Protein AF-0000000079575934 (afdb_homodimer)

Radius of gyration: 23.78 Å; Cα contacts (8 Å, |Δi|>4): 1232; chains: 2; bounding box: 60×64×60 Å

Foldseek 3Di:
DPPPFAFEEEEEDPALQSVLVVVVDDPRYDYAAYAYCDPVQAQPDDVPHGYHHLLVVLVVVGQEYEYSDQDPVVVVVVVVVNVVSPDDHDYHYDNCCVVVWLLLVVLLVLLVVCVVVVFDFAEEEEPQLQNPVVQSNCVSVVPHAYEYEDQLQADDPVQVVVCVVVVFAPDDGRPSNPYDDVSNCVSHPDSVRYHYQHDDPPVSVVVDQPGAHQEYEYENLTQPRLLRVVVSNLVRYTAFGKYKYWQLVGPRGRNNVVSVVVVCVVVVWDWDWSSTSRTITMTGHD/DPPPQAFEEEEEDPALQSVLVVVVDDPRYDYAAYAYCPPVQAQPDDVPHGYHHLLVVLVVVGQEYEYSDQDPVVVVVVVVVNVVSPDDHDYHYDNCCVVVWLLLVVLLVLLVVCVVVVFDFAEEEEPQLQQPVVQSNCVSVVPHAYEYEDQLQADDPVQVVVCVVVVFAPDDGRPSNPYDDVSNCVSHPDSVRYHYQHDDPPVSVVVDQPGAHQEYEYENLTQPRLLRCVVSNLVRYTAFGKYKYWQLVGPRGRNNVVSVVVVCVVVVWDWDWSSTSRTITMTGHD

Secondary structure (DSSP, 8-state):
----S-EEEEEE--SHHHHHHHHHB-TTEEEEEEE-S-GGGTT-EETTEEEE-HHHHHHT--SEEEE----HHHHHHHHHHHHHTT--S-EE-SGGGGTB-HHHHHHHHHHHHHHHTT---EEEEE--TTSHHHHHHHHHSTTS-EEEEE-SS-S-HHHHHHHHHTT-----TTTT----HHHHHHH-S-GGGEEEEESSTTGGGGGGTT--EEEEEE---SHHHHHHHHHHHHHHEEEEEEEEETTTT-SS-HHHHHHHHHHHHHHT---EE---SS--EEEE--/----SSEEEEEE--SHHHHHHHHHBPTTEEEEEEE-S-GGGTT-EETTEEEE-HHHHHHT--SEEEE----HHHHHHHHHHHHHTT--S-EE-SGGGGTB-HHHHHHHHHHHHHHHTT---EEEEE--TTSHHHHHHHHHSTTS-EEEEE-SS-S-HHHHHHHHHTT-----TTTT----HHHHHHH-S-GGGEEEEESSTTGGGGGGTT--EEEEEE---SHHHHHHHHHHHHHHEEEEEEEEETTTT-SS-HHHHHHHHHHHHHHT---EE---SS--EEEE--

Nearest PDB structures (foldseek):
  4ce0-assembly1_A-2  TM=7.986E-01  e=1.460E-11  Saccharopolyspora spinosa
  3tos-assembly1_B  TM=6.534E-01  e=3.230E-10  Micromonospora echinospora
  5hoq-assembly1_A-2  TM=6.373E-01  e=8.069E-09  Micromonospora echinospora
  5hoq-assembly1_E-2  TM=6.207E-01  e=7.594E-09  Micromonospora echinospora
  5hoq-assembly1_B  TM=6.080E-01  e=1.888E-08  Micromonospora echinospora

pLDDT: mean 94.27, std 7.94, range [24.7, 98.94]

InterPro domains:
  IPR008884 Macrocin-O-methyltransferase [PF05711] (102-269)
  IPR008884 Macrocin-O-methyltransferase [PTHR40036] (102-272)
  IPR029063 S-adenosyl-L-methionine-dependent methyltransferase superfamily [G3DSA:3.40.50.150] (71-273)
  IPR029063 S-adenosyl-L-methionine-dependent methyltransferase superfamily [SSF53335] (70-251)
  IPR036291 NAD(P)-binding domain superfamily [SSF51735] (6-91)

Organism: NCBI:txid418240

Structure (mmCIF, N/CA/C/O backbone):
data_AF-0000000079575934-model_v1
#
loop_
_entity.id
_entity.type
_entity.pdbx_description
1 polymer 'Macrocin-O-methyltransferase (TylF)'
#
loop_
_atom_site.group_PDB
_atom_site.id
_atom_site.type_symbol
_atom_site.label_atom_id
_atom_site.label_alt_id
_atom_site.label_comp_id
_atom_site.label_asym_id
_atom_site.label_entity_id
_atom_site.label_seq_id
_atom_site.pdbx_PDB_ins_code
_atom_site.Cartn_x
_atom_site.Cartn_y
_atom_site.Cartn_z
_atom_site.occupancy
_atom_site.B_iso_or_equiv
_atom_site.auth_seq_id
_atom_site.auth_comp_id
_atom_site.auth_asym_id
_atom_site.auth_atom_id
_atom_site.pdbx_PDB_model_num
ATOM 1 N N . MET A 1 1 ? -2.617 14.07 31.312 1 24.7 1 MET A N 1
ATOM 2 C CA . MET A 1 1 ? -1.255 13.938 30.812 1 24.7 1 MET A CA 1
ATOM 3 C C . MET A 1 1 ? -1.224 14.094 29.297 1 24.7 1 MET A C 1
ATOM 5 O O . MET A 1 1 ? -2.078 13.547 28.594 1 24.7 1 MET A O 1
ATOM 9 N N . MET A 1 2 ? -0.655 15.141 28.859 1 30.52 2 MET A N 1
ATOM 10 C CA . MET A 1 2 ? -0.567 15.602 27.484 1 30.52 2 MET A CA 1
ATOM 11 C C . MET A 1 2 ? -0.189 14.453 26.547 1 30.52 2 MET A C 1
ATOM 13 O O . MET A 1 2 ? 0.658 13.625 26.891 1 30.52 2 MET A O 1
ATOM 17 N N . ALA A 1 3 ? -1.112 13.766 25.875 1 40.69 3 ALA A N 1
ATOM 18 C CA . ALA A 1 3 ? -0.838 12.719 24.891 1 40.69 3 ALA A CA 1
ATOM 19 C C . ALA A 1 3 ? 0.606 12.789 24.406 1 40.69 3 ALA A C 1
ATOM 21 O O . ALA A 1 3 ? 1.078 13.852 24 1 40.69 3 ALA A O 1
ATOM 22 N N . LYS A 1 4 ? 1.438 12.156 25.078 1 49.75 4 LYS A N 1
ATOM 23 C CA . LYS A 1 4 ? 2.855 12.227 24.734 1 49.75 4 LYS A CA 1
ATOM 24 C C . LYS A 1 4 ? 3.051 12.367 23.234 1 49.75 4 LYS A C 1
ATOM 26 O O . LYS A 1 4 ? 2.469 11.617 22.453 1 49.75 4 LYS A O 1
ATOM 31 N N . SER A 1 5 ? 3.523 13.531 22.484 1 66.5 5 SER A N 1
ATOM 32 C CA . SER A 1 5 ? 3.594 14.133 21.156 1 66.5 5 SER A CA 1
ATOM 33 C C . SER A 1 5 ? 4.438 13.289 20.219 1 66.5 5 SER A C 1
ATOM 35 O O . SER A 1 5 ? 4.055 13.078 19.062 1 66.5 5 SER A O 1
ATOM 37 N N . VAL A 1 6 ? 5.5 12.633 20.734 1 84.12 6 VAL A N 1
ATOM 38 C CA . VAL A 1 6 ? 6.371 11.891 19.812 1 84.12 6 VAL A CA 1
ATOM 39 C C . VAL A 1 6 ? 6.902 10.641 20.516 1 84.12 6 VAL A C 1
ATOM 41 O O . VAL A 1 6 ? 7.344 10.703 21.672 1 84.12 6 VAL A O 1
ATOM 44 N N . TYR A 1 7 ? 6.797 9.305 20.094 1 91.38 7 TYR A N 1
ATOM 45 C CA . TYR A 1 7 ? 7.344 8.055 20.609 1 91.38 7 TYR A CA 1
ATOM 46 C C . TYR A 1 7 ? 8.734 7.789 20.031 1 91.38 7 TYR A C 1
ATOM 48 O O . TYR A 1 7 ? 8.875 7.5 18.844 1 91.38 7 TYR A O 1
ATOM 56 N N . LYS A 1 8 ? 9.727 7.898 20.984 1 96.12 8 LYS A N 1
ATOM 57 C CA . LYS A 1 8 ? 11.07 7.484 20.578 1 96.12 8 LYS A CA 1
ATOM 58 C C . LYS A 1 8 ? 11.109 5.992 20.25 1 96.12 8 LYS A C 1
ATOM 60 O O . LYS A 1 8 ? 10.828 5.16 21.125 1 96.12 8 LYS A O 1
ATOM 65 N N . THR A 1 9 ? 11.484 5.664 19 1 97.94 9 THR A N 1
ATOM 66 C CA . THR A 1 9 ? 11.32 4.293 18.531 1 97.94 9 THR A CA 1
ATOM 67 C C . THR A 1 9 ? 12.641 3.738 18 1 97.94 9 THR A C 1
ATOM 69 O O . THR A 1 9 ? 13.414 4.461 17.375 1 97.94 9 THR A O 1
ATOM 72 N N . VAL A 1 10 ? 12.898 2.475 18.328 1 98.5 10 VAL A N 1
ATOM 73 C CA . VAL A 1 10 ? 14.016 1.719 17.766 1 98.5 10 VAL A CA 1
ATOM 74 C C . VAL A 1 10 ? 13.484 0.522 16.984 1 98.5 10 VAL A C 1
ATOM 76 O O . VAL A 1 10 ? 12.539 -0.142 17.406 1 98.5 10 VAL A O 1
ATOM 79 N N . ILE A 1 11 ? 14.062 0.341 15.844 1 98.69 11 ILE A N 1
ATOM 80 C CA . ILE A 1 11 ? 13.781 -0.888 15.109 1 98.69 11 ILE A CA 1
ATOM 81 C C . ILE A 1 11 ? 14.945 -1.862 15.266 1 98.69 11 ILE A C 1
ATOM 83 O O . ILE A 1 11 ? 16.078 -1.554 14.883 1 98.69 11 ILE A O 1
ATOM 87 N N . PHE A 1 12 ? 14.688 -2.994 15.898 1 98.81 12 PHE A N 1
ATOM 88 C CA . PHE A 1 12 ? 15.688 -4.047 16.031 1 98.81 12 PHE A CA 1
ATOM 89 C C . PHE A 1 12 ? 15.68 -4.969 14.828 1 98.81 12 PHE A C 1
ATOM 91 O O . PHE A 1 12 ? 14.781 -5.793 14.672 1 98.81 12 PHE A O 1
ATOM 98 N N . GLY A 1 13 ? 16.672 -4.906 14.023 1 98.06 13 GLY A N 1
ATOM 99 C CA . GLY A 1 13 ? 16.797 -5.52 12.711 1 98.06 13 GLY A CA 1
ATOM 100 C C . GLY A 1 13 ? 16.969 -4.508 11.594 1 98.06 13 GLY A C 1
ATOM 101 O O . GLY A 1 13 ? 16.031 -3.795 11.242 1 98.06 13 GLY A O 1
ATOM 102 N N . ALA A 1 14 ? 18.141 -4.441 10.984 1 97.06 14 ALA A N 1
ATOM 103 C CA . ALA A 1 14 ? 18.453 -3.449 9.961 1 97.06 14 ALA A CA 1
ATOM 104 C C . ALA A 1 14 ? 18.375 -4.059 8.562 1 97.06 14 ALA A C 1
ATOM 106 O O . ALA A 1 14 ? 18.844 -3.463 7.59 1 97.06 14 ALA A O 1
ATOM 107 N N . GLY A 1 15 ? 17.828 -5.273 8.461 1 93.94 15 GLY A N 1
ATOM 108 C CA . GLY A 1 15 ? 17.688 -5.938 7.18 1 93.94 15 GLY A CA 1
ATOM 109 C C . GLY A 1 15 ? 16.453 -5.504 6.422 1 93.94 15 GLY A C 1
ATOM 110 O O . GLY A 1 15 ? 15.914 -4.418 6.66 1 93.94 15 GLY A O 1
ATOM 111 N N . GLN A 1 16 ? 16 -6.32 5.492 1 92.44 16 GLN A N 1
ATOM 112 C CA . GLN A 1 16 ? 14.898 -6.023 4.574 1 92.44 16 GLN A CA 1
ATOM 113 C C . GLN A 1 16 ? 13.625 -5.672 5.336 1 92.44 16 GLN A C 1
ATOM 115 O O . GLN A 1 16 ? 13.023 -4.621 5.098 1 92.44 16 GLN A O 1
ATOM 120 N N . ILE A 1 17 ? 13.25 -6.48 6.258 1 94.56 17 ILE A N 1
ATOM 121 C CA . ILE A 1 17 ? 12 -6.289 6.977 1 94.56 17 ILE A CA 1
ATOM 122 C C . ILE A 1 17 ? 12.078 -5.027 7.828 1 94.56 17 ILE A C 1
ATOM 124 O O . ILE A 1 17 ? 11.133 -4.242 7.879 1 94.56 17 ILE A O 1
ATOM 128 N N . GLY A 1 18 ? 13.211 -4.82 8.492 1 96 18 GLY A N 1
ATOM 129 C CA . GLY A 1 18 ? 13.391 -3.615 9.281 1 96 18 GLY A CA 1
ATOM 130 C C . GLY A 1 18 ? 13.297 -2.344 8.461 1 96 18 GLY A C 1
ATOM 131 O O . GLY A 1 18 ? 12.633 -1.386 8.859 1 96 18 GLY A O 1
ATOM 132 N N . GLN A 1 19 ? 13.906 -2.35 7.363 1 93.81 19 GLN A N 1
ATOM 133 C CA . GLN A 1 19 ? 13.93 -1.165 6.516 1 93.81 19 GLN A CA 1
ATOM 134 C C . GLN A 1 19 ? 12.555 -0.865 5.938 1 93.81 19 GLN A C 1
ATOM 136 O O . GLN A 1 19 ? 12.133 0.293 5.887 1 93.81 19 GLN A O 1
ATOM 141 N N . MET A 1 20 ? 11.859 -1.883 5.512 1 92.88 20 MET A N 1
ATOM 142 C CA . MET A 1 20 ? 10.508 -1.665 5.012 1 92.88 20 MET A CA 1
ATOM 143 C C . MET A 1 20 ? 9.586 -1.182 6.129 1 92.88 20 MET A C 1
ATOM 145 O O . MET A 1 20 ? 8.734 -0.316 5.906 1 92.88 20 MET A O 1
ATOM 149 N N . THR A 1 21 ? 9.789 -1.747 7.312 1 94.88 21 THR A N 1
ATOM 150 C CA . THR A 1 21 ? 9.016 -1.323 8.469 1 94.88 21 THR A CA 1
ATOM 151 C C . THR A 1 21 ? 9.234 0.16 8.758 1 94.88 21 THR A C 1
ATOM 153 O O . THR A 1 21 ? 8.281 0.885 9.062 1 94.88 21 THR A O 1
ATOM 156 N N . ALA A 1 22 ? 10.438 0.613 8.648 1 95.31 22 ALA A N 1
ATOM 157 C CA . ALA A 1 22 ? 10.758 2.02 8.875 1 95.31 22 ALA A CA 1
ATOM 158 C C . ALA A 1 22 ? 10.008 2.918 7.895 1 95.31 22 ALA A C 1
ATOM 160 O O . ALA A 1 22 ? 9.555 4.004 8.258 1 95.31 22 ALA A O 1
ATOM 161 N N . ARG A 1 23 ? 9.867 2.439 6.676 1 92.62 23 ARG A N 1
ATOM 162 C CA . ARG A 1 23 ? 9.164 3.223 5.66 1 92.62 23 ARG A CA 1
ATOM 163 C C . ARG A 1 23 ? 7.684 3.352 5.992 1 92.62 23 ARG A C 1
ATOM 165 O O . ARG A 1 23 ? 7.051 4.352 5.648 1 92.62 23 ARG A O 1
ATOM 172 N N . LEU A 1 24 ? 7.16 2.352 6.664 1 93.94 24 LEU A N 1
ATOM 173 C CA . LEU A 1 24 ? 5.738 2.299 6.984 1 93.94 24 LEU A CA 1
ATOM 174 C C . LEU A 1 24 ? 5.434 3.105 8.242 1 93.94 24 LEU A C 1
ATOM 176 O O . LEU A 1 24 ? 4.277 3.434 8.508 1 93.94 24 LEU A O 1
ATOM 180 N N . LEU A 1 25 ? 6.418 3.373 9.047 1 93.88 25 LEU A N 1
ATOM 181 C CA . LEU A 1 25 ? 6.23 3.943 10.375 1 93.88 25 LEU A CA 1
ATOM 182 C C . LEU A 1 25 ? 5.637 5.344 10.289 1 93.88 25 LEU A C 1
ATOM 184 O O . LEU A 1 25 ? 6.211 6.23 9.648 1 93.88 25 LEU A O 1
ATOM 188 N N . SER A 1 26 ? 4.535 5.477 10.938 1 91.5 26 SER A N 1
ATOM 189 C CA . SER A 1 26 ? 3.82 6.75 10.891 1 91.5 26 SER A CA 1
ATOM 190 C C . SER A 1 26 ? 4.004 7.531 12.188 1 91.5 26 SER A C 1
ATOM 192 O O . SER A 1 26 ? 4.645 7.051 13.125 1 91.5 26 SER A O 1
ATOM 194 N N . SER A 1 27 ? 3.549 8.875 12.164 1 85.5 27 SER A N 1
ATOM 195 C CA . SER A 1 27 ? 3.484 9.656 13.391 1 85.5 27 SER A CA 1
ATOM 196 C C . SER A 1 27 ? 2.594 8.984 14.43 1 85.5 27 SER A C 1
ATOM 198 O O . SER A 1 27 ? 1.646 8.281 14.078 1 85.5 27 SER A O 1
ATOM 200 N N . PRO A 1 28 ? 2.977 9.039 15.609 1 86.38 28 PRO A N 1
ATOM 201 C CA . PRO A 1 28 ? 3.982 9.93 16.203 1 86.38 28 PRO A CA 1
ATOM 202 C C . PRO A 1 28 ? 5.305 9.219 16.484 1 86.38 28 PRO A C 1
ATOM 204 O O . PRO A 1 28 ? 6.035 9.609 17.391 1 86.38 28 PRO A O 1
ATOM 207 N N . CYS A 1 29 ? 5.625 8.188 15.789 1 91.44 29 CYS A N 1
ATOM 208 C CA . CYS A 1 29 ? 6.867 7.465 16.031 1 91.44 29 CYS A CA 1
ATOM 209 C C . CYS A 1 29 ? 8.055 8.203 15.43 1 91.44 29 CYS A C 1
ATOM 211 O O . CYS A 1 29 ? 8.023 8.602 14.258 1 91.44 29 CYS A O 1
ATOM 213 N N . GLN A 1 30 ? 9 8.414 16.203 1 92.62 30 GLN A N 1
ATOM 214 C CA . GLN A 1 30 ? 10.289 8.938 15.758 1 92.62 30 GLN A CA 1
ATOM 215 C C . GLN A 1 30 ? 11.367 7.863 15.812 1 92.62 30 GLN A C 1
ATOM 217 O O . GLN A 1 30 ? 11.742 7.406 16.891 1 92.62 30 GLN A O 1
ATOM 222 N N . LEU A 1 31 ? 11.852 7.52 14.695 1 96.19 31 LEU A N 1
ATOM 223 C CA . LEU A 1 31 ? 12.859 6.461 14.641 1 96.19 31 LEU A CA 1
ATOM 224 C C . LEU A 1 31 ? 14.234 6.996 15.016 1 96.19 31 LEU A C 1
ATOM 226 O O . LEU A 1 31 ? 14.766 7.887 14.344 1 96.19 31 LEU A O 1
ATOM 230 N N . LEU A 1 32 ? 14.82 6.383 16.047 1 97.25 32 LEU A N 1
ATOM 231 C CA . LEU A 1 32 ? 16.109 6.832 16.547 1 97.25 32 LEU A CA 1
ATOM 232 C C . LEU A 1 32 ? 17.25 6.113 15.828 1 97.25 32 LEU A C 1
ATOM 234 O O . LEU A 1 32 ? 18.25 6.73 15.461 1 97.25 32 LEU A O 1
ATOM 238 N N . CYS A 1 33 ? 17.094 4.84 15.664 1 98.44 33 CYS A N 1
ATOM 239 C CA . CYS A 1 33 ? 18.125 4.043 15.023 1 98.44 33 CYS A CA 1
ATOM 240 C C . CYS A 1 33 ? 17.609 2.654 14.672 1 98.44 33 CYS A C 1
ATOM 242 O O . CYS A 1 33 ? 16.5 2.277 15.07 1 98.44 33 CYS A O 1
ATOM 244 N N . PHE A 1 34 ? 18.375 2.043 13.828 1 98.62 34 PHE A N 1
ATOM 245 C CA . PHE A 1 34 ? 18.281 0.594 13.695 1 98.62 34 PHE A CA 1
ATOM 246 C C . PHE A 1 34 ? 19.266 -0.099 14.633 1 98.62 34 PHE A C 1
ATOM 248 O O . PHE A 1 34 ? 20.438 0.273 14.695 1 98.62 34 PHE A O 1
ATOM 255 N N . ALA A 1 35 ? 18.766 -1.06 15.391 1 98.81 35 ALA A N 1
ATOM 256 C CA . ALA A 1 35 ? 19.672 -1.962 16.109 1 98.81 35 ALA A CA 1
ATOM 257 C C . ALA A 1 35 ? 19.875 -3.26 15.328 1 98.81 35 ALA A C 1
ATOM 259 O O . ALA A 1 35 ? 18.938 -3.783 14.719 1 98.81 35 ALA A O 1
ATOM 260 N N . ASP A 1 36 ? 21.062 -3.732 15.32 1 98.62 36 ASP A N 1
ATOM 261 C CA . ASP A 1 36 ? 21.375 -4.996 14.656 1 98.62 36 ASP A CA 1
ATOM 262 C C . ASP A 1 36 ? 22.484 -5.734 15.391 1 98.62 36 ASP A C 1
ATOM 264 O O . ASP A 1 36 ? 23.422 -5.109 15.914 1 98.62 36 ASP A O 1
ATOM 268 N N . ASN A 1 37 ? 22.406 -7.047 15.445 1 98.12 37 ASN A N 1
ATOM 269 C CA . ASN A 1 37 ? 23.422 -7.852 16.125 1 98.12 37 ASN A CA 1
ATOM 270 C C . ASN A 1 37 ? 24.703 -7.965 15.305 1 98.12 37 ASN A C 1
ATOM 272 O O . ASN A 1 37 ? 25.75 -8.352 15.82 1 98.12 37 ASN A O 1
ATOM 276 N N . ASP A 1 38 ? 24.641 -7.719 14 1 97.38 38 ASP A N 1
ATOM 277 C CA . ASP A 1 38 ? 25.812 -7.777 13.125 1 97.38 38 ASP A CA 1
ATOM 278 C C . ASP A 1 38 ? 26.734 -6.582 13.352 1 97.38 38 ASP A C 1
ATOM 280 O O . ASP A 1 38 ? 26.422 -5.465 12.945 1 97.38 38 ASP A O 1
ATOM 284 N N . PRO A 1 39 ? 27.906 -6.766 13.914 1 97.12 39 PRO A N 1
ATOM 285 C CA . PRO A 1 39 ? 28.797 -5.652 14.234 1 97.12 39 PRO A CA 1
ATOM 286 C C . PRO A 1 39 ? 29.312 -4.926 12.992 1 97.12 39 PRO A C 1
ATOM 288 O O . PRO A 1 39 ? 29.688 -3.758 13.07 1 97.12 39 PRO A O 1
ATOM 291 N N . HIS A 1 40 ? 29.266 -5.539 11.852 1 97.06 40 HIS A N 1
ATOM 292 C CA . HIS A 1 40 ? 29.75 -4.934 10.617 1 97.06 40 HIS A CA 1
ATOM 293 C C . HIS A 1 40 ? 28.844 -3.803 10.156 1 97.06 40 HIS A C 1
ATOM 295 O O . HIS A 1 40 ? 29.25 -2.963 9.352 1 97.06 40 HIS A O 1
ATOM 301 N N . LYS A 1 41 ? 27.609 -3.814 10.695 1 97.12 41 LYS A N 1
ATOM 302 C CA . LYS A 1 41 ? 26.656 -2.785 10.305 1 97.12 41 LYS A CA 1
ATOM 303 C C . LYS A 1 41 ? 26.734 -1.579 11.242 1 97.12 41 LYS A C 1
ATOM 305 O O . LYS A 1 41 ? 26.203 -0.511 10.922 1 97.12 41 LYS A O 1
ATOM 310 N N . HIS A 1 42 ? 27.375 -1.782 12.391 1 97.69 42 HIS A N 1
ATOM 311 C CA . HIS A 1 42 ? 27.391 -0.715 13.383 1 97.69 42 HIS A CA 1
ATOM 312 C C . HIS A 1 42 ? 28.156 0.501 12.875 1 97.69 42 HIS A C 1
ATOM 314 O O . HIS A 1 42 ? 29.219 0.361 12.281 1 97.69 42 HIS A O 1
ATOM 320 N N . GLY A 1 43 ? 27.562 1.709 13.055 1 97.06 43 GLY A N 1
ATOM 321 C CA . GLY A 1 43 ? 28.203 2.938 12.617 1 97.06 43 GLY A CA 1
ATOM 322 C C . GLY A 1 43 ? 27.781 3.371 11.227 1 97.06 43 GLY A C 1
ATOM 323 O O . GLY A 1 43 ? 27.984 4.523 10.844 1 97.06 43 GLY A O 1
ATOM 324 N N . SER A 1 44 ? 27.156 2.436 10.492 1 97.06 44 SER A N 1
ATOM 325 C CA . SER A 1 44 ? 26.641 2.789 9.18 1 97.06 44 SER A CA 1
ATOM 326 C C . SER A 1 44 ? 25.297 3.51 9.289 1 97.06 44 SER A C 1
ATOM 328 O O . SER A 1 44 ? 24.828 3.801 10.391 1 97.06 44 SER A O 1
ATOM 330 N N . TYR A 1 45 ? 24.812 3.881 8.156 1 96.38 45 TYR A N 1
ATOM 331 C CA . TYR A 1 45 ? 23.516 4.559 8.102 1 96.38 45 TYR A CA 1
ATOM 332 C C . TYR A 1 45 ? 22.625 3.932 7.039 1 96.38 45 TYR A C 1
ATOM 334 O O . TYR A 1 45 ? 23.109 3.453 6.012 1 96.38 45 TYR A O 1
ATOM 342 N N . ILE A 1 46 ? 21.453 3.861 7.277 1 93.5 46 ILE A N 1
ATOM 343 C CA . ILE A 1 46 ? 20.391 3.617 6.293 1 93.5 46 ILE A CA 1
ATOM 344 C C . ILE A 1 46 ? 19.609 4.902 6.059 1 93.5 46 ILE A C 1
ATOM 346 O O . ILE A 1 46 ? 18.812 5.309 6.91 1 93.5 46 ILE A O 1
ATOM 350 N N . GLY A 1 47 ? 19.828 5.43 4.953 1 88.06 47 GLY A N 1
ATOM 351 C CA . GLY A 1 47 ? 19.406 6.816 4.844 1 88.06 47 GLY A CA 1
ATOM 352 C C . GLY A 1 47 ? 20.062 7.727 5.859 1 88.06 47 GLY A C 1
ATOM 353 O O . GLY A 1 47 ? 21.297 7.766 5.953 1 88.06 47 GLY A O 1
ATOM 354 N N . ASN A 1 48 ? 19.234 8.383 6.605 1 89.75 48 ASN A N 1
ATOM 355 C CA . ASN A 1 48 ? 19.766 9.266 7.641 1 89.75 48 ASN A CA 1
ATOM 356 C C . ASN A 1 48 ? 19.641 8.633 9.023 1 89.75 48 ASN A C 1
ATOM 358 O O . ASN A 1 48 ? 19.875 9.297 10.039 1 89.75 48 ASN A O 1
ATOM 362 N N . ILE A 1 49 ? 19.328 7.402 9.078 1 95.38 49 ILE A N 1
ATOM 363 C CA . ILE A 1 49 ? 19.109 6.727 10.352 1 95.38 49 ILE A CA 1
ATOM 364 C C . ILE A 1 49 ? 20.328 5.871 10.688 1 95.38 49 ILE A C 1
ATOM 366 O O . ILE A 1 49 ? 20.734 5.012 9.906 1 95.38 49 ILE A O 1
ATOM 370 N N . PRO A 1 50 ? 20.938 6.039 11.82 1 98 50 PRO A N 1
ATOM 371 C CA . PRO A 1 50 ? 22.125 5.262 12.18 1 98 50 PRO A CA 1
ATOM 372 C C . PRO A 1 50 ? 21.797 3.811 12.516 1 98 50 PRO A C 1
ATOM 374 O O . PRO A 1 50 ? 20.703 3.518 13.008 1 98 50 PRO A O 1
ATOM 377 N N . VAL A 1 51 ? 22.75 2.959 12.227 1 98.62 51 VAL A N 1
ATOM 378 C CA . VAL A 1 51 ? 22.688 1.565 12.656 1 98.62 51 VAL A CA 1
ATOM 379 C C . VAL A 1 51 ? 23.641 1.352 13.836 1 98.62 51 VAL A C 1
ATOM 381 O O . VAL A 1 51 ? 24.812 1.704 13.766 1 98.62 51 VAL A O 1
ATOM 384 N N . CYS A 1 52 ? 23.156 0.801 14.93 1 98.56 52 CYS A N 1
ATOM 385 C CA . CYS A 1 52 ? 23.969 0.643 16.125 1 98.56 52 CYS A CA 1
ATOM 386 C C . CYS A 1 52 ? 23.766 -0.734 16.75 1 98.56 52 CYS A C 1
ATOM 388 O O . CYS A 1 52 ? 23.031 -1.563 16.203 1 98.56 52 CYS A O 1
ATOM 390 N N . SER A 1 53 ? 24.531 -0.956 17.812 1 98.5 53 SER A N 1
ATOM 391 C CA . SER A 1 53 ? 24.359 -2.199 18.562 1 98.5 53 SER A CA 1
ATOM 392 C C . SER A 1 53 ? 23.109 -2.164 19.422 1 98.5 53 SER A C 1
ATOM 394 O O . SER A 1 53 ? 22.609 -1.089 19.766 1 98.5 53 SER A O 1
ATOM 396 N N . PRO A 1 54 ? 22.578 -3.365 19.766 1 98.38 54 PRO A N 1
ATOM 397 C CA . PRO A 1 54 ? 21.438 -3.391 20.688 1 98.38 54 PRO A CA 1
ATOM 398 C C . PRO A 1 54 ? 21.75 -2.695 22.016 1 98.38 54 PRO A C 1
ATOM 400 O O . PRO A 1 54 ? 20.859 -2.047 22.594 1 98.38 54 PRO A O 1
ATOM 403 N N . ASP A 1 55 ? 22.984 -2.803 22.516 1 98.31 55 ASP A N 1
ATOM 404 C CA . ASP A 1 55 ? 23.375 -2.121 23.734 1 98.31 55 ASP A CA 1
ATOM 405 C C . ASP A 1 55 ? 23.219 -0.607 23.609 1 98.31 55 ASP A C 1
ATOM 407 O O . ASP A 1 55 ? 22.641 0.045 24.469 1 98.31 55 ASP A O 1
ATOM 411 N N . THR A 1 56 ? 23.75 -0.12 22.531 1 98.38 56 THR A N 1
ATOM 412 C CA . THR A 1 56 ? 23.656 1.31 22.25 1 98.38 56 THR A CA 1
ATOM 413 C C . THR A 1 56 ? 22.203 1.742 22.094 1 98.38 56 THR A C 1
ATOM 415 O O . THR A 1 56 ? 21.812 2.801 22.594 1 98.38 56 THR A O 1
ATOM 418 N N . ALA A 1 57 ? 21.422 0.942 21.422 1 98.44 57 ALA A N 1
ATOM 419 C CA . ALA A 1 57 ? 20 1.241 21.219 1 98.44 57 ALA A CA 1
ATOM 420 C C . ALA A 1 57 ? 19.25 1.312 22.547 1 98.44 57 ALA A C 1
ATOM 422 O O . ALA A 1 57 ? 18.453 2.221 22.75 1 98.44 57 ALA A O 1
ATOM 423 N N . ALA A 1 58 ? 19.516 0.355 23.406 1 98.06 58 ALA A N 1
ATOM 424 C CA . ALA A 1 58 ? 18.859 0.328 24.719 1 98.06 58 ALA A CA 1
ATOM 425 C C . ALA A 1 58 ? 19.234 1.562 25.547 1 98.06 58 ALA A C 1
ATOM 427 O O . ALA A 1 58 ? 18.406 2.1 26.281 1 98.06 58 ALA A O 1
ATOM 428 N N . ALA A 1 59 ? 20.422 2.014 25.391 1 97.75 59 ALA A N 1
ATOM 429 C CA . ALA A 1 59 ? 20.922 3.152 26.141 1 97.75 59 ALA A CA 1
ATOM 430 C C . ALA A 1 59 ? 20.234 4.445 25.719 1 97.75 59 ALA A C 1
ATOM 432 O O . ALA A 1 59 ? 20.281 5.445 26.438 1 97.75 59 ALA A O 1
ATOM 433 N N . LEU A 1 60 ? 19.578 4.434 24.594 1 97.44 60 LEU A N 1
ATOM 434 C CA . LEU A 1 60 ? 18.859 5.605 24.125 1 97.44 60 LEU A CA 1
ATOM 435 C C . LEU A 1 60 ? 17.516 5.734 24.828 1 97.44 60 LEU A C 1
ATOM 437 O O . LEU A 1 60 ? 16.797 6.715 24.625 1 97.44 60 LEU A O 1
ATOM 441 N N . LEU A 1 61 ? 17.125 4.734 25.625 1 96.69 61 LEU A N 1
ATOM 442 C CA . LEU A 1 61 ? 15.891 4.707 26.406 1 96.69 61 LEU A CA 1
ATOM 443 C C . LEU A 1 61 ? 14.664 4.898 25.516 1 96.69 61 LEU A C 1
ATOM 445 O O . LEU A 1 61 ? 13.883 5.824 25.734 1 96.69 61 LEU A O 1
ATOM 449 N N . PRO A 1 62 ? 14.516 3.98 24.531 1 97.75 62 PRO A N 1
ATOM 450 C CA . PRO A 1 62 ? 13.352 4.105 23.641 1 97.75 62 PRO A CA 1
ATOM 451 C C . PRO A 1 62 ? 12.031 3.857 24.359 1 97.75 62 PRO A C 1
ATOM 453 O O . PRO A 1 62 ? 12 3.15 25.375 1 97.75 62 PRO A O 1
ATOM 456 N N . ASP A 1 63 ? 10.938 4.52 23.828 1 97.31 63 ASP A N 1
ATOM 457 C CA . ASP A 1 63 ? 9.578 4.273 24.297 1 97.31 63 ASP A CA 1
ATOM 458 C C . ASP A 1 63 ? 9.008 2.998 23.688 1 97.31 63 ASP A C 1
ATOM 460 O O . ASP A 1 63 ? 8.07 2.41 24.234 1 97.31 63 ASP A O 1
ATOM 464 N N . LEU A 1 64 ? 9.547 2.607 22.562 1 97.56 64 LEU A N 1
ATOM 465 C CA . LEU A 1 64 ? 9.031 1.496 21.766 1 97.56 64 LEU A CA 1
ATOM 466 C C . LEU A 1 64 ? 10.148 0.811 21 1 97.56 64 LEU A C 1
ATOM 468 O O . LEU A 1 64 ? 11.008 1.479 20.422 1 97.56 64 LEU A O 1
ATOM 472 N N . VAL A 1 65 ? 10.148 -0.49 21.031 1 98.44 65 VAL A N 1
ATOM 473 C CA . VAL A 1 65 ? 11.047 -1.265 20.188 1 98.44 65 VAL A CA 1
ATOM 474 C C . VAL A 1 65 ? 10.234 -2.096 19.203 1 98.44 65 VAL A C 1
ATOM 476 O O . VAL A 1 65 ? 9.359 -2.865 19.594 1 98.44 65 VAL A O 1
ATOM 479 N N . ILE A 1 66 ? 10.508 -1.866 17.953 1 98.31 66 ILE A N 1
ATOM 480 C CA . ILE A 1 66 ? 9.867 -2.645 16.891 1 98.31 66 ILE A CA 1
ATOM 481 C C . ILE A 1 66 ? 10.828 -3.721 16.391 1 98.31 66 ILE A C 1
A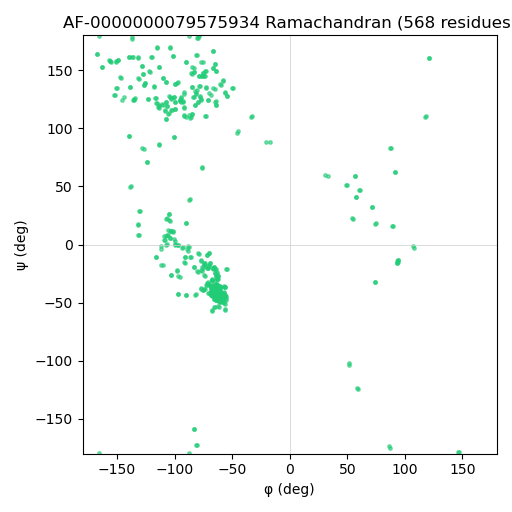TOM 483 O O . ILE A 1 66 ? 11.984 -3.432 16.078 1 98.31 66 ILE A O 1
ATOM 487 N N . LEU A 1 67 ? 10.383 -4.93 16.375 1 98.62 67 LEU A N 1
ATOM 488 C CA . LEU A 1 67 ? 11.195 -6.051 15.914 1 98.62 67 LEU A CA 1
ATOM 489 C C . LEU A 1 67 ? 11.109 -6.195 14.398 1 98.62 67 LEU A C 1
ATOM 491 O O . LEU A 1 67 ? 10.07 -6.574 13.859 1 98.62 67 LEU A O 1
ATOM 495 N N . GLY A 1 68 ? 12.211 -5.938 13.695 1 96.88 68 GLY A N 1
ATOM 496 C CA . GLY A 1 68 ? 12.25 -5.887 12.242 1 96.88 68 GLY A CA 1
ATOM 497 C C . GLY A 1 68 ? 12.484 -7.246 11.602 1 96.88 68 GLY A C 1
ATOM 498 O O . GLY A 1 68 ? 13.297 -7.375 10.688 1 96.88 68 GLY A O 1
ATOM 499 N N . VAL A 1 69 ? 11.867 -8.273 12.156 1 95.38 69 VAL A N 1
ATOM 500 C CA . VAL A 1 69 ? 11.938 -9.625 11.602 1 95.38 69 VAL A CA 1
ATOM 501 C C . VAL A 1 69 ? 10.547 -10.266 11.641 1 95.38 69 VAL A C 1
ATOM 503 O O . VAL A 1 69 ? 9.672 -9.828 12.391 1 95.38 69 VAL A O 1
ATOM 506 N N . LEU A 1 70 ? 10.383 -11.328 10.82 1 92.38 70 LEU A N 1
ATOM 507 C CA . LEU A 1 70 ? 9.07 -11.961 10.758 1 92.38 70 LEU A CA 1
ATOM 508 C C . LEU A 1 70 ? 9.062 -13.266 11.547 1 92.38 70 LEU A C 1
ATOM 510 O O . LEU A 1 70 ? 8.016 -13.711 12.023 1 92.38 70 LEU A O 1
ATOM 514 N N . ASP A 1 71 ? 10.18 -13.875 11.688 1 93.31 71 ASP A N 1
ATOM 515 C CA . ASP A 1 71 ? 10.305 -15.172 12.352 1 93.31 71 ASP A CA 1
ATOM 516 C C . ASP A 1 71 ? 10.055 -15.047 13.852 1 93.31 71 ASP A C 1
ATOM 518 O O . ASP A 1 71 ? 10.688 -14.234 14.523 1 93.31 71 ASP A O 1
ATOM 522 N N . GLU A 1 72 ? 9.211 -15.883 14.359 1 94.38 72 GLU A N 1
ATOM 523 C CA . GLU A 1 72 ? 8.781 -15.781 15.75 1 94.38 72 GLU A CA 1
ATOM 524 C C . GLU A 1 72 ? 9.922 -16.109 16.703 1 94.38 72 GLU A C 1
ATOM 526 O O . GLU A 1 72 ? 10.086 -15.453 17.734 1 94.38 72 GLU A O 1
ATOM 531 N N . GLU A 1 73 ? 10.648 -17.141 16.391 1 95.94 73 GLU A N 1
ATOM 532 C CA . GLU A 1 73 ? 11.758 -17.531 17.25 1 95.94 73 GLU A CA 1
ATOM 533 C C . GLU A 1 73 ? 12.789 -16.406 17.375 1 95.94 73 GLU A C 1
ATOM 535 O O . GLU A 1 73 ? 13.281 -16.125 18.469 1 95.94 73 GLU A O 1
ATOM 540 N N . ARG A 1 74 ? 13.094 -15.797 16.297 1 96.25 74 ARG A N 1
ATOM 541 C CA . ARG A 1 74 ? 14.031 -14.68 16.297 1 96.25 74 ARG A CA 1
ATOM 542 C C . ARG A 1 74 ? 13.484 -13.5 17.094 1 96.25 74 ARG A C 1
ATOM 544 O O . ARG A 1 74 ? 14.219 -12.859 17.844 1 96.25 74 ARG A O 1
ATOM 551 N N . ARG A 1 75 ? 12.203 -13.195 16.953 1 97.25 75 ARG A N 1
ATOM 552 C CA . ARG A 1 75 ? 11.578 -12.109 17.688 1 97.25 75 ARG A CA 1
ATOM 553 C C . ARG A 1 75 ? 11.68 -12.344 19.203 1 97.25 75 ARG A C 1
ATOM 555 O O . ARG A 1 75 ? 12.031 -11.438 19.953 1 97.25 75 ARG A O 1
ATOM 562 N N . ASN A 1 76 ? 11.438 -13.586 19.578 1 97.69 76 ASN A N 1
ATOM 563 C CA . ASN A 1 76 ? 11.516 -13.922 21 1 97.69 76 ASN A CA 1
ATOM 564 C C . ASN A 1 76 ? 12.93 -13.75 21.547 1 97.69 76 ASN A C 1
ATOM 566 O O . ASN A 1 76 ? 13.109 -13.258 22.656 1 97.69 76 ASN A O 1
ATOM 570 N N . SER A 1 77 ? 13.844 -14.188 20.734 1 98.06 77 SER A N 1
ATOM 571 C CA . SER A 1 77 ? 15.242 -14.016 21.125 1 98.06 77 SER A CA 1
ATOM 572 C C . SER A 1 77 ? 15.602 -12.539 21.266 1 98.06 77 SER A C 1
ATOM 574 O O . SER A 1 77 ? 16.312 -12.156 22.203 1 98.06 77 SER A O 1
ATOM 576 N N . MET A 1 78 ? 15.117 -11.719 20.391 1 98.19 78 MET A N 1
ATOM 577 C CA . MET A 1 78 ? 15.383 -10.281 20.406 1 98.19 78 MET A CA 1
ATOM 578 C C . MET A 1 78 ? 14.734 -9.617 21.609 1 98.19 78 MET A C 1
ATOM 580 O O . MET A 1 78 ? 15.32 -8.719 22.219 1 98.19 78 MET A O 1
ATOM 584 N N . ILE A 1 79 ? 13.539 -10.039 21.969 1 98.38 79 ILE A N 1
ATOM 585 C CA . ILE A 1 79 ? 12.836 -9.523 23.125 1 98.38 79 ILE A CA 1
ATOM 586 C C . ILE A 1 79 ? 13.656 -9.797 24.391 1 98.38 79 ILE A C 1
ATOM 588 O O . ILE A 1 79 ? 13.93 -8.883 25.172 1 98.38 79 ILE A O 1
ATOM 592 N N . LYS A 1 80 ? 14.094 -11.039 24.5 1 98.38 80 LYS A N 1
ATOM 593 C CA . LYS A 1 80 ? 14.898 -11.422 25.656 1 98.38 80 LYS A CA 1
ATOM 594 C C . LYS A 1 80 ? 16.188 -10.625 25.719 1 98.38 80 LYS A C 1
ATOM 596 O O . LYS A 1 80 ? 16.625 -10.203 26.797 1 98.38 80 LYS A O 1
ATOM 601 N N . GLN A 1 81 ? 16.766 -10.461 24.562 1 98.56 81 GLN A N 1
ATOM 602 C CA . GLN A 1 81 ? 18.016 -9.703 24.5 1 98.56 81 GLN A CA 1
ATOM 603 C C . GLN A 1 81 ? 17.812 -8.266 24.984 1 98.56 81 GLN A C 1
ATOM 605 O O . GLN A 1 81 ? 18.594 -7.77 25.797 1 98.56 81 GLN A O 1
ATOM 610 N N . MET A 1 82 ? 16.797 -7.594 24.531 1 98.44 82 MET A N 1
ATOM 611 C CA . MET A 1 82 ? 16.531 -6.211 24.922 1 98.44 82 MET A CA 1
ATOM 612 C C . MET A 1 82 ? 16.172 -6.121 26.391 1 98.44 82 MET A C 1
ATOM 614 O O . MET A 1 82 ? 16.578 -5.18 27.078 1 98.44 82 MET A O 1
ATOM 618 N N . GLU A 1 83 ? 15.438 -7.082 26.891 1 98.12 83 GLU A N 1
ATOM 619 C CA . GLU A 1 83 ? 15.086 -7.121 28.297 1 98.12 83 GLU A CA 1
ATOM 620 C C . GLU A 1 83 ? 16.328 -7.266 29.172 1 98.12 83 GLU A C 1
ATOM 622 O O . GLU A 1 83 ? 16.453 -6.609 30.203 1 98.12 83 GLU A O 1
ATOM 627 N N . ASN A 1 84 ? 17.203 -8.117 28.75 1 98.12 84 ASN A N 1
ATOM 628 C CA . ASN A 1 84 ? 18.453 -8.32 29.469 1 98.12 84 ASN A CA 1
ATOM 629 C C . ASN A 1 84 ? 19.312 -7.055 29.484 1 98.12 84 ASN A C 1
ATOM 631 O O . ASN A 1 84 ? 20.141 -6.867 30.375 1 98.12 84 ASN A O 1
ATOM 635 N N . LEU A 1 85 ? 19.078 -6.23 28.484 1 98.19 85 LEU A N 1
ATOM 636 C CA . LEU A 1 85 ? 19.812 -4.98 28.375 1 98.19 85 LEU A CA 1
ATOM 637 C C . LEU A 1 85 ? 19.125 -3.867 29.156 1 98.19 85 LEU A C 1
ATOM 639 O O . LEU A 1 85 ? 19.562 -2.715 29.125 1 98.19 85 LEU A O 1
ATOM 643 N N . GLY A 1 86 ? 17.953 -4.191 29.766 1 97.06 86 GLY A N 1
ATOM 644 C CA . GLY A 1 86 ? 17.312 -3.244 30.672 1 97.06 86 GLY A CA 1
ATOM 645 C C . GLY A 1 86 ? 16.078 -2.605 30.094 1 97.06 86 GLY A C 1
ATOM 646 O O . GLY A 1 86 ? 15.453 -1.75 30.734 1 97.06 86 GLY A O 1
ATOM 647 N N . TYR A 1 87 ? 15.695 -2.93 28.828 1 97.62 87 TYR A N 1
ATOM 648 C CA . TYR A 1 87 ? 14.469 -2.389 28.25 1 97.62 87 TYR A CA 1
ATOM 649 C C . TYR A 1 87 ? 13.25 -3.176 28.703 1 97.62 87 TYR A C 1
ATOM 651 O O . TYR A 1 87 ? 13.195 -4.398 28.547 1 97.62 87 TYR A O 1
ATOM 659 N N . HIS A 1 88 ? 12.211 -2.379 29.203 1 95.75 88 HIS A N 1
ATOM 660 C CA . HIS A 1 88 ? 11 -3.033 29.688 1 95.75 88 HIS A CA 1
ATOM 661 C C . HIS A 1 88 ? 9.75 -2.381 29.109 1 95.75 88 HIS A C 1
ATOM 663 O O . HIS A 1 88 ? 8.664 -2.496 29.672 1 95.75 88 HIS A O 1
ATOM 669 N N . GLY A 1 89 ? 9.93 -1.599 28.031 1 95.75 89 GLY A N 1
ATOM 670 C CA . GLY A 1 89 ? 8.805 -1.001 27.328 1 95.75 89 GLY A CA 1
ATOM 671 C C . GLY A 1 89 ? 8.117 -1.96 26.375 1 95.75 89 GLY A C 1
ATOM 672 O O . GLY A 1 89 ? 8.391 -3.162 26.406 1 95.75 89 GLY A O 1
ATOM 673 N N . PRO A 1 90 ? 7.195 -1.453 25.594 1 96.75 90 PRO A N 1
ATOM 674 C CA . PRO A 1 90 ? 6.434 -2.299 24.672 1 96.75 90 PRO A CA 1
ATOM 675 C C . PRO A 1 90 ? 7.238 -2.709 23.438 1 96.75 90 PRO A C 1
ATOM 677 O O . PRO A 1 90 ? 8.141 -1.979 23.016 1 96.75 90 PRO A O 1
ATOM 680 N N . PHE A 1 91 ? 6.891 -3.926 22.984 1 97.25 91 PHE A N 1
ATOM 681 C CA . PHE A 1 91 ? 7.398 -4.418 21.703 1 97.25 91 PHE A CA 1
ATOM 682 C C . PHE A 1 91 ? 6.281 -4.48 20.672 1 97.25 91 PHE A C 1
ATOM 684 O O . PHE A 1 91 ? 5.125 -4.742 21.016 1 97.25 91 PHE A O 1
ATOM 691 N N . ARG A 1 92 ? 6.613 -4.172 19.438 1 96 92 ARG A N 1
ATOM 692 C CA . ARG A 1 92 ? 5.746 -4.387 18.281 1 96 92 ARG A CA 1
ATOM 693 C C . ARG A 1 92 ? 6.5 -5.066 17.141 1 96 92 ARG A C 1
ATOM 695 O O . ARG A 1 92 ? 7.727 -5.18 17.188 1 96 92 ARG A O 1
ATOM 702 N N . ASP A 1 93 ? 5.832 -5.66 16.203 1 95.25 93 ASP A N 1
ATOM 703 C CA . ASP A 1 93 ? 6.441 -6.25 15.016 1 95.25 93 ASP A CA 1
ATOM 704 C C . ASP A 1 93 ? 5.488 -6.184 13.82 1 95.25 93 ASP A C 1
ATOM 706 O O . ASP A 1 93 ? 4.285 -5.988 13.992 1 95.25 93 ASP A O 1
ATOM 710 N N . PRO A 1 94 ? 6.023 -6.277 12.656 1 93.62 94 PRO A N 1
ATOM 711 C CA . PRO A 1 94 ? 5.191 -6.133 11.461 1 93.62 94 PRO A CA 1
ATOM 712 C C . PRO A 1 94 ? 4.617 -7.461 10.977 1 93.62 94 PRO A C 1
ATOM 714 O O . PRO A 1 94 ? 4.16 -7.562 9.836 1 93.62 94 PRO A O 1
ATOM 717 N N . SER A 1 95 ? 4.555 -8.5 11.742 1 92.19 95 SER A N 1
ATOM 718 C CA . SER A 1 95 ? 4.164 -9.828 11.281 1 92.19 95 SER A CA 1
ATOM 719 C C . SER A 1 95 ? 2.717 -9.844 10.797 1 92.19 95 SER A C 1
ATOM 721 O O . SER A 1 95 ? 2.361 -10.625 9.914 1 92.19 95 SER A O 1
ATOM 723 N N . VAL A 1 96 ? 1.912 -8.961 11.336 1 90.25 96 VAL A N 1
ATOM 724 C CA . VAL A 1 96 ? 0.498 -8.914 10.977 1 90.25 96 VAL A CA 1
ATOM 725 C C . VAL A 1 96 ? 0.347 -8.492 9.516 1 90.25 96 VAL A C 1
ATOM 727 O O . VAL A 1 96 ? -0.681 -8.758 8.891 1 90.25 96 VAL A O 1
ATOM 730 N N . LEU A 1 97 ? 1.342 -7.875 8.977 1 91.38 97 LEU A N 1
ATOM 731 C CA . LEU A 1 97 ? 1.292 -7.395 7.602 1 91.38 97 LEU A CA 1
ATOM 732 C C . LEU A 1 97 ? 1.367 -8.555 6.617 1 91.38 97 LEU A C 1
ATOM 734 O O . LEU A 1 97 ? 1.083 -8.391 5.426 1 91.38 97 LEU A O 1
ATOM 738 N N . ARG A 1 98 ? 1.647 -9.727 7.117 1 89.88 98 ARG A N 1
ATOM 739 C CA . ARG A 1 98 ? 1.522 -10.922 6.285 1 89.88 98 ARG A CA 1
ATOM 740 C C . ARG A 1 98 ? 0.058 -11.234 5.996 1 89.88 98 ARG A C 1
ATOM 742 O O . ARG A 1 98 ? -0.272 -11.742 4.918 1 89.88 98 ARG A O 1
ATOM 749 N N . MET A 1 99 ? -0.706 -10.938 6.992 1 92 99 MET A N 1
ATOM 750 C CA . MET A 1 99 ? -2.143 -11.156 6.855 1 92 99 MET A CA 1
ATOM 751 C C . MET A 1 99 ? -2.803 -10 6.113 1 92 99 MET A C 1
ATOM 753 O O . MET A 1 99 ? -3.654 -10.219 5.25 1 92 99 MET A O 1
ATOM 757 N N . PHE A 1 100 ? -2.385 -8.82 6.484 1 93.25 100 PHE A N 1
ATOM 758 C CA . PHE A 1 100 ? -2.875 -7.609 5.836 1 93.25 100 PHE A CA 1
ATOM 759 C C . PHE A 1 100 ? -1.862 -7.086 4.82 1 93.25 100 PHE A C 1
ATOM 761 O O . PHE A 1 100 ? -1.013 -6.258 5.156 1 93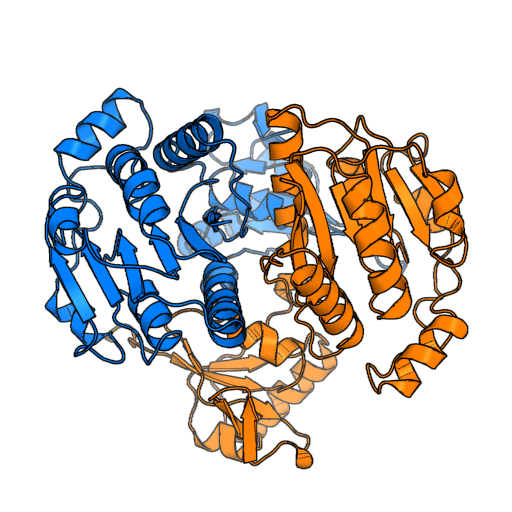.25 100 PHE A O 1
ATOM 768 N N . ASP A 1 101 ? -2.041 -7.516 3.602 1 93.5 101 ASP A N 1
ATOM 769 C CA . ASP A 1 101 ? -1.016 -7.332 2.578 1 93.5 101 ASP A CA 1
ATOM 770 C C . ASP A 1 101 ? -1.423 -6.254 1.579 1 93.5 101 ASP A C 1
ATOM 772 O O . ASP A 1 101 ? -2.381 -6.426 0.823 1 93.5 101 ASP A O 1
ATOM 776 N N . ALA A 1 102 ? -0.638 -5.238 1.498 1 93.12 102 ALA A N 1
ATOM 777 C CA . ALA A 1 102 ? -0.92 -4.117 0.606 1 93.12 102 ALA A CA 1
ATOM 778 C C . ALA A 1 102 ? -0.889 -4.555 -0.855 1 93.12 102 ALA A C 1
ATOM 780 O O . ALA A 1 102 ? -1.643 -4.039 -1.682 1 93.12 102 ALA A O 1
ATOM 781 N N . ARG A 1 103 ? -0.074 -5.457 -1.214 1 94.56 103 ARG A N 1
ATOM 782 C CA . ARG A 1 103 ? 0.017 -5.945 -2.586 1 94.56 103 ARG A CA 1
ATOM 783 C C . ARG A 1 103 ? -1.288 -6.605 -3.018 1 94.56 103 ARG A C 1
ATOM 785 O O . ARG A 1 103 ? -1.742 -6.418 -4.148 1 94.56 103 ARG A O 1
ATOM 792 N N . VAL A 1 104 ? -1.87 -7.371 -2.137 1 95.5 104 VAL A N 1
ATOM 793 C CA . VAL A 1 104 ? -3.143 -8.031 -2.404 1 95.5 104 VAL A CA 1
ATOM 794 C C . VAL A 1 104 ? -4.242 -6.988 -2.582 1 95.5 104 VAL A C 1
ATOM 796 O O . VAL A 1 104 ? -5.039 -7.07 -3.52 1 95.5 104 VAL A O 1
ATOM 799 N N . ALA A 1 105 ? -4.234 -6.027 -1.712 1 94.75 105 ALA A N 1
ATOM 800 C CA . ALA A 1 105 ? -5.25 -4.98 -1.779 1 94.75 105 ALA A CA 1
ATOM 801 C C . ALA A 1 105 ? -5.145 -4.199 -3.086 1 94.75 105 ALA A C 1
ATOM 803 O O . ALA A 1 105 ? -6.156 -3.895 -3.719 1 94.75 105 ALA A O 1
ATOM 804 N N . VAL A 1 106 ? -3.936 -3.873 -3.473 1 95.81 106 VAL A N 1
ATOM 805 C CA . VAL A 1 106 ? -3.713 -3.145 -4.719 1 95.81 106 VAL A CA 1
ATOM 806 C C . VAL A 1 106 ? -4.203 -3.977 -5.898 1 95.81 106 VAL A C 1
ATOM 808 O O . VAL A 1 106 ? -4.914 -3.469 -6.773 1 95.81 106 VAL A O 1
ATOM 811 N N . MET A 1 107 ? -3.875 -5.246 -5.902 1 96.94 107 MET A N 1
ATOM 812 C CA . MET A 1 107 ? -4.328 -6.141 -6.961 1 96.94 107 MET A CA 1
ATOM 813 C C . MET A 1 107 ? -5.852 -6.156 -7.047 1 96.94 107 MET A C 1
ATOM 815 O O . MET A 1 107 ? -6.418 -6.051 -8.133 1 96.94 107 MET A O 1
ATOM 819 N N . ARG A 1 108 ? -6.531 -6.234 -5.949 1 95.94 108 ARG A N 1
ATOM 820 C CA . ARG A 1 108 ? -7.988 -6.277 -5.934 1 95.94 108 ARG A CA 1
ATOM 821 C C . ARG A 1 108 ? -8.586 -4.965 -6.43 1 95.94 108 ARG A C 1
ATOM 823 O O . ARG A 1 108 ? -9.555 -4.965 -7.191 1 95.94 108 ARG A O 1
ATOM 830 N N . LEU A 1 109 ? -8.016 -3.896 -6.008 1 94.75 109 LEU A N 1
ATOM 831 C CA . LEU A 1 109 ? -8.516 -2.594 -6.434 1 94.75 109 LEU A CA 1
ATOM 832 C C . LEU A 1 109 ? -8.266 -2.375 -7.922 1 94.75 109 LEU A C 1
ATOM 834 O O . LEU A 1 109 ? -9.102 -1.787 -8.617 1 94.75 109 LEU A O 1
ATOM 838 N N . LEU A 1 110 ? -7.145 -2.812 -8.383 1 96.81 110 LEU A N 1
ATOM 839 C CA . LEU A 1 110 ? -6.875 -2.74 -9.812 1 96.81 110 LEU A CA 1
ATOM 840 C C . LEU A 1 110 ? -7.887 -3.568 -10.602 1 96.81 110 LEU A C 1
ATOM 842 O O . LEU A 1 110 ? -8.344 -3.15 -11.664 1 96.81 110 LEU A O 1
ATOM 846 N N . SER A 1 111 ? -8.172 -4.746 -10.078 1 97.62 111 SER A N 1
ATOM 847 C CA . SER A 1 111 ? -9.195 -5.57 -10.711 1 97.62 111 SER A CA 1
ATOM 848 C C . SER A 1 111 ? -10.523 -4.82 -10.805 1 97.62 111 SER A C 1
ATOM 850 O O . SER A 1 111 ? -11.141 -4.781 -11.875 1 97.62 111 SER A O 1
ATOM 852 N N . GLU A 1 112 ? -10.93 -4.215 -9.734 1 94.38 112 GLU A N 1
ATOM 853 C CA . GLU A 1 112 ? -12.164 -3.434 -9.734 1 94.38 112 GLU A CA 1
ATOM 854 C C . GLU A 1 112 ? -12.125 -2.33 -10.789 1 94.38 112 GLU A C 1
ATOM 856 O O . GLU A 1 112 ? -13.094 -2.127 -11.523 1 94.38 112 GLU A O 1
ATOM 861 N N . GLN A 1 113 ? -11.039 -1.656 -10.828 1 94.75 113 GLN A N 1
ATOM 862 C CA . GLN A 1 113 ? -10.867 -0.57 -11.789 1 94.75 113 GLN A CA 1
ATOM 863 C C . GLN A 1 113 ? -10.938 -1.089 -13.227 1 94.75 113 GLN A C 1
ATOM 865 O O . GLN A 1 113 ? -11.578 -0.479 -14.086 1 94.75 113 GLN A O 1
ATOM 870 N N . ILE A 1 114 ? -10.281 -2.176 -13.5 1 97.5 114 ILE A N 1
ATOM 871 C CA . ILE A 1 114 ? -10.211 -2.775 -14.828 1 97.5 114 ILE A CA 1
ATOM 872 C C . ILE A 1 114 ? -11.617 -3.172 -15.289 1 97.5 114 ILE A C 1
ATOM 874 O O . ILE A 1 114 ? -11.992 -2.934 -16.438 1 97.5 114 ILE A O 1
ATOM 878 N N . TYR A 1 115 ? -12.359 -3.711 -14.414 1 96.88 115 TYR A N 1
ATOM 879 C CA . TYR A 1 115 ? -13.727 -4.078 -14.758 1 96.88 115 TYR A CA 1
ATOM 880 C C . TYR A 1 115 ? -14.594 -2.84 -14.945 1 96.88 115 TYR A C 1
ATOM 882 O O . TYR A 1 115 ? -15.398 -2.775 -15.883 1 96.88 115 TYR A O 1
ATOM 890 N N . GLN A 1 116 ? -14.438 -1.867 -14.086 1 93.75 116 GLN A N 1
ATOM 891 C CA . GLN A 1 116 ? -15.219 -0.637 -14.172 1 93.75 116 GLN A CA 1
ATOM 892 C C . GLN A 1 116 ? -14.969 0.077 -15.5 1 93.75 116 GLN A C 1
ATOM 894 O O . GLN A 1 116 ? -15.891 0.663 -16.078 1 93.75 116 GLN A O 1
ATOM 899 N N . LEU A 1 117 ? -13.781 0.001 -15.945 1 94.69 117 LEU A N 1
ATOM 900 C CA . LEU A 1 117 ? -13.398 0.729 -17.156 1 94.69 117 LEU A CA 1
ATOM 901 C C . LEU A 1 117 ? -13.469 -0.176 -18.375 1 94.69 117 LEU A C 1
ATOM 903 O O . LEU A 1 117 ? -13.086 0.232 -19.484 1 94.69 117 LEU A O 1
ATOM 907 N N . ASP A 1 118 ? -13.828 -1.424 -18.219 1 96.88 118 ASP A N 1
ATOM 908 C CA . ASP A 1 118 ? -13.977 -2.412 -19.281 1 96.88 118 ASP A CA 1
ATOM 909 C C . ASP A 1 118 ? -12.672 -2.572 -20.062 1 96.88 118 ASP A C 1
ATOM 911 O O . ASP A 1 118 ? -12.68 -2.578 -21.297 1 96.88 118 ASP A O 1
ATOM 915 N N . ILE A 1 119 ? -11.57 -2.58 -19.344 1 97.38 119 ILE A N 1
ATOM 916 C CA . ILE A 1 119 ? -10.281 -2.809 -19.969 1 97.38 119 ILE A CA 1
ATOM 917 C C . ILE A 1 119 ? -10.172 -4.266 -20.406 1 97.38 119 ILE A C 1
ATOM 919 O O . ILE A 1 119 ? -10.32 -5.18 -19.594 1 97.38 119 ILE A O 1
ATOM 923 N N . PRO A 1 120 ? -9.898 -4.52 -21.656 1 98.38 120 PRO A N 1
ATOM 924 C CA . PRO A 1 120 ? -9.875 -5.898 -22.141 1 98.38 120 PRO A CA 1
ATOM 925 C C . PRO A 1 120 ? -8.57 -6.617 -21.812 1 98.38 120 PRO A C 1
ATOM 927 O O . PRO A 1 120 ? -7.559 -5.973 -21.516 1 98.38 120 PRO A O 1
ATOM 930 N N . GLY A 1 121 ? -8.641 -7.977 -21.922 1 98.69 121 GLY A N 1
ATOM 931 C CA . GLY A 1 121 ? -7.426 -8.773 -21.828 1 98.69 121 GLY A CA 1
ATOM 932 C C . GLY A 1 121 ? -7.473 -9.789 -20.703 1 98.69 121 GLY A C 1
ATOM 933 O O . GLY A 1 121 ? -8.234 -9.633 -19.75 1 98.69 121 GLY A O 1
ATOM 934 N N . ASN A 1 122 ? -6.621 -10.758 -20.828 1 98.81 122 ASN A N 1
ATOM 935 C CA . ASN A 1 122 ? -6.445 -11.781 -19.812 1 98.81 122 ASN A CA 1
ATOM 936 C C . ASN A 1 122 ? -5.43 -11.359 -18.75 1 98.81 122 ASN A C 1
ATOM 938 O O . ASN A 1 122 ? -4.969 -10.211 -18.75 1 98.81 122 ASN A O 1
ATOM 942 N N . VAL A 1 123 ? -5.184 -12.234 -17.766 1 98.88 123 VAL A N 1
ATOM 943 C CA . VAL A 1 123 ? -4.215 -11.914 -16.719 1 98.88 123 VAL A CA 1
ATOM 944 C C . VAL A 1 123 ? -3.098 -12.961 -16.719 1 98.88 123 VAL A C 1
ATOM 946 O O . VAL A 1 123 ? -3.236 -14.023 -17.328 1 98.88 123 VAL A O 1
ATOM 949 N N . ALA A 1 124 ? -1.966 -12.609 -16.094 1 98.88 124 ALA A N 1
ATOM 950 C CA . ALA A 1 124 ? -0.829 -13.523 -16.078 1 98.88 124 ALA A CA 1
ATOM 951 C C . ALA A 1 124 ? 0.012 -13.328 -14.82 1 98.88 124 ALA A C 1
ATOM 953 O O . ALA A 1 124 ? -0.067 -12.281 -14.172 1 98.88 124 ALA A O 1
ATOM 954 N N . GLU A 1 125 ? 0.755 -14.344 -14.453 1 98.88 125 GLU A N 1
ATOM 955 C CA . GLU A 1 125 ? 1.78 -14.273 -13.414 1 98.88 125 GLU A CA 1
ATOM 956 C C . GLU A 1 125 ? 3.059 -14.977 -13.852 1 98.88 125 GLU A C 1
ATOM 958 O O . GLU A 1 125 ? 3.012 -16.109 -14.336 1 98.88 125 GLU A O 1
ATOM 963 N N . LEU A 1 126 ? 4.145 -14.305 -13.836 1 98.69 126 LEU A N 1
ATOM 964 C CA . LEU A 1 126 ? 5.473 -14.906 -13.914 1 98.69 126 LEU A CA 1
ATOM 965 C C . LEU A 1 126 ? 6.066 -15.102 -12.523 1 98.69 126 LEU A C 1
ATOM 967 O O . LEU A 1 126 ? 6.223 -14.141 -11.773 1 98.69 126 LEU A O 1
ATOM 971 N N . GLY A 1 127 ? 6.445 -16.297 -12.188 1 98.06 127 GLY A N 1
ATOM 972 C CA . GLY A 1 127 ? 6.816 -16.656 -10.828 1 98.06 127 GLY A CA 1
ATOM 973 C C . GLY A 1 127 ? 5.637 -17.094 -9.984 1 98.06 127 GLY A C 1
ATOM 974 O O . GLY A 1 127 ? 5.109 -16.312 -9.188 1 98.06 127 GLY A O 1
ATOM 975 N N . VAL A 1 128 ? 5.289 -18.406 -10.148 1 98.06 128 VAL A N 1
ATOM 976 C CA . VAL A 1 128 ? 4.051 -18.922 -9.586 1 98.06 128 VAL A CA 1
ATOM 977 C C . VAL A 1 128 ? 4.336 -19.594 -8.234 1 98.06 128 VAL A C 1
ATOM 979 O O . VAL A 1 128 ? 3.551 -19.453 -7.293 1 98.06 128 VAL A O 1
ATOM 982 N N . PHE A 1 129 ? 5.387 -20.344 -8.141 1 96.06 129 PHE A N 1
ATOM 983 C CA . PHE A 1 129 ? 5.75 -21.156 -6.98 1 96.06 129 PHE A CA 1
ATOM 984 C C . PHE A 1 129 ? 4.582 -22.031 -6.551 1 96.06 129 PHE A C 1
ATOM 986 O O . PHE A 1 129 ? 4.18 -22.938 -7.281 1 96.06 129 PHE A O 1
ATOM 993 N N . ARG A 1 130 ? 3.918 -21.75 -5.586 1 95.44 130 ARG A N 1
ATOM 994 C CA . ARG A 1 130 ? 2.881 -22.641 -5.078 1 95.44 130 ARG A CA 1
ATOM 995 C C . ARG A 1 130 ? 1.49 -22.109 -5.406 1 95.44 130 ARG A C 1
ATOM 997 O O . ARG A 1 130 ? 0.486 -22.672 -4.957 1 95.44 130 ARG A O 1
ATOM 1004 N N . GLY A 1 131 ? 1.371 -21.047 -6.031 1 96.25 131 GLY A N 1
ATOM 1005 C CA . GLY A 1 131 ? 0.127 -20.594 -6.633 1 96.25 131 GLY A CA 1
ATOM 1006 C C . GLY A 1 131 ? -0.73 -19.766 -5.688 1 96.25 131 GLY A C 1
ATOM 1007 O O . GLY A 1 131 ? -1.92 -19.562 -5.938 1 96.25 131 GLY A O 1
ATOM 1008 N N . GLU A 1 132 ? -0.17 -19.281 -4.605 1 93.56 132 GLU A N 1
ATOM 1009 C CA . GLU A 1 132 ? -0.952 -18.516 -3.629 1 93.56 132 GLU A CA 1
ATOM 1010 C C . GLU A 1 132 ? -1.465 -17.219 -4.227 1 93.56 132 GLU A C 1
ATOM 1012 O O . GLU A 1 132 ? -2.666 -16.938 -4.188 1 93.56 132 GLU A O 1
ATOM 1017 N N . PHE A 1 133 ? -0.57 -16.469 -4.758 1 96.19 133 PHE A N 1
ATOM 1018 C CA . PHE A 1 133 ? -0.985 -15.188 -5.336 1 96.19 133 PHE A CA 1
ATOM 1019 C C . PHE A 1 133 ? -1.767 -15.406 -6.625 1 96.19 133 PHE A C 1
ATOM 1021 O O . PHE A 1 133 ? -2.711 -14.672 -6.918 1 96.19 133 PHE A O 1
ATOM 1028 N N . SER A 1 134 ? -1.415 -16.453 -7.375 1 97.75 134 SER A N 1
ATOM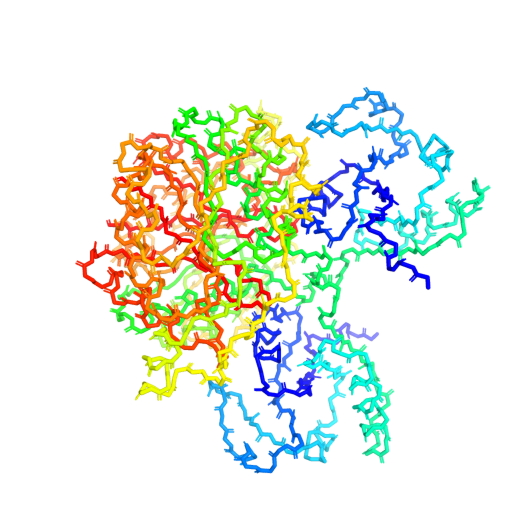 1029 C CA . SER A 1 134 ? -2.152 -16.828 -8.578 1 97.75 134 SER A CA 1
ATOM 1030 C C . SER A 1 134 ? -3.631 -17.047 -8.273 1 97.75 134 SER A C 1
ATOM 1032 O O . SER A 1 134 ? -4.496 -16.609 -9.031 1 97.75 134 SER A O 1
ATOM 1034 N N . SER A 1 135 ? -3.865 -17.734 -7.191 1 96.5 135 SER A N 1
ATOM 1035 C CA . SER A 1 135 ? -5.242 -18.031 -6.805 1 96.5 135 SER A CA 1
ATOM 1036 C C . SER A 1 135 ? -6.016 -16.75 -6.508 1 96.5 135 SER A C 1
ATOM 1038 O O . SER A 1 135 ? -7.199 -16.641 -6.844 1 96.5 135 SER A O 1
ATOM 1040 N N . LEU A 1 136 ? -5.402 -15.82 -5.91 1 96.12 136 LEU A N 1
ATOM 1041 C CA . LEU A 1 136 ? -6.031 -14.539 -5.609 1 96.12 136 LEU A CA 1
ATOM 1042 C C . LEU A 1 136 ? -6.316 -13.758 -6.887 1 96.12 136 LEU A C 1
ATOM 1044 O O . LEU A 1 136 ? -7.383 -13.156 -7.023 1 96.12 136 LEU A O 1
ATOM 1048 N N . ILE A 1 137 ? -5.371 -13.781 -7.82 1 98.12 137 ILE A N 1
ATOM 1049 C CA . ILE A 1 137 ? -5.574 -13.109 -9.102 1 98.12 137 ILE A CA 1
ATOM 1050 C C . ILE A 1 137 ? -6.766 -13.734 -9.828 1 98.12 137 ILE A C 1
ATOM 1052 O O . ILE A 1 137 ? -7.652 -13.023 -10.297 1 98.12 137 ILE A O 1
ATOM 1056 N N . SER A 1 138 ? -6.746 -15.055 -9.891 1 97.5 138 SER A N 1
ATOM 1057 C CA . SER A 1 138 ? -7.824 -15.766 -10.57 1 97.5 138 SER A CA 1
ATOM 1058 C C . SER A 1 138 ? -9.18 -15.414 -9.969 1 97.5 138 SER A C 1
ATOM 1060 O O . SER A 1 138 ? -10.156 -15.219 -10.695 1 97.5 138 SER A O 1
ATOM 1062 N N . ALA A 1 139 ? -9.25 -15.328 -8.688 1 94.94 139 ALA A N 1
ATOM 1063 C CA . ALA A 1 139 ? -10.492 -14.992 -7.996 1 94.94 139 ALA A CA 1
ATOM 1064 C C . ALA A 1 139 ? -10.93 -13.562 -8.32 1 94.94 139 ALA A C 1
ATOM 1066 O O . ALA A 1 139 ? -12.125 -13.281 -8.398 1 94.94 139 ALA A O 1
ATOM 1067 N N . ALA A 1 140 ? -10.016 -12.703 -8.484 1 96.25 140 ALA A N 1
ATOM 1068 C CA . ALA A 1 140 ? -10.32 -11.297 -8.75 1 96.25 140 ALA A CA 1
ATOM 1069 C C . ALA A 1 140 ? -10.75 -11.094 -10.195 1 96.25 140 ALA A C 1
ATOM 1071 O O . ALA A 1 140 ? -11.367 -10.086 -10.531 1 96.25 140 ALA A O 1
ATOM 1072 N N . PHE A 1 141 ? -10.375 -12 -11.055 1 97.81 141 PHE A N 1
ATOM 1073 C CA . PHE A 1 141 ? -10.727 -11.953 -12.477 1 97.81 141 PHE A CA 1
ATOM 1074 C C . PHE A 1 141 ? -11.438 -13.227 -12.898 1 97.81 141 PHE A C 1
ATOM 1076 O O . PHE A 1 141 ? -10.93 -13.969 -13.742 1 97.81 141 PHE A O 1
ATOM 1083 N N . PRO A 1 142 ? -12.625 -13.43 -12.477 1 95.81 142 PRO A N 1
ATOM 1084 C CA . PRO A 1 142 ? -13.281 -14.734 -12.602 1 95.81 142 PRO A CA 1
ATOM 1085 C C . PRO A 1 142 ? -13.664 -15.07 -14.047 1 95.81 142 PRO A C 1
ATOM 1087 O O . PRO A 1 142 ? -13.883 -16.234 -14.367 1 95.81 142 PRO A O 1
ATOM 1090 N N . ASP A 1 143 ? -13.758 -14.102 -14.867 1 97.31 143 ASP A N 1
ATOM 1091 C CA . ASP A 1 143 ? -14.203 -14.359 -16.234 1 97.31 143 ASP A CA 1
ATOM 1092 C C . ASP A 1 143 ? -13.031 -14.328 -17.203 1 97.31 143 ASP A C 1
ATOM 1094 O O . ASP A 1 143 ? -13.227 -14.336 -18.422 1 97.31 143 ASP A O 1
ATOM 1098 N N . ARG A 1 144 ? -11.812 -14.195 -16.734 1 98.06 144 ARG A N 1
ATOM 1099 C CA . ARG A 1 144 ? -10.625 -14.109 -17.594 1 98.06 144 ARG A CA 1
ATOM 1100 C C . ARG A 1 144 ? -9.727 -15.328 -17.406 1 98.06 144 ARG A C 1
ATOM 1102 O O . ARG A 1 144 ? -9.727 -15.945 -16.344 1 98.06 144 ARG A O 1
ATOM 1109 N N . LYS A 1 145 ? -8.992 -15.641 -18.453 1 98.38 145 LYS A N 1
ATOM 1110 C CA . LYS A 1 145 ? -7.961 -16.672 -18.312 1 98.38 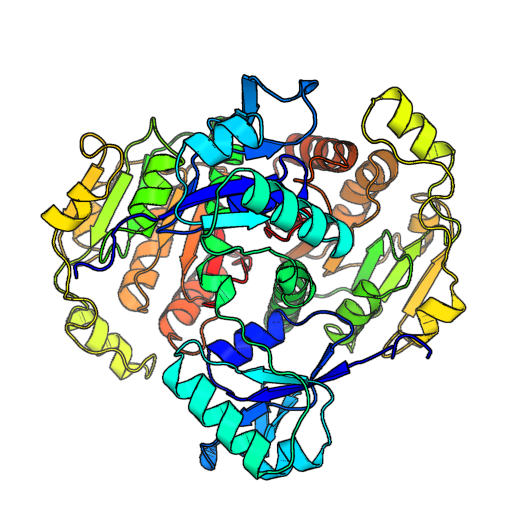145 LYS A CA 1
ATOM 1111 C C . LYS A 1 145 ? -6.762 -16.141 -17.531 1 98.38 145 LYS A C 1
ATOM 1113 O O . LYS A 1 145 ? -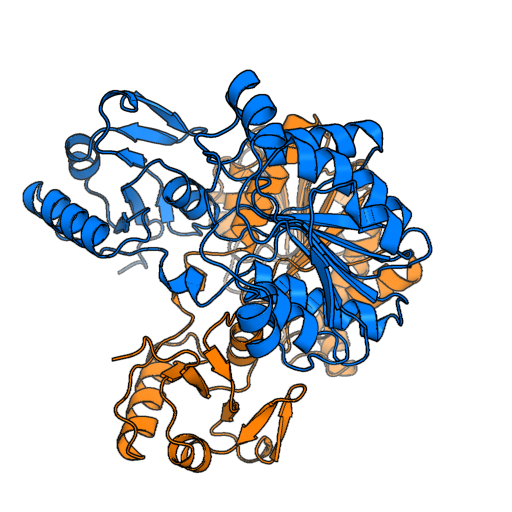6.41 -14.961 -17.656 1 98.38 145 LYS A O 1
ATOM 1118 N N . ILE A 1 146 ? -6.188 -17.031 -16.766 1 98.75 146 ILE A N 1
ATOM 1119 C CA . ILE A 1 146 ? -4.934 -16.688 -16.094 1 98.75 146 ILE A CA 1
ATOM 1120 C C . ILE A 1 146 ? -3.799 -17.547 -16.656 1 98.75 146 ILE A C 1
ATOM 1122 O O . ILE A 1 146 ? -3.881 -18.781 -16.656 1 98.75 146 ILE A O 1
ATOM 1126 N N . HIS A 1 147 ? -2.803 -16.906 -17.234 1 98.81 147 HIS A N 1
ATOM 1127 C CA . HIS A 1 147 ? -1.594 -17.562 -17.734 1 98.81 147 HIS A CA 1
ATOM 1128 C C . HIS A 1 147 ? -0.498 -17.578 -16.672 1 98.81 147 HIS A C 1
ATOM 1130 O O . HIS A 1 147 ? -0.101 -16.531 -16.172 1 98.81 147 HIS A O 1
ATOM 1136 N N . LEU A 1 148 ? -0.001 -18.781 -16.328 1 98.75 148 LEU A N 1
ATOM 1137 C CA . LEU A 1 148 ? 0.979 -18.953 -15.266 1 98.75 148 LEU A CA 1
ATOM 1138 C C . LEU A 1 148 ? 2.314 -19.438 -15.82 1 98.75 148 LEU A C 1
ATOM 1140 O O . LEU A 1 148 ? 2.391 -20.516 -16.391 1 98.75 148 LEU A O 1
ATOM 1144 N N . PHE A 1 149 ? 3.324 -18.641 -15.648 1 98.62 149 PHE A N 1
ATOM 1145 C CA . PHE A 1 149 ? 4.664 -18.953 -16.125 1 98.62 149 PHE A CA 1
ATOM 1146 C C . PHE A 1 149 ? 5.582 -19.312 -14.953 1 98.62 149 PHE A C 1
ATOM 1148 O O . PHE A 1 149 ? 5.742 -18.516 -14.023 1 98.62 149 PHE A O 1
ATOM 1155 N N . ASP A 1 150 ? 6.172 -20.453 -14.945 1 98.12 150 ASP A N 1
ATOM 1156 C CA . ASP A 1 150 ? 7.121 -20.891 -13.93 1 98.12 150 ASP A CA 1
ATOM 1157 C C . ASP A 1 150 ? 7.934 -22.094 -14.43 1 98.12 150 ASP A C 1
ATOM 1159 O O . ASP A 1 150 ? 7.473 -22.844 -15.281 1 98.12 150 ASP A O 1
ATOM 1163 N N . THR A 1 151 ? 9.148 -22.266 -13.922 1 96.19 151 THR A N 1
ATOM 1164 C CA . THR A 1 151 ? 9.914 -23.469 -14.227 1 96.19 151 THR A CA 1
ATOM 1165 C C . THR A 1 151 ? 9.352 -24.672 -13.484 1 96.19 151 THR A C 1
ATOM 1167 O O . THR A 1 151 ? 9.555 -25.812 -13.906 1 96.19 151 THR A O 1
ATOM 1170 N N . PHE A 1 152 ? 8.711 -24.406 -12.344 1 96.12 152 PHE A N 1
ATOM 1171 C CA . PHE A 1 152 ? 8.219 -25.391 -11.391 1 96.12 152 PHE A CA 1
ATOM 1172 C C . PHE A 1 152 ? 9.336 -26.328 -10.953 1 96.12 152 PHE A C 1
ATOM 1174 O O . PHE A 1 152 ? 9.086 -27.484 -10.609 1 96.12 152 PHE A O 1
ATOM 1181 N N . GLU A 1 153 ? 10.578 -25.844 -11.117 1 94.44 153 GLU A N 1
ATOM 1182 C CA . GLU A 1 153 ? 11.781 -26.578 -10.711 1 94.44 153 GLU A CA 1
ATOM 1183 C C . GLU A 1 153 ? 12.711 -25.672 -9.891 1 94.44 153 GLU A C 1
ATOM 1185 O O . GLU A 1 153 ? 13.859 -26.047 -9.633 1 94.44 153 GLU A O 1
ATOM 1190 N N . GLY A 1 154 ? 12.195 -24.516 -9.57 1 94.19 154 GLY A N 1
ATOM 1191 C CA . GLY A 1 154 ? 13.008 -23.562 -8.844 1 94.19 154 GLY A CA 1
ATOM 1192 C C . GLY A 1 154 ? 13.852 -22.688 -9.758 1 94.19 154 GLY A C 1
ATOM 1193 O O . GLY A 1 154 ? 13.68 -22.703 -10.984 1 94.19 154 GLY A O 1
ATOM 1194 N N . PHE A 1 155 ? 14.703 -21.859 -9.211 1 93 155 PHE A N 1
ATOM 1195 C CA . PHE A 1 155 ? 15.547 -20.953 -9.969 1 93 155 PHE A CA 1
ATOM 1196 C C . PHE A 1 155 ? 16.453 -21.719 -10.922 1 93 155 PHE A C 1
ATOM 1198 O O . PHE A 1 155 ? 17.047 -22.734 -10.547 1 93 155 PHE A O 1
ATOM 1205 N N . SER A 1 156 ? 16.594 -21.266 -12.109 1 93.44 156 SER A N 1
ATOM 1206 C CA . SER A 1 156 ? 17.422 -21.922 -13.117 1 93.44 156 SER A CA 1
ATOM 1207 C C . SER A 1 156 ? 18.891 -21.547 -12.977 1 93.44 156 SER A C 1
ATOM 1209 O O . SER A 1 156 ? 19.203 -20.438 -12.547 1 93.44 156 SER A O 1
ATOM 1211 N N . GLU A 1 157 ? 19.688 -22.422 -13.383 1 92.69 157 GLU A N 1
ATOM 1212 C CA . GL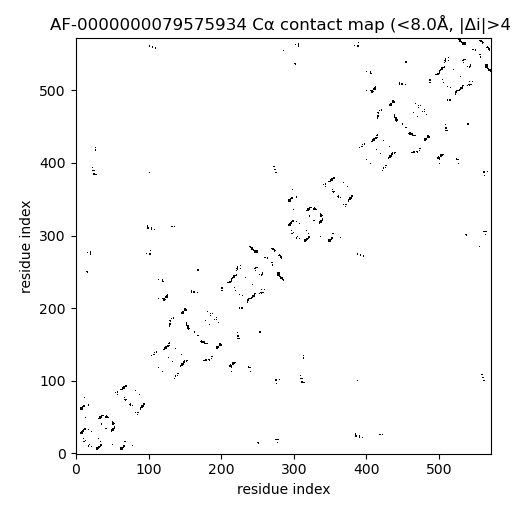U A 1 157 ? 21.125 -22.156 -13.359 1 92.69 157 GLU A CA 1
ATOM 1213 C C . GLU A 1 157 ? 21.484 -20.969 -14.25 1 92.69 157 GLU A C 1
ATOM 1215 O O . GLU A 1 157 ? 22.375 -20.188 -13.914 1 92.69 157 GLU A O 1
ATOM 1220 N N . LYS A 1 158 ? 20.828 -20.891 -15.398 1 92.94 158 LYS A N 1
ATOM 1221 C CA . LYS A 1 158 ? 21.078 -19.797 -16.328 1 92.94 158 LYS A CA 1
ATOM 1222 C C . LYS A 1 158 ? 20.859 -18.453 -15.664 1 92.94 158 LYS A C 1
ATOM 1224 O O . LYS A 1 158 ? 21.688 -17.547 -15.805 1 92.94 158 LYS A O 1
ATOM 1229 N N . ASP A 1 159 ? 19.859 -18.297 -14.945 1 93.88 159 ASP A N 1
ATOM 1230 C CA . ASP A 1 159 ? 19.5 -17.047 -14.297 1 93.88 159 ASP A CA 1
ATOM 1231 C C . ASP A 1 159 ? 20.406 -16.766 -13.102 1 93.88 159 ASP A C 1
ATOM 1233 O O . ASP A 1 159 ? 20.797 -15.617 -12.867 1 93.88 159 ASP A O 1
ATOM 1237 N N . ILE A 1 160 ? 20.75 -17.797 -12.367 1 93.06 160 ILE A N 1
ATOM 1238 C CA . ILE A 1 160 ? 21.562 -17.641 -11.164 1 93.06 160 ILE A CA 1
ATOM 1239 C C . ILE A 1 160 ? 22.969 -17.219 -11.547 1 93.06 160 ILE A C 1
ATOM 1241 O O . ILE A 1 160 ? 23.609 -16.438 -10.828 1 93.06 160 ILE A O 1
ATOM 1245 N N . THR A 1 161 ? 23.453 -17.734 -12.656 1 92.75 161 THR A N 1
ATOM 1246 C CA . THR A 1 161 ? 24.766 -17.328 -13.141 1 92.75 161 THR A CA 1
ATOM 1247 C C . THR A 1 161 ? 24.828 -15.82 -13.367 1 92.75 161 THR A C 1
ATOM 1249 O O . THR A 1 161 ? 25.797 -15.164 -12.969 1 92.75 161 THR A O 1
ATOM 1252 N N . ILE A 1 162 ? 23.797 -15.344 -13.961 1 90.62 162 ILE A N 1
ATOM 1253 C CA . ILE A 1 162 ? 23.719 -13.906 -14.211 1 90.62 162 ILE A CA 1
ATOM 1254 C C . ILE A 1 162 ? 23.594 -13.164 -12.883 1 90.62 162 ILE A C 1
ATOM 1256 O O . ILE A 1 162 ? 24.25 -12.141 -12.672 1 90.62 162 ILE A O 1
ATOM 1260 N N . GLU A 1 163 ? 22.797 -13.656 -11.992 1 90.44 163 GLU A N 1
ATOM 1261 C CA . GLU A 1 163 ? 22.594 -13.055 -10.672 1 90.44 163 GLU A CA 1
ATOM 1262 C C . GLU A 1 163 ? 23.906 -12.977 -9.898 1 90.44 163 GLU A C 1
ATOM 1264 O O . GLU A 1 163 ? 24.219 -11.945 -9.297 1 90.44 163 GLU A O 1
ATOM 1269 N N . ALA A 1 164 ? 24.641 -14.031 -9.914 1 89.56 164 ALA A N 1
ATOM 1270 C CA . ALA A 1 164 ? 25.906 -14.141 -9.195 1 89.56 164 ALA A CA 1
ATOM 1271 C C . ALA A 1 164 ? 26.953 -13.211 -9.789 1 89.56 164 ALA A C 1
ATOM 1273 O O . ALA A 1 164 ? 27.719 -12.578 -9.062 1 89.56 164 ALA A O 1
ATOM 1274 N N . SER A 1 165 ? 26.984 -13.148 -11.055 1 89.75 165 SER A N 1
ATOM 1275 C CA . SER A 1 165 ? 27.969 -12.32 -11.742 1 89.75 165 SER A CA 1
ATOM 1276 C C . SER A 1 165 ? 27.797 -10.844 -11.383 1 89.75 165 SER A C 1
ATOM 1278 O O . SER A 1 165 ? 28.766 -10.094 -11.328 1 89.75 165 SER A O 1
ATOM 1280 N N . GLY A 1 166 ? 26.562 -10.438 -11.086 1 87.56 166 GLY A N 1
ATOM 1281 C CA . GLY A 1 166 ? 26.297 -9.047 -10.758 1 87.56 166 GLY A CA 1
ATOM 1282 C C . GLY A 1 166 ? 26.172 -8.797 -9.266 1 87.56 166 GLY A C 1
ATOM 1283 O O . GLY A 1 166 ? 25.891 -7.676 -8.836 1 87.56 166 GLY A O 1
ATOM 1284 N N . ASN A 1 167 ? 26.422 -9.859 -8.469 1 87.88 167 ASN A N 1
ATOM 1285 C CA . ASN A 1 167 ? 26.234 -9.773 -7.027 1 87.88 167 ASN A CA 1
ATOM 1286 C C . ASN A 1 167 ? 24.891 -9.172 -6.66 1 87.88 167 ASN A C 1
ATOM 1288 O O . ASN A 1 167 ? 24.812 -8.242 -5.852 1 87.88 167 ASN A O 1
ATOM 1292 N N . LEU A 1 168 ? 23.906 -9.734 -7.242 1 86.94 168 LEU A N 1
ATOM 1293 C CA . LEU A 1 168 ? 22.594 -9.102 -7.191 1 86.94 168 LEU A CA 1
ATOM 1294 C C . LEU A 1 168 ? 21.734 -9.719 -6.082 1 86.94 168 LEU A C 1
ATOM 1296 O O . LEU A 1 168 ? 20.75 -9.109 -5.637 1 86.94 168 LEU A O 1
ATOM 1300 N N . SER A 1 169 ? 22.016 -10.93 -5.656 1 85.44 169 SER A N 1
ATOM 1301 C CA . SER A 1 169 ? 21.344 -11.602 -4.547 1 85.44 169 SER A CA 1
ATOM 1302 C C . SER A 1 169 ? 22.125 -12.828 -4.086 1 85.44 169 SER A C 1
ATOM 1304 O O . SER A 1 169 ? 23.188 -13.141 -4.641 1 85.44 169 SER A O 1
ATOM 1306 N N . ARG A 1 170 ? 21.625 -13.5 -3.088 1 83.38 170 ARG A N 1
ATOM 1307 C CA . ARG A 1 170 ? 22.234 -14.727 -2.588 1 83.38 170 ARG A CA 1
ATOM 1308 C C . ARG A 1 170 ? 21.453 -15.953 -3.049 1 83.38 170 ARG A C 1
ATOM 1310 O O . ARG A 1 170 ? 21.516 -17.016 -2.42 1 83.38 170 ARG A O 1
ATOM 1317 N N . ALA A 1 171 ? 20.703 -15.766 -4.07 1 86.5 171 ALA A N 1
ATOM 1318 C CA . ALA A 1 171 ? 19.859 -16.828 -4.602 1 86.5 171 ALA A CA 1
ATOM 1319 C C . ALA A 1 171 ? 20.703 -17.984 -5.129 1 86.5 171 ALA A C 1
ATOM 1321 O O . ALA A 1 171 ? 21.828 -17.781 -5.613 1 86.5 171 ALA A O 1
ATOM 1322 N N . LYS A 1 172 ? 20.125 -19.25 -5.039 1 91.19 172 LYS A N 1
ATOM 1323 C CA . LYS A 1 172 ? 20.797 -20.469 -5.508 1 91.19 172 LYS A CA 1
ATOM 1324 C C . LYS A 1 172 ? 19.906 -21.266 -6.449 1 91.19 172 LYS A C 1
ATOM 1326 O O . LYS A 1 172 ? 18.672 -21.188 -6.355 1 91.19 172 LYS A O 1
ATOM 1331 N N . THR A 1 173 ? 20.641 -21.969 -7.25 1 92.81 173 THR A N 1
ATOM 1332 C CA . THR A 1 173 ? 19.906 -22.859 -8.133 1 92.81 173 THR A CA 1
ATOM 1333 C C . THR A 1 173 ? 19.016 -23.797 -7.332 1 92.81 173 THR A C 1
ATOM 1335 O O . THR A 1 173 ? 19.438 -24.344 -6.309 1 92.81 173 THR A O 1
ATOM 1338 N N . GLY A 1 174 ? 17.766 -23.859 -7.773 1 89.88 174 GLY A N 1
ATOM 1339 C CA . GLY A 1 174 ? 16.859 -24.797 -7.121 1 89.88 174 GLY A CA 1
ATOM 1340 C C . GLY A 1 174 ? 16.062 -24.156 -5.992 1 89.88 174 GLY A C 1
ATOM 1341 O O . GLY A 1 174 ? 15.117 -24.766 -5.48 1 89.88 174 GLY A O 1
ATOM 1342 N N . ASP A 1 175 ? 16.484 -23.016 -5.535 1 89.94 175 ASP A N 1
ATOM 1343 C CA . ASP A 1 175 ? 15.617 -22.312 -4.594 1 89.94 175 ASP A CA 1
ATOM 1344 C C . ASP A 1 175 ? 14.188 -22.219 -5.117 1 89.94 175 ASP A C 1
ATOM 1346 O O . ASP A 1 175 ? 13.969 -22.031 -6.316 1 89.94 175 ASP A O 1
ATOM 1350 N N . PHE A 1 176 ? 13.133 -22.516 -4.215 1 90.25 176 PHE A N 1
ATOM 1351 C CA . PHE A 1 176 ? 11.711 -22.484 -4.523 1 90.25 176 PHE A CA 1
ATOM 1352 C C . PHE A 1 176 ? 11.32 -23.641 -5.422 1 90.25 176 PHE A C 1
ATOM 1354 O O . PHE A 1 176 ? 10.453 -23.516 -6.285 1 90.25 176 PHE A O 1
ATOM 1361 N N . SER A 1 177 ? 11.984 -24.75 -5.266 1 91.75 177 SER A N 1
ATOM 1362 C CA . SER A 1 177 ? 11.703 -25.938 -6.051 1 91.75 177 SER A CA 1
ATOM 1363 C C . SER A 1 177 ? 10.594 -26.766 -5.414 1 91.75 177 SER A C 1
ATOM 1365 O O . SER A 1 177 ? 10.086 -27.703 -6.031 1 91.75 177 SER A O 1
ATOM 1367 N N . SER A 1 178 ? 10.211 -26.469 -4.219 1 92.5 178 SER A N 1
ATOM 1368 C CA . SER A 1 178 ? 9.156 -27.203 -3.531 1 92.5 178 SER A CA 1
ATOM 1369 C C . SER A 1 178 ? 7.777 -26.828 -4.055 1 92.5 178 SER A C 1
ATOM 1371 O O . SER A 1 178 ? 6.957 -26.266 -3.316 1 92.5 178 SER A O 1
ATOM 1373 N N . THR A 1 179 ? 7.512 -27.156 -5.266 1 93.69 179 THR A N 1
ATOM 1374 C CA . THR A 1 179 ? 6.277 -26.828 -5.969 1 93.69 179 THR A CA 1
ATOM 1375 C C . THR A 1 179 ? 6.016 -27.812 -7.098 1 93.69 179 THR A C 1
ATOM 1377 O O . THR A 1 179 ? 6.91 -28.562 -7.496 1 93.69 179 THR A O 1
ATOM 1380 N N . ASP A 1 180 ? 4.742 -27.922 -7.504 1 94.5 180 ASP A N 1
ATOM 1381 C CA . ASP A 1 180 ? 4.352 -28.734 -8.656 1 94.5 180 ASP A CA 1
ATOM 1382 C C . ASP A 1 180 ? 3.027 -28.25 -9.242 1 94.5 180 ASP A C 1
ATOM 1384 O O . ASP A 1 180 ? 2.213 -27.641 -8.539 1 94.5 180 ASP A O 1
ATOM 1388 N N . ILE A 1 181 ? 2.871 -28.609 -10.469 1 96.81 181 ILE A N 1
ATOM 1389 C CA . ILE A 1 181 ? 1.742 -28.109 -11.242 1 96.81 181 ILE A CA 1
ATOM 1390 C C . ILE A 1 181 ? 0.433 -28.594 -10.609 1 96.81 181 ILE A C 1
ATOM 1392 O O . ILE A 1 181 ? -0.516 -27.812 -10.484 1 96.81 181 ILE A O 1
ATOM 1396 N N . ASP A 1 182 ? 0.378 -29.781 -10.219 1 96.25 182 ASP A N 1
ATOM 1397 C CA . ASP A 1 182 ? -0.85 -30.344 -9.664 1 96.25 182 ASP A CA 1
ATOM 1398 C C . ASP A 1 182 ? -1.269 -29.594 -8.398 1 96.25 182 ASP A C 1
ATOM 1400 O O . ASP A 1 182 ? -2.445 -29.281 -8.219 1 96.25 182 ASP A O 1
ATOM 1404 N N . SER A 1 183 ? -0.305 -29.344 -7.566 1 95.38 183 SER A N 1
ATOM 1405 C CA . SER A 1 183 ? -0.588 -28.625 -6.332 1 95.38 183 SER A CA 1
ATOM 1406 C C . SER A 1 183 ? -1.072 -27.203 -6.625 1 95.38 183 SER A C 1
ATOM 1408 O O . SER A 1 183 ? -1.951 -26.688 -5.934 1 95.38 183 SER A O 1
ATOM 1410 N N . VAL A 1 184 ? -0.501 -26.578 -7.629 1 96.62 184 VAL A N 1
ATOM 1411 C CA . VAL A 1 184 ? -0.901 -25.234 -8.023 1 96.62 184 VAL A CA 1
ATOM 1412 C C . VAL A 1 184 ? -2.332 -25.25 -8.555 1 96.62 184 VAL A C 1
ATOM 1414 O O . VAL A 1 184 ? -3.17 -24.453 -8.133 1 96.62 184 VAL A O 1
ATOM 1417 N N . LEU A 1 185 ? -2.635 -26.188 -9.422 1 96.81 185 LEU A N 1
ATOM 1418 C CA . LEU A 1 185 ? -3.971 -26.281 -10 1 96.81 185 LEU A CA 1
ATOM 1419 C C . LEU A 1 185 ? -5.012 -26.562 -8.922 1 96.81 185 LEU A C 1
ATOM 1421 O O . LEU A 1 185 ? -6.152 -26.094 -9.023 1 96.81 185 LEU A O 1
ATOM 1425 N N . HIS A 1 186 ? -4.617 -27.219 -7.902 1 94.31 186 HIS A N 1
ATOM 1426 C CA . HIS A 1 186 ? -5.516 -27.578 -6.816 1 94.31 186 HIS A CA 1
ATOM 1427 C C . HIS A 1 186 ? -5.977 -26.344 -6.043 1 94.31 186 HIS A C 1
ATOM 1429 O O . HIS A 1 186 ? -7.09 -26.328 -5.512 1 94.31 186 HIS A O 1
ATOM 1435 N N . VAL A 1 187 ? -5.137 -25.344 -5.984 1 92.75 187 VAL A N 1
ATOM 1436 C CA . VAL A 1 187 ? -5.488 -24.188 -5.168 1 92.75 187 VAL A CA 1
ATOM 1437 C C . VAL A 1 187 ? -6.176 -23.141 -6.031 1 92.75 187 VAL A C 1
ATOM 1439 O O . VAL A 1 187 ? -6.684 -22.141 -5.52 1 92.75 187 VAL A O 1
ATOM 1442 N N . MET A 1 188 ? -6.281 -23.391 -7.297 1 95.81 188 MET A N 1
ATOM 1443 C CA . MET A 1 188 ? -6.902 -22.422 -8.188 1 95.81 188 MET A CA 1
ATOM 1444 C C . MET A 1 188 ? -8.422 -22.469 -8.07 1 95.81 188 MET A C 1
ATOM 1446 O O . MET A 1 188 ? -9.016 -23.547 -8.047 1 95.81 188 MET A O 1
ATOM 1450 N N . PRO A 1 189 ? -9.078 -21.281 -8.016 1 93.12 189 PRO A N 1
ATOM 1451 C CA . PRO A 1 189 ? -10.547 -21.25 -7.953 1 93.12 189 PRO A CA 1
ATOM 1452 C C . PRO A 1 189 ? -11.195 -21.906 -9.172 1 93.12 189 PRO A C 1
ATOM 1454 O O . PRO A 1 189 ? -12.25 -22.531 -9.047 1 93.12 189 PRO A O 1
ATOM 1457 N N . ASP A 1 190 ? -10.633 -21.766 -10.367 1 94.75 190 ASP A N 1
ATOM 1458 C CA . ASP A 1 190 ? -11.125 -22.359 -11.602 1 94.75 190 ASP A CA 1
ATOM 1459 C C . ASP A 1 190 ? -9.977 -22.875 -12.461 1 94.75 190 ASP A C 1
ATOM 1461 O O . ASP A 1 190 ? -9.469 -22.172 -13.328 1 94.75 190 ASP A O 1
ATOM 1465 N N . PRO A 1 191 ? -9.688 -24.062 -12.305 1 95.56 191 PRO A N 1
ATOM 1466 C CA . PRO A 1 191 ? -8.57 -24.641 -13.047 1 95.56 191 PRO A CA 1
ATOM 1467 C C . PRO A 1 191 ? -8.805 -24.656 -14.555 1 95.56 191 PRO A C 1
ATOM 1469 O O . PRO A 1 191 ? -7.848 -24.688 -15.336 1 95.56 191 PRO A O 1
ATOM 1472 N N . THR A 1 192 ? -10.031 -24.578 -15 1 96.19 192 THR A N 1
ATOM 1473 C CA . THR A 1 192 ? -10.344 -24.641 -16.422 1 96.19 192 THR A CA 1
ATOM 1474 C C . THR A 1 192 ? -9.953 -23.344 -17.125 1 96.19 192 THR A C 1
ATOM 1476 O O . THR A 1 192 ? -9.82 -23.297 -18.344 1 96.19 192 THR A O 1
ATOM 1479 N N . ARG A 1 193 ? -9.727 -22.328 -16.359 1 97.44 193 ARG A N 1
ATOM 1480 C CA . ARG A 1 193 ? -9.32 -21.031 -16.922 1 97.44 193 ARG A CA 1
ATOM 1481 C C . ARG A 1 193 ? -7.84 -20.781 -16.656 1 97.44 193 ARG A C 1
ATOM 1483 O O . ARG A 1 193 ? -7.348 -19.672 -16.906 1 97.44 193 ARG A O 1
ATOM 1490 N N . THR A 1 194 ? -7.215 -21.781 -16.156 1 98.31 194 THR A N 1
ATOM 1491 C CA . THR A 1 194 ? -5.797 -21.656 -15.844 1 98.31 194 THR A CA 1
ATOM 1492 C C . THR A 1 194 ? -4.941 -22.281 -16.938 1 98.31 194 THR A C 1
ATOM 1494 O O . THR A 1 194 ? -5.137 -23.453 -17.297 1 98.31 194 THR A O 1
ATOM 1497 N N . VAL A 1 195 ? -4.066 -21.547 -17.531 1 98.38 195 VAL A N 1
ATOM 1498 C CA . VAL A 1 195 ? -3.148 -22.047 -18.547 1 98.38 195 VAL A CA 1
ATOM 1499 C C . VAL A 1 195 ? -1.725 -22.062 -18 1 98.38 195 VAL A C 1
ATOM 1501 O O . VAL A 1 195 ? -1.18 -21.016 -17.625 1 98.38 195 VAL A O 1
ATOM 1504 N N . ILE A 1 196 ? -1.142 -23.234 -17.984 1 98.31 196 ILE A N 1
ATOM 1505 C CA . ILE A 1 196 ? 0.19 -23.406 -17.422 1 98.31 196 ILE A CA 1
ATOM 1506 C C . ILE A 1 196 ? 1.241 -23.312 -18.516 1 98.31 196 ILE A C 1
ATOM 1508 O O . ILE A 1 196 ? 1.122 -23.969 -19.562 1 98.31 196 ILE A O 1
ATOM 1512 N N . HIS A 1 197 ? 2.209 -22.469 -18.328 1 98.25 197 HIS A N 1
ATOM 1513 C CA . HIS A 1 197 ? 3.391 -22.375 -19.172 1 98.25 197 HIS A CA 1
ATOM 1514 C C . HIS A 1 197 ? 4.652 -22.781 -18.406 1 98.25 197 HIS A C 1
ATOM 1516 O O . HIS A 1 197 ? 5.355 -21.922 -17.875 1 98.25 197 HIS A O 1
ATOM 1522 N N . LYS A 1 198 ? 4.965 -24.094 -18.391 1 97.75 198 LYS A N 1
ATOM 1523 C CA . LYS A 1 198 ? 6.113 -24.625 -17.656 1 97.75 198 LYS A CA 1
ATOM 1524 C C . LYS A 1 198 ? 7.391 -24.5 -18.484 1 97.75 198 LYS A C 1
ATOM 1526 O O . LYS A 1 198 ? 7.434 -24.891 -19.656 1 97.75 198 LYS A O 1
ATOM 1531 N N . GLY A 1 199 ? 8.383 -23.906 -17.922 1 96.75 199 GLY A N 1
ATOM 1532 C CA . GLY A 1 199 ? 9.672 -23.812 -18.594 1 96.75 199 GLY A CA 1
ATOM 1533 C C . GLY A 1 199 ? 10.406 -22.516 -18.266 1 96.75 199 GLY A C 1
ATOM 1534 O O . GLY A 1 199 ? 9.945 -21.719 -17.453 1 96.75 199 GLY A O 1
ATOM 1535 N N . TRP A 1 200 ? 11.508 -22.406 -18.859 1 95.94 200 TRP A N 1
ATOM 1536 C CA . TRP A 1 200 ? 12.375 -21.25 -18.625 1 95.94 200 TRP A CA 1
ATOM 1537 C C . TRP A 1 200 ? 11.852 -20.031 -19.375 1 95.94 200 TRP A C 1
ATOM 1539 O O . TRP A 1 200 ? 11.484 -20.125 -20.547 1 95.94 200 TRP A O 1
ATOM 1549 N N . PHE A 1 201 ? 11.633 -18.969 -18.703 1 96 201 PHE A N 1
ATOM 1550 C CA . PHE A 1 201 ? 11.258 -17.688 -19.312 1 96 201 PHE A CA 1
ATOM 1551 C C . PHE A 1 201 ? 12.492 -16.953 -19.812 1 96 201 PHE A C 1
ATOM 1553 O O . PHE A 1 201 ? 13.516 -16.906 -19.141 1 96 201 PHE A O 1
ATOM 1560 N N . PRO A 1 202 ? 12.438 -16.484 -20.984 1 96.56 202 PRO A N 1
ATOM 1561 C CA . PRO A 1 202 ? 11.258 -16.094 -21.734 1 96.56 202 PRO A CA 1
ATOM 1562 C C . PRO A 1 202 ? 10.891 -17.094 -22.828 1 96.56 202 PRO A C 1
ATOM 1564 O O . PRO A 1 202 ? 10.039 -16.812 -23.688 1 96.56 202 PRO A O 1
ATOM 1567 N N . ASP A 1 203 ? 11.477 -18.297 -22.844 1 96.5 203 ASP A N 1
ATOM 1568 C CA . ASP A 1 203 ? 11.18 -19.266 -23.891 1 96.5 203 ASP A CA 1
ATOM 1569 C C . ASP A 1 203 ? 9.68 -19.562 -23.953 1 96.5 203 ASP A C 1
ATOM 1571 O O . ASP A 1 203 ? 9.117 -19.719 -25.047 1 96.5 203 ASP A O 1
ATOM 1575 N N . THR A 1 204 ? 9.062 -19.594 -22.875 1 96.69 204 THR A N 1
ATOM 1576 C CA . THR A 1 204 ? 7.66 -20 -22.766 1 96.69 204 THR A CA 1
ATOM 1577 C C . THR A 1 204 ? 6.742 -18.875 -23.234 1 96.69 204 THR A C 1
ATOM 1579 O O . THR A 1 204 ? 5.551 -19.094 -23.453 1 96.69 204 THR A O 1
ATOM 1582 N N . PHE A 1 205 ? 7.242 -17.688 -23.375 1 96.44 205 PHE A N 1
ATOM 1583 C CA . PHE A 1 205 ? 6.406 -16.547 -23.75 1 96.44 205 PHE A CA 1
ATOM 1584 C C . PHE A 1 205 ? 5.84 -16.75 -25.156 1 96.44 205 PHE A C 1
ATOM 1586 O O . PHE A 1 205 ? 4.836 -16.125 -25.516 1 96.44 205 PHE A O 1
ATOM 1593 N N . SER A 1 206 ? 6.461 -17.531 -26.016 1 93.75 206 SER A N 1
ATOM 1594 C CA . SER A 1 206 ? 6.023 -17.781 -27.391 1 93.75 206 SER A CA 1
ATOM 1595 C C . SER A 1 206 ? 4.582 -18.281 -27.422 1 93.75 206 SER A C 1
ATOM 1597 O O . SER A 1 206 ? 3.891 -18.109 -28.438 1 93.75 206 SER A O 1
ATOM 1599 N N . ASP A 1 207 ? 4.098 -18.797 -26.344 1 91.31 207 ASP A N 1
ATOM 1600 C CA . ASP A 1 207 ? 2.756 -19.359 -26.234 1 91.31 207 ASP A CA 1
ATOM 1601 C C . ASP A 1 207 ? 1.696 -18.25 -26.25 1 91.31 207 ASP A C 1
ATOM 1603 O O . ASP A 1 207 ? 0.517 -18.531 -26.484 1 91.31 207 ASP A O 1
ATOM 1607 N N . VAL A 1 208 ? 2.178 -16.984 -25.922 1 95.12 208 VAL A N 1
ATOM 1608 C CA . VAL A 1 208 ? 1.164 -15.961 -25.688 1 95.12 208 VAL A CA 1
ATOM 1609 C C . VAL A 1 208 ? 1.492 -14.703 -26.5 1 95.12 208 VAL A C 1
ATOM 1611 O O . VAL A 1 208 ? 1.134 -13.594 -26.109 1 95.12 208 VAL A O 1
ATOM 1614 N N . THR A 1 209 ? 2.139 -14.859 -27.609 1 91.75 209 THR A N 1
ATOM 1615 C CA . THR A 1 209 ? 2.605 -13.719 -28.391 1 91.75 209 THR A CA 1
ATOM 1616 C C . THR A 1 209 ? 1.428 -12.93 -28.953 1 91.75 209 THR A C 1
ATOM 1618 O O . THR A 1 209 ? 1.557 -11.742 -29.25 1 91.75 209 THR A O 1
ATOM 1621 N N . ASP A 1 210 ? 0.263 -13.547 -29.047 1 93.19 210 ASP A N 1
ATOM 1622 C CA . ASP A 1 210 ? -0.894 -12.867 -29.609 1 93.19 210 ASP A CA 1
ATOM 1623 C C . ASP A 1 210 ? -1.914 -12.516 -28.531 1 93.19 210 ASP A C 1
ATOM 1625 O O . ASP A 1 210 ? -3.004 -12.031 -28.828 1 93.19 210 ASP A O 1
ATOM 1629 N N . GLU A 1 211 ? -1.525 -12.734 -27.359 1 96.75 211 GLU A N 1
ATOM 1630 C CA . GLU A 1 211 ? -2.441 -12.477 -26.25 1 96.75 211 GLU A CA 1
ATOM 1631 C C . GLU A 1 211 ? -2.396 -11.016 -25.812 1 96.75 211 GLU A C 1
ATOM 1633 O O . GLU A 1 211 ? -1.384 -10.336 -26.016 1 96.75 211 GLU A O 1
ATOM 1638 N N . THR A 1 212 ? -3.529 -10.516 -25.375 1 98.25 212 THR A N 1
ATOM 1639 C CA . THR A 1 212 ? -3.627 -9.219 -24.703 1 98.25 212 THR A CA 1
ATOM 1640 C C . THR A 1 212 ? -3.883 -9.398 -23.203 1 98.25 212 THR A C 1
ATOM 1642 O O . THR A 1 212 ? -4.676 -10.25 -22.812 1 98.25 212 THR A O 1
ATOM 1645 N N . PHE A 1 213 ? -3.188 -8.531 -22.469 1 98.81 213 PHE A N 1
ATOM 1646 C CA . PHE A 1 213 ? -3.322 -8.648 -21.031 1 98.81 213 PHE A CA 1
ATOM 1647 C C . PHE A 1 213 ? -3.83 -7.34 -20.422 1 98.81 213 PHE A C 1
ATOM 1649 O O . PHE A 1 213 ? -3.578 -6.262 -20.969 1 98.81 213 PHE A O 1
ATOM 1656 N N . CYS A 1 214 ? -4.578 -7.445 -19.297 1 98.81 214 CYS A N 1
ATOM 1657 C CA . CYS A 1 214 ? -4.988 -6.25 -18.562 1 98.81 214 CYS A CA 1
ATOM 1658 C C . CYS A 1 214 ? -4.293 -6.176 -17.219 1 98.81 214 CYS A C 1
ATOM 1660 O O . CYS A 1 214 ? -4.266 -5.117 -16.578 1 98.81 214 CYS A O 1
ATOM 1662 N N . PHE A 1 215 ? -3.754 -7.32 -16.766 1 98.88 215 PHE A N 1
ATOM 1663 C CA . PHE A 1 215 ? -3.035 -7.375 -15.5 1 98.88 215 PHE A CA 1
ATOM 1664 C C . PHE A 1 215 ? -1.985 -8.484 -15.523 1 98.88 215 PHE A C 1
ATOM 1666 O O . PHE A 1 215 ? -2.291 -9.625 -15.859 1 98.88 215 PHE A O 1
ATOM 1673 N N . VAL A 1 216 ? -0.769 -8.125 -15.164 1 98.94 216 VAL A N 1
ATOM 1674 C CA . VAL A 1 216 ? 0.315 -9.102 -15.102 1 98.94 216 VAL A CA 1
ATOM 1675 C C . VAL A 1 216 ? 1.115 -8.914 -13.82 1 98.94 216 VAL A C 1
ATOM 1677 O O . VAL A 1 216 ? 1.554 -7.801 -13.508 1 98.94 216 VAL A O 1
ATOM 1680 N N . SER A 1 217 ? 1.244 -9.992 -13.055 1 98.88 217 SER A N 1
ATOM 1681 C CA . SER A 1 217 ? 2.115 -10.008 -11.883 1 98.88 217 SER A CA 1
ATOM 1682 C C . SER A 1 217 ? 3.488 -10.57 -12.227 1 98.88 217 SER A C 1
ATOM 1684 O O . SER A 1 217 ? 3.594 -11.688 -12.75 1 98.88 217 SER A O 1
ATOM 1686 N N . LEU A 1 218 ? 4.535 -9.82 -12 1 98.69 218 LEU A N 1
ATOM 1687 C CA . LEU A 1 218 ? 5.91 -10.281 -12.164 1 98.69 218 LEU A CA 1
ATOM 1688 C C . LEU A 1 218 ? 6.559 -10.539 -10.805 1 98.69 218 LEU A C 1
ATOM 1690 O O . LEU A 1 218 ? 6.77 -9.609 -10.023 1 98.69 218 LEU A O 1
ATOM 1694 N N . ASP A 1 219 ? 6.852 -11.766 -10.508 1 97.56 219 ASP A N 1
ATOM 1695 C CA . ASP A 1 219 ? 7.422 -12.172 -9.227 1 97.56 219 ASP A CA 1
ATOM 1696 C C . ASP A 1 219 ? 8.516 -13.227 -9.414 1 97.56 219 ASP A C 1
ATOM 1698 O O . ASP A 1 219 ? 8.492 -14.273 -8.773 1 97.56 219 ASP A O 1
ATOM 1702 N N . ALA A 1 220 ? 9.461 -12.938 -10.328 1 94.88 220 ALA A N 1
ATOM 1703 C CA . ALA A 1 220 ? 10.523 -13.891 -10.625 1 94.88 220 ALA A CA 1
ATOM 1704 C C . ALA A 1 220 ? 11.734 -13.656 -9.734 1 94.88 220 ALA A C 1
ATOM 1706 O O . ALA A 1 220 ? 12.68 -14.445 -9.727 1 94.88 220 ALA A O 1
ATOM 1707 N N . ASP A 1 221 ? 11.789 -12.539 -8.984 1 92.69 221 ASP A N 1
ATOM 1708 C CA . ASP A 1 221 ? 12.797 -12.203 -7.984 1 92.69 221 ASP A CA 1
ATOM 1709 C C . ASP A 1 221 ? 14.117 -11.812 -8.641 1 92.69 221 ASP A C 1
ATOM 1711 O O . ASP A 1 221 ? 14.812 -10.914 -8.164 1 92.69 221 ASP A O 1
ATOM 1715 N N . LEU A 1 222 ? 14.445 -12.406 -9.82 1 94.31 222 LEU A N 1
ATOM 1716 C CA . LEU A 1 222 ? 15.781 -12.336 -10.406 1 94.31 222 LEU A CA 1
ATOM 1717 C C . LEU A 1 222 ? 15.828 -11.305 -11.523 1 94.31 222 LEU A C 1
ATOM 1719 O O . LEU A 1 222 ? 14.797 -10.984 -12.125 1 94.31 222 LEU A O 1
ATOM 1723 N N . TYR A 1 223 ? 17 -10.914 -11.867 1 96.25 223 TYR A N 1
ATOM 1724 C CA . TYR A 1 223 ? 17.219 -9.898 -12.891 1 96.25 223 TYR A CA 1
ATOM 1725 C C . TYR A 1 223 ? 16.812 -10.406 -14.266 1 96.25 223 TYR A C 1
ATOM 1727 O O . TYR A 1 223 ? 15.953 -9.797 -14.922 1 96.25 223 TYR A O 1
ATOM 1735 N N . ALA A 1 224 ? 17.344 -11.477 -14.695 1 96 224 ALA A N 1
ATOM 1736 C CA . ALA A 1 224 ? 17.25 -11.906 -16.094 1 96 224 ALA A CA 1
ATOM 1737 C C . ALA A 1 224 ? 15.789 -12.148 -16.484 1 96 224 ALA A C 1
ATOM 1739 O O . ALA A 1 224 ? 15.305 -11.609 -17.484 1 96 224 ALA A O 1
ATOM 1740 N N . PRO A 1 225 ? 15.078 -12.953 -15.734 1 96.88 225 PRO A N 1
ATOM 1741 C CA . PRO A 1 225 ? 13.68 -13.164 -16.125 1 96.88 225 PRO A CA 1
ATOM 1742 C C . PRO A 1 225 ? 12.844 -11.891 -16.031 1 96.88 225 PRO A C 1
ATOM 1744 O O . PRO A 1 225 ? 11.945 -11.672 -16.844 1 96.88 225 PRO A O 1
ATOM 1747 N N . THR A 1 226 ? 13.078 -11.039 -15.07 1 97.69 226 THR A N 1
ATOM 1748 C CA . THR A 1 226 ? 12.352 -9.781 -14.938 1 97.69 226 THR A CA 1
ATOM 1749 C C . THR A 1 226 ? 12.664 -8.852 -16.109 1 97.69 226 THR A C 1
ATOM 1751 O O . THR A 1 226 ? 11.75 -8.273 -16.719 1 97.69 226 THR A O 1
ATOM 1754 N N . ALA A 1 227 ? 13.953 -8.773 -16.438 1 97.75 227 ALA A N 1
ATOM 1755 C CA . ALA A 1 227 ? 14.391 -7.922 -17.531 1 97.75 227 ALA A CA 1
ATOM 1756 C C . ALA A 1 227 ? 13.766 -8.367 -18.859 1 97.75 227 ALA A C 1
ATOM 1758 O O . ALA A 1 227 ? 13.422 -7.535 -19.688 1 97.75 227 ALA A O 1
ATOM 1759 N N . ALA A 1 228 ? 13.656 -9.625 -19.047 1 97.94 228 ALA A N 1
ATOM 1760 C CA . ALA A 1 228 ? 13.055 -10.164 -20.266 1 97.94 228 ALA A CA 1
ATOM 1761 C C . ALA A 1 228 ? 11.539 -9.953 -20.266 1 97.94 228 ALA A C 1
ATOM 1763 O O . ALA A 1 228 ? 10.953 -9.672 -21.312 1 97.94 228 ALA A O 1
ATOM 1764 N N . ALA A 1 229 ? 10.898 -10.031 -19.141 1 98.56 229 ALA A N 1
ATOM 1765 C CA . ALA A 1 229 ? 9.438 -10.031 -19.016 1 98.56 229 ALA A CA 1
ATOM 1766 C C . ALA A 1 229 ? 8.867 -8.633 -19.234 1 98.56 229 ALA A C 1
ATOM 1768 O O . ALA A 1 229 ? 7.797 -8.477 -19.828 1 98.56 229 ALA A O 1
ATOM 1769 N N . LEU A 1 230 ? 9.547 -7.617 -18.734 1 98.44 230 LEU A N 1
ATOM 1770 C CA . LEU A 1 230 ? 9.039 -6.25 -18.703 1 98.44 230 LEU A CA 1
ATOM 1771 C C . LEU A 1 230 ? 8.656 -5.77 -20.094 1 98.44 230 LEU A C 1
ATOM 1773 O O . LEU A 1 230 ? 7.496 -5.434 -20.344 1 98.44 230 LEU A O 1
ATOM 1777 N N . PRO A 1 231 ? 9.562 -5.816 -21.078 1 97.94 231 PRO A N 1
ATOM 1778 C CA . PRO A 1 231 ? 9.164 -5.332 -22.406 1 97.94 231 PRO A CA 1
ATOM 1779 C C . PRO A 1 231 ? 8.133 -6.238 -23.078 1 97.94 231 PRO A C 1
ATOM 1781 O O . PRO A 1 231 ? 7.238 -5.75 -23.781 1 97.94 231 PRO A O 1
ATOM 1784 N N . LEU A 1 232 ? 8.25 -7.547 -22.891 1 98.06 232 LEU A N 1
ATOM 1785 C CA . LEU A 1 232 ? 7.359 -8.5 -23.547 1 98.06 232 LEU A CA 1
ATOM 1786 C C . LEU A 1 232 ? 5.922 -8.312 -23.078 1 98.06 232 LEU A C 1
ATOM 1788 O O . LEU A 1 232 ? 5.008 -8.18 -23.891 1 98.06 232 LEU A O 1
ATOM 1792 N N . PHE A 1 233 ? 5.715 -8.219 -21.766 1 98.5 233 PHE A N 1
ATOM 1793 C CA . PHE A 1 233 ? 4.371 -8.094 -21.234 1 98.5 233 PHE A CA 1
ATOM 1794 C C . PHE A 1 233 ? 3.844 -6.672 -21.406 1 98.5 233 PHE A C 1
ATOM 1796 O O . PHE A 1 233 ? 2.65 -6.473 -21.641 1 98.5 233 PHE A O 1
ATOM 1803 N N . TYR A 1 234 ? 4.723 -5.695 -21.234 1 98.12 234 TYR A N 1
ATOM 1804 C CA . TYR A 1 234 ? 4.266 -4.32 -21.406 1 98.12 234 TYR A CA 1
ATOM 1805 C C . TYR A 1 234 ? 3.674 -4.113 -22.797 1 98.12 234 TYR A C 1
ATOM 1807 O O . TYR A 1 234 ? 2.629 -3.475 -22.938 1 98.12 234 TYR A O 1
ATOM 1815 N N . GLU A 1 235 ? 4.336 -4.668 -23.797 1 97.25 235 GLU A N 1
ATOM 1816 C CA . GLU A 1 235 ? 3.871 -4.543 -25.188 1 97.25 235 GLU A CA 1
ATOM 1817 C C . GLU A 1 235 ? 2.5 -5.184 -25.359 1 97.25 235 GLU A C 1
ATOM 1819 O O . GLU A 1 235 ? 1.7 -4.734 -26.188 1 97.25 235 GLU A O 1
ATOM 1824 N N . ARG A 1 236 ? 2.193 -6.129 -24.578 1 97.94 236 ARG A N 1
ATOM 1825 C CA . ARG A 1 236 ? 0.962 -6.891 -24.75 1 97.94 236 ARG A CA 1
ATOM 1826 C C . ARG A 1 236 ? -0.118 -6.402 -23.781 1 97.94 236 ARG A C 1
ATOM 1828 O O . ARG A 1 236 ? -1.236 -6.922 -23.781 1 97.94 236 ARG A O 1
ATOM 1835 N N . LEU A 1 237 ? 0.146 -5.41 -22.953 1 98.12 237 LEU A N 1
ATOM 1836 C CA . LEU A 1 237 ? -0.868 -4.816 -22.094 1 98.12 237 LEU A CA 1
ATOM 1837 C C . LEU A 1 237 ? -1.841 -3.965 -22.906 1 98.12 237 LEU A C 1
ATOM 1839 O O . LEU A 1 237 ? -1.429 -3.227 -23.797 1 98.12 237 LEU A O 1
ATOM 1843 N N . ALA A 1 238 ? -3.088 -4.102 -22.641 1 98.12 238 ALA A N 1
ATOM 1844 C CA . ALA A 1 238 ? -4.066 -3.123 -23.109 1 98.12 238 ALA A CA 1
ATOM 1845 C C . ALA A 1 238 ? -3.836 -1.764 -22.453 1 98.12 238 ALA A C 1
ATOM 1847 O O . ALA A 1 238 ? -3.248 -1.681 -21.375 1 98.12 238 ALA A O 1
ATOM 1848 N N . THR A 1 239 ? -4.285 -0.712 -23.141 1 96.25 239 THR A N 1
ATOM 1849 C CA . THR A 1 239 ? -4.254 0.6 -22.5 1 96.25 239 THR A CA 1
ATOM 1850 C C . THR A 1 239 ? -4.977 0.566 -21.156 1 96.25 239 THR A C 1
ATOM 1852 O O . THR A 1 239 ? -6.098 0.071 -21.062 1 96.25 239 THR A O 1
ATOM 1855 N N . GLY A 1 240 ? -4.316 1.027 -20.156 1 96 240 GLY A N 1
ATOM 1856 C CA . GLY A 1 240 ? -4.879 0.995 -18.812 1 96 240 GLY A CA 1
ATOM 1857 C C . GLY A 1 240 ? -4.469 -0.235 -18.016 1 96 240 GLY A C 1
ATOM 1858 O O . GLY A 1 240 ? -4.68 -0.299 -16.812 1 96 240 GLY A O 1
ATOM 1859 N N . GLY A 1 241 ? -3.914 -1.208 -18.75 1 98.06 241 GLY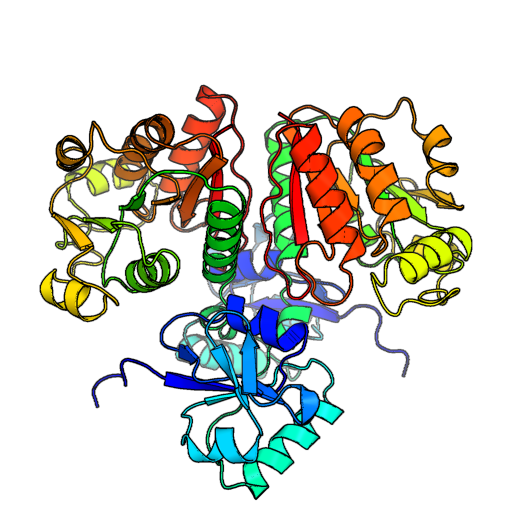 A N 1
ATOM 1860 C CA . GLY A 1 241 ? -3.422 -2.4 -18.078 1 98.06 241 GLY A CA 1
ATOM 1861 C C . GLY A 1 241 ? -2.234 -2.127 -17.172 1 98.06 241 GLY A C 1
ATOM 1862 O O . GLY A 1 241 ? -1.619 -1.062 -17.25 1 98.06 241 GLY A O 1
ATOM 1863 N N . VAL A 1 242 ? -1.893 -3.146 -16.281 1 98.5 242 VAL A N 1
ATOM 1864 C CA . VAL A 1 242 ? -0.899 -2.863 -15.25 1 98.5 242 VAL A CA 1
ATOM 1865 C C . VAL A 1 242 ? 0.044 -4.055 -15.094 1 98.5 242 VAL A C 1
ATOM 1867 O O . VAL A 1 242 ? -0.395 -5.207 -15.109 1 98.5 242 VAL A O 1
ATOM 1870 N N . LEU A 1 243 ? 1.337 -3.721 -15.008 1 98.75 243 LEU A N 1
ATOM 1871 C CA . LEU A 1 243 ? 2.322 -4.648 -14.461 1 98.75 243 LEU A CA 1
ATOM 1872 C C . LEU A 1 243 ? 2.506 -4.426 -12.969 1 98.75 243 LEU A C 1
ATOM 1874 O O . LEU A 1 243 ? 2.805 -3.312 -12.531 1 98.75 243 LEU A O 1
ATOM 1878 N N . LEU A 1 244 ? 2.205 -5.418 -12.148 1 98.5 244 LEU A N 1
ATOM 1879 C CA . LEU A 1 244 ? 2.529 -5.414 -10.727 1 98.5 244 LEU A CA 1
ATOM 1880 C C . LEU A 1 244 ? 3.787 -6.23 -10.453 1 98.5 244 LEU A C 1
ATOM 1882 O O . LEU A 1 244 ? 3.795 -7.449 -10.641 1 98.5 244 LEU A O 1
ATOM 1886 N N . ILE A 1 245 ? 4.875 -5.594 -9.961 1 98.12 245 ILE A N 1
ATOM 1887 C CA . ILE A 1 245 ? 6.188 -6.227 -9.883 1 98.12 245 ILE A CA 1
ATOM 1888 C C . ILE A 1 245 ? 6.613 -6.352 -8.422 1 98.12 245 ILE A C 1
ATOM 1890 O O . ILE A 1 245 ? 6.629 -5.359 -7.684 1 98.12 245 ILE A O 1
ATOM 1894 N N . HIS A 1 246 ? 6.938 -7.52 -8.055 1 96.31 246 HIS A N 1
ATOM 1895 C CA . HIS A 1 246 ? 7.387 -7.812 -6.695 1 96.31 246 HIS A CA 1
ATOM 1896 C C . HIS A 1 246 ? 8.875 -7.508 -6.527 1 96.31 246 HIS A C 1
ATOM 1898 O O . HIS A 1 246 ? 9.625 -7.508 -7.504 1 96.31 246 HIS A O 1
ATOM 1904 N N . ASP A 1 247 ? 9.367 -7.098 -5.367 1 93.5 247 ASP A N 1
ATOM 1905 C CA . ASP A 1 247 ? 10.742 -7.012 -4.879 1 93.5 247 ASP A CA 1
ATOM 1906 C C . ASP A 1 247 ? 11.477 -5.84 -5.523 1 93.5 247 ASP A C 1
ATOM 1908 O O . ASP A 1 247 ? 12.711 -5.809 -5.535 1 93.5 247 ASP A O 1
ATOM 1912 N N . VAL A 1 248 ? 10.805 -4.895 -6.09 1 93.81 248 VAL A N 1
ATOM 1913 C CA . VAL A 1 248 ? 11.445 -3.754 -6.738 1 93.81 248 VAL A CA 1
ATOM 1914 C C . VAL A 1 248 ? 12.211 -2.938 -5.703 1 93.81 248 VAL A C 1
ATOM 1916 O O . VAL A 1 248 ? 13.359 -2.539 -5.941 1 93.81 248 VAL A O 1
ATOM 1919 N N . TYR A 1 249 ? 11.656 -2.779 -4.547 1 88.75 249 TYR A N 1
ATOM 1920 C CA . TYR A 1 249 ? 12.289 -1.966 -3.516 1 88.75 249 TYR A CA 1
ATOM 1921 C C . TYR A 1 249 ? 12.859 -2.842 -2.404 1 88.75 249 TYR A C 1
ATOM 1923 O O . TYR A 1 249 ? 13.023 -2.387 -1.269 1 88.75 249 TYR A O 1
ATOM 1931 N N . SER A 1 250 ? 13.094 -4.043 -2.748 1 87.38 250 SER A N 1
ATOM 1932 C CA . SER A 1 250 ? 13.688 -4.992 -1.81 1 87.38 250 SER A CA 1
ATOM 1933 C C . SER A 1 250 ? 15.195 -4.777 -1.686 1 87.38 250 SER A C 1
ATOM 1935 O O . SER A 1 250 ? 15.859 -4.449 -2.668 1 87.38 250 SER A O 1
ATOM 1937 N N . THR A 1 251 ? 15.688 -4.98 -0.505 1 84.62 251 THR A N 1
ATOM 1938 C CA . THR A 1 251 ? 17.141 -4.941 -0.312 1 84.62 251 THR A CA 1
ATOM 1939 C C . THR A 1 251 ? 17.75 -6.324 -0.541 1 84.62 251 THR A C 1
ATOM 1941 O O . THR A 1 251 ? 18.969 -6.465 -0.597 1 84.62 251 THR A O 1
ATOM 1944 N N . GLN A 1 252 ? 16.938 -7.32 -0.777 1 83.25 252 GLN A N 1
ATOM 1945 C CA . GLN A 1 252 ? 17.406 -8.695 -0.922 1 83.25 252 GLN A CA 1
ATOM 1946 C C . GLN A 1 252 ? 17.578 -9.062 -2.393 1 83.25 252 GLN A C 1
ATOM 1948 O O . GLN A 1 252 ? 18.328 -9.992 -2.721 1 83.25 252 GLN A O 1
ATOM 1953 N N . PHE A 1 253 ? 16.859 -8.445 -3.244 1 85 253 PHE A N 1
ATOM 1954 C CA . PHE A 1 253 ? 16.875 -8.766 -4.668 1 85 253 PHE A CA 1
ATOM 1955 C C . PHE A 1 253 ? 17.109 -7.508 -5.496 1 85 253 PHE A C 1
ATOM 1957 O O . PHE A 1 253 ? 16.203 -7.004 -6.152 1 85 253 PHE A O 1
ATOM 1964 N N . SER A 1 254 ? 18.328 -7.176 -5.605 1 89.94 254 SER A N 1
ATOM 1965 C CA . SER A 1 254 ? 18.672 -5.941 -6.305 1 89.94 254 SER A CA 1
ATOM 1966 C C . SER A 1 254 ? 18.516 -6.105 -7.816 1 89.94 254 SER A C 1
ATOM 1968 O O . SER A 1 254 ? 18.438 -5.117 -8.547 1 89.94 254 SER A O 1
ATOM 1970 N N . GLY A 1 255 ? 18.469 -7.363 -8.266 1 92.62 255 GLY A N 1
ATOM 1971 C CA . GLY A 1 255 ? 18.297 -7.633 -9.688 1 92.62 255 GLY A CA 1
ATOM 1972 C C . GLY A 1 255 ? 16.984 -7.121 -10.234 1 92.62 255 GLY A C 1
ATOM 1973 O O . GLY A 1 255 ? 16.922 -6.559 -11.328 1 92.62 255 GLY A O 1
ATOM 1974 N N . CYS A 1 256 ? 15.969 -7.344 -9.484 1 94.19 256 CYS A N 1
ATOM 1975 C CA . CYS A 1 256 ? 14.648 -6.863 -9.891 1 94.19 256 CYS A CA 1
ATOM 1976 C C . CYS A 1 256 ? 14.641 -5.344 -10.016 1 94.19 256 CYS A C 1
ATOM 1978 O O . CYS A 1 256 ? 14.156 -4.801 -11.008 1 94.19 256 CYS A O 1
ATOM 1980 N N . ARG A 1 257 ? 15.18 -4.691 -9.07 1 93.44 257 ARG A N 1
ATOM 1981 C CA . ARG A 1 257 ? 15.258 -3.232 -9.078 1 93.44 257 ARG A CA 1
ATOM 1982 C C . ARG A 1 257 ? 16.016 -2.736 -10.305 1 93.44 257 ARG A C 1
ATOM 1984 O O . ARG A 1 257 ? 15.609 -1.772 -10.953 1 93.44 257 ARG A O 1
ATOM 1991 N N . LYS A 1 258 ? 17.109 -3.354 -10.523 1 95.44 258 LYS A N 1
ATOM 1992 C CA . LYS A 1 258 ? 17.922 -2.98 -11.672 1 95.44 258 LYS A CA 1
ATOM 1993 C C . LYS A 1 258 ? 17.156 -3.145 -12.977 1 95.44 258 LYS A C 1
ATOM 1995 O O . LYS A 1 258 ? 17.156 -2.244 -13.812 1 95.44 258 LYS A O 1
ATOM 2000 N N . ALA A 1 259 ? 16.5 -4.262 -13.156 1 97.5 259 ALA A N 1
ATOM 2001 C CA . ALA A 1 259 ? 15.727 -4.535 -14.367 1 97.5 259 ALA A CA 1
ATOM 2002 C C . ALA A 1 259 ? 14.625 -3.5 -14.562 1 97.5 259 ALA A C 1
ATOM 2004 O O . ALA A 1 259 ? 14.461 -2.957 -15.656 1 97.5 259 ALA A O 1
ATOM 2005 N N . VAL A 1 260 ? 13.914 -3.201 -13.484 1 97.5 260 VAL A N 1
ATOM 2006 C CA . VAL A 1 260 ? 12.812 -2.25 -13.539 1 97.5 260 VAL A CA 1
ATOM 2007 C C . VAL A 1 260 ? 13.344 -0.848 -13.82 1 97.5 260 VAL A C 1
ATOM 2009 O O . VAL A 1 260 ? 12.781 -0.113 -14.633 1 97.5 260 VAL A O 1
ATOM 2012 N N . GLY A 1 261 ? 14.414 -0.513 -13.148 1 95.94 261 GLY A N 1
ATOM 2013 C CA . GLY A 1 261 ? 15.031 0.784 -13.375 1 95.94 261 GLY A CA 1
ATOM 2014 C C . GLY A 1 261 ? 15.461 0.997 -14.812 1 95.94 261 GLY A C 1
ATOM 2015 O O . GLY A 1 261 ? 15.18 2.041 -15.406 1 95.94 261 GLY A O 1
ATOM 2016 N N . GLU A 1 262 ? 16.125 0.048 -15.367 1 97.19 262 GLU A N 1
ATOM 2017 C CA . GLU A 1 262 ? 16.578 0.12 -16.75 1 97.19 262 GLU A CA 1
ATOM 2018 C C . GLU A 1 262 ? 15.398 0.215 -17.719 1 97.19 262 GLU A C 1
ATOM 2020 O O . GLU A 1 262 ? 15.438 0.996 -18.672 1 97.19 262 GLU A O 1
ATOM 2025 N N . PHE A 1 263 ? 14.453 -0.528 -17.453 1 97.94 263 PHE A N 1
ATOM 2026 C CA . PHE A 1 263 ? 13.266 -0.524 -18.312 1 97.94 263 PHE A CA 1
ATOM 2027 C C . PHE A 1 263 ? 12.578 0.831 -18.266 1 97.94 263 PHE A C 1
ATOM 2029 O O . PHE A 1 263 ? 12.203 1.376 -19.312 1 97.94 263 PHE A O 1
ATOM 2036 N N . CYS A 1 264 ? 12.367 1.364 -17.094 1 96.12 264 CYS A N 1
ATOM 2037 C CA . CYS A 1 264 ? 11.703 2.65 -16.922 1 96.12 264 CYS A CA 1
ATOM 2038 C C . CYS A 1 264 ? 12.5 3.771 -17.578 1 96.12 264 CYS A C 1
ATOM 2040 O O . CYS A 1 264 ? 11.93 4.648 -18.234 1 96.12 264 CYS A O 1
ATOM 2042 N N . LEU A 1 265 ? 13.781 3.709 -17.375 1 94.31 265 LEU A N 1
ATOM 2043 C CA . LEU A 1 265 ? 14.641 4.719 -17.984 1 94.31 265 LEU A CA 1
ATOM 2044 C C . LEU A 1 265 ? 14.539 4.676 -19.5 1 94.31 265 LEU A C 1
ATOM 2046 O O . LEU A 1 265 ? 14.352 5.711 -20.141 1 94.31 265 LEU A O 1
ATOM 2050 N N . LYS A 1 266 ? 14.617 3.525 -20.062 1 96.06 266 LYS A N 1
ATOM 2051 C CA . LYS A 1 266 ? 14.602 3.334 -21.5 1 96.06 266 LYS A CA 1
ATOM 2052 C C . LYS A 1 266 ? 13.281 3.785 -22.109 1 96.06 266 LYS A C 1
ATOM 2054 O O . LYS A 1 266 ? 13.242 4.324 -23.219 1 96.06 266 LYS A O 1
ATOM 2059 N N . ASN A 1 267 ? 12.211 3.598 -21.406 1 95.12 267 ASN A N 1
ATOM 2060 C CA . ASN A 1 267 ? 10.891 3.822 -21.984 1 95.12 267 ASN A CA 1
ATOM 2061 C C . ASN A 1 267 ? 10.234 5.07 -21.391 1 95.12 267 ASN A C 1
ATOM 2063 O O . ASN A 1 267 ? 9.062 5.34 -21.656 1 95.12 267 ASN A O 1
ATOM 2067 N N . HIS A 1 268 ? 10.914 5.789 -20.562 1 92.69 268 HIS A N 1
ATOM 2068 C CA . HIS A 1 268 ? 10.43 7.02 -19.953 1 92.69 268 HIS A CA 1
ATOM 2069 C C . HIS A 1 268 ? 9.172 6.762 -19.125 1 92.69 268 HIS A C 1
ATOM 2071 O O . HIS A 1 268 ? 8.164 7.461 -19.281 1 92.69 268 HIS A O 1
ATOM 2077 N N . LEU A 1 269 ? 9.281 5.723 -18.344 1 94.19 269 LEU A N 1
ATOM 2078 C CA . LEU A 1 269 ? 8.195 5.332 -17.438 1 94.19 269 LEU A CA 1
ATOM 2079 C C . LEU A 1 269 ? 8.625 5.465 -15.984 1 94.19 269 LEU A C 1
ATOM 2081 O O . LEU A 1 269 ? 9.797 5.734 -15.695 1 94.19 269 LEU A O 1
ATOM 2085 N N . PHE A 1 270 ? 7.68 5.344 -15.117 1 93.88 270 PHE A N 1
ATOM 2086 C CA . PHE A 1 270 ? 7.918 5.367 -13.68 1 93.88 270 PHE A CA 1
ATOM 2087 C C . PHE A 1 270 ? 7.312 4.141 -13.008 1 93.88 270 PHE A C 1
ATOM 2089 O O . PHE A 1 270 ? 6.211 3.711 -13.367 1 93.88 270 PHE A O 1
ATOM 2096 N N . ALA A 1 271 ? 8.055 3.568 -12.109 1 95.06 271 ALA A N 1
ATOM 2097 C CA . ALA A 1 271 ? 7.523 2.498 -11.273 1 95.06 271 ALA A CA 1
ATOM 2098 C C . ALA A 1 271 ? 6.941 3.057 -9.977 1 95.06 271 ALA A C 1
ATOM 2100 O O . ALA A 1 271 ? 7.68 3.541 -9.117 1 95.06 271 ALA A O 1
ATOM 2101 N N . ASP A 1 272 ? 5.641 2.977 -9.844 1 95.69 272 ASP A N 1
ATOM 2102 C CA . ASP A 1 272 ? 4.973 3.539 -8.672 1 95.69 272 ASP A CA 1
ATOM 2103 C C . ASP A 1 272 ? 4.977 2.551 -7.512 1 95.69 272 ASP A C 1
ATOM 2105 O O . ASP A 1 272 ? 4.613 1.384 -7.68 1 95.69 272 ASP A O 1
ATOM 2109 N N . PRO A 1 273 ? 5.281 2.998 -6.344 1 94.88 273 PRO A N 1
ATOM 2110 C CA . PRO A 1 273 ? 5.449 2.078 -5.219 1 94.88 273 PRO A CA 1
ATOM 2111 C C . PRO A 1 273 ? 4.121 1.564 -4.668 1 94.88 273 PRO A C 1
ATOM 2113 O O . PRO A 1 273 ? 3.135 2.303 -4.641 1 94.88 273 PRO A O 1
ATOM 2116 N N . VAL A 1 274 ? 3.9 0.322 -4.172 1 89.56 274 VAL A N 1
ATOM 2117 C CA . VAL A 1 274 ? 2.758 -0.321 -3.533 1 89.56 274 VAL A CA 1
ATOM 2118 C C . VAL A 1 274 ? 3.074 -0.601 -2.066 1 89.56 274 VAL A C 1
ATOM 2120 O O . VAL A 1 274 ? 2.178 -0.594 -1.22 1 89.56 274 VAL A O 1
ATOM 2123 N N . CYS A 1 275 ? 4.051 -0.426 -1.481 1 80.19 275 CYS A N 1
ATOM 2124 C CA . CYS A 1 275 ? 4.719 -0.519 -0.188 1 80.19 275 CYS A CA 1
ATOM 2125 C C . CYS A 1 275 ? 4.199 -1.709 0.61 1 80.19 275 CYS A C 1
ATOM 2127 O O . CYS A 1 275 ? 3.684 -1.543 1.717 1 80.19 275 CYS A O 1
ATOM 2129 N N . ASP A 1 276 ? 4.297 -2.883 0.135 1 83.75 276 ASP A N 1
ATOM 2130 C CA . ASP A 1 276 ? 4.211 -4.109 0.922 1 83.75 276 ASP A CA 1
ATOM 2131 C C . ASP A 1 276 ? 5.523 -4.391 1.649 1 83.75 276 ASP A C 1
ATOM 2133 O O . ASP A 1 276 ? 6.43 -3.555 1.647 1 83.75 276 ASP A O 1
ATOM 2137 N N . LEU A 1 277 ? 5.645 -5.414 2.4 1 85.69 277 LEU A N 1
ATOM 2138 C CA . LEU A 1 277 ? 6.828 -5.688 3.207 1 85.69 277 LEU A CA 1
ATOM 2139 C C . LEU A 1 277 ? 8.008 -6.074 2.324 1 85.69 277 LEU A C 1
ATOM 2141 O O . LEU A 1 277 ? 9.156 -6.09 2.781 1 85.69 277 LEU A O 1
ATOM 2145 N N . HIS A 1 278 ? 7.711 -6.242 1.001 1 86.19 278 HIS A N 1
ATOM 2146 C CA . HIS A 1 278 ? 8.773 -6.777 0.155 1 86.19 278 HIS A CA 1
ATOM 2147 C C . HIS A 1 278 ? 9.195 -5.766 -0.905 1 86.19 278 HIS A C 1
ATOM 2149 O O . HIS A 1 278 ? 10.211 -5.949 -1.576 1 86.19 278 HIS A O 1
ATOM 2155 N N . GLY A 1 279 ? 8.445 -4.746 -1.031 1 90.06 279 GLY A N 1
ATOM 2156 C CA . GLY A 1 279 ? 8.859 -3.688 -1.938 1 90.06 279 GLY A CA 1
ATOM 2157 C C . GLY A 1 279 ? 8.328 -3.867 -3.348 1 90.06 279 GLY A C 1
ATOM 2158 O O . GLY A 1 279 ? 9.102 -3.9 -4.309 1 90.06 279 GLY A O 1
ATOM 2159 N N . SER A 1 280 ? 7.016 -3.865 -3.574 1 95.12 280 SER A N 1
ATOM 2160 C CA . SER A 1 280 ? 6.395 -4 -4.887 1 95.12 280 SER A CA 1
ATOM 2161 C C . SER A 1 280 ? 6.191 -2.641 -5.547 1 95.12 280 SER A C 1
ATOM 2163 O O . SER A 1 280 ? 6.23 -1.608 -4.875 1 95.12 280 SER A O 1
ATOM 2165 N N . ALA A 1 281 ? 6.098 -2.67 -6.879 1 96.62 281 ALA A N 1
ATOM 2166 C CA . ALA A 1 281 ? 5.789 -1.485 -7.676 1 96.62 281 ALA A CA 1
ATOM 2167 C C . ALA A 1 281 ? 4.836 -1.827 -8.812 1 96.62 281 ALA A C 1
ATOM 2169 O O . ALA A 1 281 ? 4.633 -3 -9.133 1 96.62 281 ALA A O 1
ATOM 2170 N N . MET A 1 282 ? 4.199 -0.807 -9.352 1 97.12 282 MET A N 1
ATOM 2171 C CA . MET A 1 282 ? 3.34 -1.033 -10.508 1 97.12 282 MET A CA 1
ATOM 2172 C C . MET A 1 282 ? 3.709 -0.094 -11.648 1 97.12 282 MET A C 1
ATOM 2174 O O . MET A 1 282 ? 4.211 1.008 -11.422 1 97.12 282 MET A O 1
ATOM 2178 N N . ILE A 1 283 ? 3.564 -0.537 -12.883 1 96.94 283 ILE A N 1
ATOM 2179 C CA . ILE A 1 283 ? 3.715 0.233 -14.117 1 96.94 283 ILE A CA 1
ATOM 2180 C C . ILE A 1 283 ? 2.432 0.141 -14.938 1 96.94 283 ILE A C 1
ATOM 2182 O O . ILE A 1 283 ? 1.969 -0.957 -15.258 1 96.94 283 ILE A O 1
ATOM 2186 N N . ARG A 1 284 ? 1.921 1.232 -15.258 1 95.25 284 ARG A N 1
ATOM 2187 C CA . ARG A 1 284 ? 0.678 1.32 -16.016 1 95.25 284 ARG A CA 1
ATOM 2188 C C . ARG A 1 284 ? 0.956 1.577 -17.5 1 95.25 284 ARG A C 1
ATOM 2190 O O . ARG A 1 284 ? 1.844 2.359 -17.844 1 95.25 284 ARG A O 1
ATOM 2197 N N . LYS A 1 285 ? 0.185 0.859 -18.297 1 94.12 285 LYS A N 1
ATOM 2198 C CA . LYS A 1 285 ? 0.221 1.147 -19.734 1 94.12 285 LYS A CA 1
ATOM 2199 C C . LYS A 1 285 ? -0.675 2.334 -20.078 1 94.12 285 LYS A C 1
ATOM 2201 O O . LYS A 1 285 ? -1.86 2.342 -19.734 1 94.12 285 LYS A O 1
ATOM 2206 N N . LEU A 1 286 ? -0.143 3.404 -20.641 1 83 286 LEU A N 1
ATOM 2207 C CA . LEU A 1 286 ? -0.91 4.59 -21.016 1 83 286 LEU A CA 1
ATOM 2208 C C . LEU A 1 286 ? -1.179 4.609 -22.516 1 83 286 LEU A C 1
ATOM 2210 O O . LEU A 1 286 ? -0.38 4.094 -23.297 1 83 286 LEU A O 1
ATOM 2214 N N . MET B 1 1 ? -0.374 -32.219 12.391 1 26.25 1 MET B N 1
ATOM 2215 C CA . MET B 1 1 ? -1.63 -31.656 11.883 1 26.25 1 MET B CA 1
ATOM 2216 C C . MET B 1 1 ? -1.383 -30.75 10.688 1 26.25 1 MET B C 1
ATOM 2218 O O . MET B 1 1 ? -0.478 -29.906 10.719 1 26.25 1 MET B O 1
ATOM 2222 N N . MET B 1 2 ? -1.77 -31.219 9.602 1 31.78 2 MET B N 1
ATOM 2223 C CA . MET B 1 2 ? -1.584 -30.609 8.289 1 31.78 2 MET B CA 1
ATOM 2224 C C . MET B 1 2 ? -1.905 -29.125 8.32 1 31.78 2 MET B C 1
ATOM 2226 O O . MET B 1 2 ? -2.875 -28.703 8.961 1 31.78 2 MET B O 1
ATOM 2230 N N . ALA B 1 3 ? -0.918 -28.25 8.445 1 42.94 3 ALA B N 1
ATOM 2231 C CA . ALA B 1 3 ? -1.105 -26.812 8.414 1 42.94 3 ALA B CA 1
ATOM 2232 C C . ALA B 1 3 ? -2.424 -26.438 7.742 1 42.94 3 ALA B C 1
ATOM 2234 O O . ALA B 1 3 ? -2.709 -26.891 6.633 1 42.94 3 ALA B O 1
ATOM 2235 N N . LYS B 1 4 ? -3.441 -26.391 8.562 1 50.09 4 LYS B N 1
ATOM 2236 C CA . LYS B 1 4 ? -4.754 -26.094 7.992 1 50.09 4 LYS B CA 1
ATOM 2237 C C . LYS B 1 4 ? -4.637 -25.141 6.801 1 50.09 4 LYS B C 1
ATOM 2239 O O . LYS B 1 4 ? -4.02 -24.078 6.902 1 50.09 4 LYS B O 1
ATOM 2244 N N . SER B 1 5 ? -4.871 -25.438 5.453 1 69.12 5 SER B N 1
ATOM 2245 C CA . SER B 1 5 ? -4.652 -24.891 4.121 1 69.12 5 SER B CA 1
ATOM 2246 C C . SER B 1 5 ? -5.434 -23.594 3.93 1 69.12 5 SER B C 1
ATOM 2248 O O . SER B 1 5 ? -4.918 -22.625 3.357 1 69.12 5 SER B O 1
ATOM 2250 N N . VAL B 1 6 ? -6.613 -23.453 4.617 1 84.31 6 VAL B N 1
ATOM 2251 C CA . VAL B 1 6 ? -7.422 -22.25 4.434 1 84.31 6 VAL B CA 1
ATOM 2252 C C . VAL B 1 6 ? -8.078 -21.859 5.754 1 84.31 6 VAL B C 1
ATOM 2254 O O . VAL B 1 6 ? -8.625 -22.703 6.461 1 84.31 6 VAL B O 1
ATOM 2257 N N . TYR B 1 7 ? -8.031 -20.625 6.398 1 91.38 7 TYR B N 1
ATOM 2258 C CA . TYR B 1 7 ? -8.688 -20.094 7.59 1 91.38 7 TYR B CA 1
ATOM 2259 C C . TYR B 1 7 ? -10.016 -19.422 7.242 1 91.38 7 TYR B C 1
ATOM 2261 O O . TYR B 1 7 ? -10.047 -18.359 6.617 1 91.38 7 TYR B O 1
ATOM 2269 N N . LYS B 1 8 ? -11.094 -20.156 7.707 1 96.19 8 LYS B N 1
ATOM 2270 C CA . LYS B 1 8 ? -12.406 -19.516 7.582 1 96.19 8 LYS B CA 1
ATOM 2271 C C . LYS B 1 8 ? -12.484 -18.25 8.438 1 96.19 8 LYS B C 1
ATOM 2273 O O . LYS B 1 8 ? -12.328 -18.312 9.664 1 96.19 8 LYS B O 1
ATOM 2278 N N . THR B 1 9 ? -12.734 -17.094 7.777 1 97.94 9 THR B N 1
ATOM 2279 C CA . THR B 1 9 ? -12.586 -15.82 8.461 1 97.94 9 THR B CA 1
ATOM 2280 C C . THR B 1 9 ? -13.867 -15 8.359 1 97.94 9 THR B C 1
ATOM 2282 O O . THR B 1 9 ? -14.539 -15.016 7.328 1 97.94 9 THR B O 1
ATOM 2285 N N . VAL B 1 10 ? -14.211 -14.352 9.469 1 98.5 10 VAL B N 1
ATOM 2286 C CA . VAL B 1 10 ? -15.297 -13.383 9.516 1 98.5 10 VAL B CA 1
ATOM 2287 C C . VAL B 1 10 ? -14.75 -12.008 9.891 1 98.5 10 VAL B C 1
ATOM 2289 O O . VAL B 1 10 ? -13.883 -11.898 10.766 1 98.5 10 VAL B O 1
ATOM 2292 N N . ILE B 1 11 ? -15.219 -11.031 9.188 1 98.69 11 ILE B N 1
ATOM 2293 C CA . ILE B 1 11 ? -14.914 -9.664 9.602 1 98.69 11 ILE B CA 1
ATOM 2294 C C . ILE B 1 11 ? -16.125 -9.055 10.289 1 98.69 11 ILE B C 1
ATOM 2296 O O . ILE B 1 11 ? -17.203 -8.945 9.688 1 98.69 11 ILE B O 1
ATOM 2300 N N . PHE B 1 12 ? -15.984 -8.742 11.555 1 98.81 12 PHE B N 1
ATOM 2301 C CA . PHE B 1 12 ? -17.031 -8.07 12.312 1 98.81 12 PHE B CA 1
ATOM 2302 C C . PHE B 1 12 ? -16.938 -6.559 12.141 1 98.81 12 PHE B C 1
ATOM 2304 O O . PHE B 1 12 ? -16.062 -5.914 12.711 1 98.81 12 PHE B O 1
ATOM 2311 N N . GLY B 1 13 ? -17.844 -5.973 11.461 1 98.06 13 GLY B N 1
ATOM 2312 C CA . GLY B 1 13 ? -17.859 -4.598 10.984 1 98.06 13 GLY B CA 1
ATOM 2313 C C . GLY B 1 13 ? -17.875 -4.484 9.477 1 98.06 13 GLY B C 1
ATOM 2314 O O . GLY B 1 13 ? -16.875 -4.773 8.82 1 98.06 13 GLY B O 1
ATOM 2315 N N . ALA B 1 14 ? -18.984 -4.043 8.883 1 97 14 ALA B N 1
ATOM 2316 C CA . ALA B 1 14 ? -19.141 -3.975 7.434 1 97 14 ALA B CA 1
ATOM 2317 C C . ALA B 1 14 ? -18.938 -2.551 6.922 1 97 14 ALA B C 1
ATOM 2319 O O . ALA B 1 14 ? -19.281 -2.24 5.777 1 97 14 ALA B O 1
ATOM 2320 N N . GLY B 1 15 ? -18.438 -1.662 7.781 1 93.94 15 GLY B N 1
ATOM 2321 C CA . GLY B 1 15 ? -18.188 -0.283 7.395 1 93.94 15 GLY B CA 1
ATOM 2322 C C . GLY B 1 15 ? -16.859 -0.092 6.691 1 93.94 15 GLY B C 1
ATOM 2323 O O . GLY B 1 15 ? -16.312 -1.039 6.129 1 93.94 15 GLY B O 1
ATOM 2324 N N . GLN B 1 16 ? -16.359 1.117 6.688 1 92.38 16 GLN B N 1
ATOM 2325 C CA . GLN B 1 16 ? -15.156 1.526 5.961 1 92.38 16 GLN B CA 1
ATOM 2326 C C . GLN B 1 16 ? -13.953 0.677 6.359 1 92.38 16 GLN B C 1
ATOM 2328 O O . GLN B 1 16 ? -13.281 0.1 5.5 1 92.38 16 GLN B O 1
ATOM 2333 N N . ILE B 1 17 ? -13.711 0.559 7.609 1 94.5 17 ILE B N 1
ATOM 2334 C CA . ILE B 1 17 ? -12.531 -0.148 8.094 1 94.5 17 ILE B CA 1
ATOM 2335 C C . ILE B 1 17 ? -12.648 -1.633 7.758 1 94.5 17 ILE B C 1
ATOM 2337 O O . ILE B 1 17 ? -11.672 -2.254 7.324 1 94.5 17 ILE B O 1
ATOM 2341 N N . GLY B 1 18 ? -13.828 -2.197 7.949 1 96 18 GLY B N 1
ATOM 2342 C CA . GLY B 1 18 ? -14.039 -3.594 7.602 1 96 18 GLY B CA 1
ATOM 2343 C C . GLY B 1 18 ? -13.797 -3.883 6.129 1 96 18 GLY B C 1
ATOM 2344 O O . GLY B 1 18 ? -13.141 -4.863 5.785 1 96 18 GLY B O 1
ATOM 2345 N N . GLN B 1 19 ? -14.281 -3.059 5.32 1 93.88 19 GLN B N 1
ATOM 2346 C CA . GLN B 1 19 ? -14.172 -3.266 3.879 1 93.88 19 GLN B CA 1
ATOM 2347 C C . GLN B 1 19 ? -12.727 -3.121 3.414 1 93.88 19 GLN B C 1
ATOM 2349 O O . GLN B 1 19 ? -12.25 -3.9 2.586 1 93.88 19 GLN B O 1
ATOM 2354 N N . MET B 1 20 ? -12.031 -2.146 3.93 1 92.81 20 MET B N 1
ATOM 2355 C CA . MET B 1 20 ? -10.625 -2 3.572 1 92.81 20 MET B CA 1
ATOM 2356 C C . MET B 1 20 ? -9.805 -3.182 4.086 1 92.81 20 MET B C 1
ATOM 2358 O O . MET B 1 20 ? -8.906 -3.662 3.398 1 92.81 20 MET B O 1
ATOM 2362 N N . THR B 1 21 ? -10.172 -3.629 5.285 1 94.88 21 THR B N 1
ATOM 2363 C CA . THR B 1 21 ? -9.5 -4.793 5.855 1 94.88 21 THR B CA 1
ATOM 2364 C C . THR B 1 21 ? -9.68 -6.016 4.961 1 94.88 21 THR B C 1
ATOM 2366 O O . THR B 1 21 ? -8.742 -6.785 4.75 1 94.88 21 THR B O 1
ATOM 2369 N N . ALA B 1 22 ? -10.844 -6.199 4.434 1 95.38 22 ALA B N 1
ATOM 2370 C CA . ALA B 1 22 ? -11.133 -7.316 3.537 1 95.38 22 ALA B CA 1
ATOM 2371 C C . ALA B 1 22 ? -10.242 -7.266 2.297 1 95.38 22 ALA B C 1
ATOM 2373 O O . ALA B 1 22 ? -9.781 -8.305 1.812 1 95.38 22 ALA B O 1
ATOM 2374 N N . ARG B 1 23 ? -10 -6.066 1.821 1 92.69 23 ARG B N 1
ATOM 2375 C CA . ARG B 1 23 ? -9.164 -5.91 0.634 1 92.69 23 ARG B CA 1
ATOM 2376 C C . ARG B 1 23 ? -7.715 -6.301 0.926 1 92.69 23 ARG B C 1
ATOM 2378 O O . ARG B 1 23 ? -7.004 -6.773 0.037 1 92.69 23 ARG B O 1
ATOM 2385 N N . LEU B 1 24 ? -7.305 -6.105 2.156 1 94.06 24 LEU B N 1
ATOM 2386 C CA . LEU B 1 24 ? -5.93 -6.363 2.562 1 94.06 24 LEU B CA 1
ATOM 2387 C C . LEU B 1 24 ? -5.723 -7.84 2.877 1 94.06 24 LEU B C 1
ATOM 2389 O O . LEU B 1 24 ? -4.582 -8.312 2.947 1 94.06 24 LEU B O 1
ATOM 2393 N N . LEU B 1 25 ? -6.773 -8.562 3.135 1 93.94 25 LEU B N 1
ATOM 2394 C CA . LEU B 1 25 ? -6.699 -9.922 3.66 1 93.94 25 LEU B CA 1
ATOM 2395 C C . LEU B 1 25 ? -6.039 -10.859 2.654 1 93.94 25 LEU B C 1
ATOM 2397 O O . LEU B 1 25 ? -6.504 -10.992 1.521 1 93.94 25 LEU B O 1
ATOM 2401 N N . SER B 1 26 ? -5.004 -11.461 3.117 1 91.5 26 SER B N 1
ATOM 2402 C CA . SER B 1 26 ? -4.23 -12.344 2.246 1 91.5 26 SER B CA 1
ATOM 2403 C C . SER B 1 26 ? -4.512 -13.812 2.555 1 91.5 26 SER B C 1
ATOM 2405 O O . SER B 1 26 ? -5.273 -14.125 3.471 1 91.5 26 SER B O 1
ATOM 2407 N N . SER B 1 27 ? -3.994 -14.742 1.623 1 85.5 27 SER B N 1
ATOM 2408 C CA . SER B 1 27 ? -4.023 -16.172 1.908 1 85.5 27 SER B CA 1
ATOM 2409 C C . SER B 1 27 ? -3.277 -16.5 3.199 1 85.5 27 SER B C 1
ATOM 2411 O O . SER B 1 27 ? -2.338 -15.789 3.572 1 85.5 27 SER B O 1
ATOM 2413 N N . PRO B 1 28 ? -3.779 -17.375 3.916 1 86.19 28 PRO B N 1
ATOM 2414 C CA . PRO B 1 28 ? -4.797 -18.375 3.576 1 86.19 28 PRO B CA 1
ATOM 2415 C C . PRO B 1 28 ? -6.172 -18.031 4.145 1 86.19 28 PRO B C 1
ATOM 2417 O O . PRO B 1 28 ? -6.977 -18.922 4.414 1 86.19 28 PRO B O 1
ATOM 2420 N N . CYS B 1 29 ? -6.465 -16.812 4.371 1 91.56 29 CYS B N 1
ATOM 2421 C CA . CYS B 1 29 ? -7.754 -16.422 4.926 1 91.56 29 CYS B CA 1
ATOM 2422 C C . CYS B 1 29 ? -8.836 -16.438 3.855 1 91.56 29 CYS B C 1
ATOM 2424 O O . CYS B 1 29 ? -8.656 -15.867 2.777 1 91.56 29 CYS B O 1
ATOM 2426 N N . GLN B 1 30 ? -9.844 -17.109 4.133 1 92.62 30 GLN B N 1
ATOM 2427 C CA . GLN B 1 30 ? -11.047 -17.078 3.312 1 92.62 30 GLN B CA 1
ATOM 2428 C C . GLN B 1 30 ? -12.18 -16.328 4.012 1 92.62 30 GLN B C 1
ATOM 2430 O O . GLN B 1 30 ? -12.68 -16.766 5.047 1 92.62 30 GLN B O 1
ATOM 2435 N N . LEU B 1 31 ? -12.562 -15.266 3.449 1 96.25 31 LEU B N 1
ATOM 2436 C CA . LEU B 1 31 ? -13.602 -14.445 4.07 1 96.25 31 LEU B CA 1
ATOM 2437 C C . LEU B 1 31 ? -14.984 -15.023 3.797 1 96.25 31 LEU B C 1
ATOM 2439 O O . LEU B 1 31 ? -15.398 -15.133 2.641 1 96.25 31 LEU B O 1
ATOM 2443 N N . LEU B 1 32 ? -15.703 -15.32 4.871 1 97.31 32 LEU B N 1
ATOM 2444 C CA . LEU B 1 32 ? -17.016 -15.93 4.754 1 97.31 32 LEU B CA 1
ATOM 2445 C C . LEU B 1 32 ? -18.109 -14.867 4.668 1 97.31 32 LEU B C 1
ATOM 2447 O O . LEU B 1 32 ? -19.047 -14.992 3.867 1 97.31 32 LEU B O 1
ATOM 2451 N N . CYS B 1 33 ? -17.984 -13.883 5.5 1 98.44 33 CYS B N 1
ATOM 2452 C CA . CYS B 1 33 ? -18.984 -12.828 5.535 1 98.44 33 CYS B CA 1
ATOM 2453 C C . CYS B 1 33 ? -18.5 -11.633 6.348 1 98.44 33 CYS B C 1
ATOM 2455 O O . CYS B 1 33 ? -17.453 -11.711 7.008 1 98.44 33 CYS B O 1
ATOM 2457 N N . PHE B 1 34 ? -19.203 -10.586 6.133 1 98.62 34 PHE B N 1
ATOM 2458 C CA . PHE B 1 34 ? -19.172 -9.492 7.098 1 98.62 34 PHE B CA 1
ATOM 2459 C C . PHE B 1 34 ? -20.266 -9.648 8.133 1 98.62 34 PHE B C 1
ATOM 2461 O O . PHE B 1 34 ? -21.422 -9.93 7.789 1 98.62 34 PHE B O 1
ATOM 2468 N N . ALA B 1 35 ? -19.906 -9.523 9.398 1 98.81 35 ALA B N 1
ATOM 2469 C CA . ALA B 1 35 ? -20.906 -9.383 10.445 1 98.81 35 ALA B CA 1
ATOM 2470 C C . ALA B 1 35 ? -21.094 -7.914 10.828 1 98.81 35 ALA B C 1
ATOM 2472 O O . ALA B 1 35 ? -20.125 -7.156 10.883 1 98.81 35 ALA B O 1
ATOM 2473 N N . ASP B 1 36 ? -22.297 -7.535 11.039 1 98.62 36 ASP B N 1
ATOM 2474 C CA . ASP B 1 36 ? -22.594 -6.172 11.469 1 98.62 36 ASP B CA 1
ATOM 2475 C C . ASP B 1 36 ? -23.812 -6.137 12.383 1 98.62 36 ASP B C 1
ATOM 2477 O O . ASP B 1 36 ? -24.766 -6.898 12.195 1 98.62 36 ASP B O 1
ATOM 2481 N N . ASN B 1 37 ? -23.797 -5.262 13.375 1 98.12 37 ASN B N 1
ATOM 2482 C CA . ASN B 1 37 ? -24.906 -5.152 14.312 1 98.12 37 ASN B CA 1
ATOM 2483 C C . ASN B 1 37 ? -26.094 -4.414 13.703 1 98.12 37 ASN B C 1
ATOM 2485 O O . ASN B 1 37 ? -27.203 -4.473 14.227 1 98.12 37 ASN B O 1
ATOM 2489 N N . ASP B 1 38 ? -25.891 -3.646 12.633 1 97.38 38 ASP B N 1
ATOM 2490 C CA . ASP B 1 38 ? -26.969 -2.92 11.953 1 97.38 38 ASP B CA 1
ATOM 2491 C C . ASP B 1 38 ? -27.844 -3.871 11.156 1 97.38 38 ASP B C 1
ATOM 2493 O O . ASP B 1 38 ? -27.453 -4.363 10.102 1 97.38 38 ASP B O 1
ATOM 2497 N N . PRO B 1 39 ? -29.078 -4.105 11.555 1 97.12 39 PRO B N 1
ATOM 2498 C CA . PRO B 1 39 ? -29.938 -5.07 10.883 1 97.12 39 PRO B CA 1
ATOM 2499 C C . PRO B 1 39 ? -30.281 -4.652 9.453 1 97.12 39 PRO B C 1
ATOM 2501 O O . PRO B 1 39 ? -30.625 -5.5 8.617 1 97.12 39 PRO B O 1
ATOM 2504 N N . HIS B 1 40 ? -30.156 -3.408 9.109 1 97.06 40 HIS B N 1
ATOM 2505 C CA . HIS B 1 40 ? -30.484 -2.92 7.781 1 97.06 40 HIS B CA 1
ATOM 2506 C C . HIS B 1 40 ? -29.484 -3.404 6.742 1 97.06 40 HIS B C 1
ATOM 2508 O O . HIS B 1 40 ? -29.766 -3.383 5.543 1 97.06 40 HIS B O 1
ATOM 2514 N N . LYS B 1 41 ? -28.312 -3.85 7.25 1 97.12 41 LYS B N 1
ATOM 2515 C CA . LYS B 1 41 ? -27.281 -4.32 6.34 1 97.12 41 LYS B CA 1
ATOM 2516 C C . LYS B 1 41 ? -27.391 -5.824 6.102 1 97.12 41 LYS B C 1
ATOM 2518 O O . LYS B 1 41 ? -26.781 -6.359 5.172 1 97.12 41 LYS B O 1
ATOM 2523 N N . HIS B 1 42 ? -28.172 -6.488 6.965 1 97.69 42 HIS B N 1
ATOM 2524 C CA . HIS B 1 42 ? -28.234 -7.941 6.875 1 97.69 42 HIS B CA 1
ATOM 2525 C C . HIS B 1 42 ? -28.891 -8.383 5.57 1 97.69 42 HIS B C 1
ATOM 2527 O O . HIS B 1 42 ? -29.891 -7.801 5.148 1 97.69 42 HIS B O 1
ATOM 2533 N N . GLY B 1 43 ? -28.266 -9.383 4.887 1 97.06 43 GLY B N 1
ATOM 2534 C CA . GLY B 1 43 ? -28.797 -9.891 3.635 1 97.06 43 GLY B CA 1
ATOM 2535 C C . GLY B 1 43 ? -28.203 -9.203 2.414 1 97.06 43 GLY B C 1
ATOM 2536 O O . GLY B 1 43 ? -28.312 -9.711 1.298 1 97.06 43 GLY B O 1
ATOM 2537 N N . SER B 1 44 ? -27.562 -8.055 2.648 1 97.06 44 SER B N 1
ATOM 2538 C CA . SER B 1 44 ? -26.891 -7.371 1.547 1 97.06 44 SER B CA 1
ATOM 2539 C C . SER B 1 44 ? -25.547 -8.008 1.242 1 97.06 44 SER B C 1
ATOM 2541 O O . SER B 1 44 ? -25.172 -9.023 1.836 1 97.06 44 SER B O 1
ATOM 2543 N N . TYR B 1 45 ? -24.922 -7.477 0.244 1 96.38 45 TYR B N 1
ATOM 2544 C CA . TYR B 1 45 ? -23.609 -7.957 -0.155 1 96.38 45 TYR B CA 1
ATOM 2545 C C . TYR B 1 45 ? -22.625 -6.801 -0.335 1 96.38 45 TYR B C 1
ATOM 2547 O O . TYR B 1 45 ? -23.031 -5.707 -0.745 1 96.38 45 TYR B O 1
ATOM 2555 N N . ILE B 1 46 ? -21.484 -6.969 0.004 1 93.56 46 ILE B N 1
ATOM 2556 C CA . ILE B 1 46 ? -20.359 -6.137 -0.385 1 93.56 46 ILE B CA 1
ATOM 2557 C C . ILE B 1 46 ? -19.484 -6.891 -1.386 1 93.56 46 ILE B C 1
ATOM 2559 O O . ILE B 1 46 ? -18.766 -7.824 -1.014 1 93.56 46 ILE B O 1
ATOM 2563 N N . GLY B 1 47 ? -19.562 -6.445 -2.553 1 88.06 47 GLY B N 1
ATOM 2564 C CA . GLY B 1 47 ? -19.062 -7.348 -3.58 1 88.06 47 GLY B CA 1
ATOM 2565 C C . GLY B 1 47 ? -19.781 -8.68 -3.607 1 88.06 47 GLY B C 1
ATOM 2566 O O . GLY B 1 47 ? -21.016 -8.719 -3.701 1 88.06 47 GLY B O 1
ATOM 2567 N N . ASN B 1 48 ? -19.016 -9.703 -3.486 1 89.69 48 ASN B N 1
ATOM 2568 C CA . ASN B 1 48 ? -19.609 -11.031 -3.461 1 89.69 48 ASN B CA 1
ATOM 2569 C C . ASN B 1 48 ? -19.656 -11.594 -2.045 1 89.69 48 ASN B C 1
ATOM 2571 O O . ASN B 1 48 ? -19.953 -12.781 -1.852 1 89.69 48 ASN B O 1
ATOM 2575 N N . ILE B 1 49 ? -19.406 -10.805 -1.092 1 95.5 49 ILE B N 1
ATOM 2576 C CA . ILE B 1 49 ? -19.359 -11.266 0.293 1 95.5 49 ILE B CA 1
ATOM 2577 C C . ILE B 1 49 ? -20.656 -10.867 1.013 1 95.5 49 ILE B C 1
ATOM 2579 O O . ILE B 1 49 ? -21.016 -9.688 1.052 1 95.5 49 ILE B O 1
ATOM 2583 N N . PRO B 1 50 ? -21.359 -11.758 1.614 1 98 50 PRO B N 1
ATOM 2584 C CA . PRO B 1 50 ? -22.609 -11.43 2.293 1 98 50 PRO B CA 1
ATOM 2585 C C . PRO B 1 50 ? -22.391 -10.688 3.607 1 98 50 PRO B C 1
ATOM 2587 O O . PRO B 1 50 ? -21.359 -10.883 4.27 1 98 50 PRO B O 1
ATOM 2590 N N . VAL B 1 51 ? -23.344 -9.859 3.92 1 98.62 51 VAL B N 1
ATOM 2591 C CA . VAL B 1 51 ? -23.391 -9.211 5.223 1 98.62 51 VAL B CA 1
ATOM 2592 C C . VAL B 1 51 ? -24.469 -9.867 6.086 1 98.62 51 VAL B C 1
ATOM 2594 O O . VAL B 1 51 ? -25.625 -10 5.656 1 98.62 51 VAL B O 1
ATOM 2597 N N . CYS B 1 52 ? -24.125 -10.281 7.281 1 98.56 52 CYS B N 1
ATOM 2598 C CA . CYS B 1 52 ? -25.078 -10.992 8.133 1 98.56 52 CYS B CA 1
ATOM 2599 C C . CYS B 1 52 ? -25 -10.5 9.57 1 98.56 52 CYS B C 1
ATOM 2601 O O . CYS B 1 52 ? -24.234 -9.578 9.875 1 98.56 52 CYS B O 1
ATOM 2603 N N . SER B 1 53 ? -25.859 -11.078 10.391 1 98.56 53 SER B N 1
ATOM 2604 C CA . SER B 1 53 ? -25.828 -10.766 11.812 1 98.56 53 SER B CA 1
ATOM 2605 C C . SER B 1 53 ? -24.672 -11.477 12.508 1 98.56 53 SER B C 1
ATOM 2607 O O . SER B 1 53 ? -24.172 -12.492 12.016 1 98.56 53 SER B O 1
ATOM 2609 N N . PRO B 1 54 ? -24.234 -10.93 13.664 1 98.38 54 PRO B N 1
ATOM 2610 C CA . PRO B 1 54 ? -23.203 -11.633 14.43 1 98.38 54 PRO B CA 1
ATOM 2611 C C . PRO B 1 54 ? -23.609 -13.055 14.805 1 98.38 54 PRO B C 1
ATOM 2613 O O . PRO B 1 54 ? -22.766 -13.953 14.82 1 98.38 54 PRO B O 1
ATOM 2616 N N . ASP B 1 55 ? -24.891 -13.273 15.109 1 98.31 55 ASP B N 1
ATOM 2617 C CA . ASP B 1 55 ? -25.375 -14.617 15.422 1 98.31 55 ASP B CA 1
ATOM 2618 C C . ASP B 1 55 ? -25.141 -15.57 14.25 1 98.31 55 ASP B C 1
ATOM 2620 O O . ASP B 1 55 ? -24.625 -16.672 14.43 1 98.31 55 ASP B O 1
ATOM 2624 N N . THR B 1 56 ? -25.531 -15.102 13.102 1 98.38 56 THR B N 1
ATOM 2625 C CA . THR B 1 56 ? -25.359 -15.898 11.891 1 98.38 56 THR B CA 1
ATOM 2626 C C . THR B 1 56 ? -23.875 -16.156 11.625 1 98.38 56 THR B C 1
ATOM 2628 O O . THR B 1 56 ? -23.484 -17.266 11.242 1 98.38 56 THR B O 1
ATOM 2631 N N . ALA B 1 57 ? -23.062 -15.156 11.812 1 98.44 57 ALA B N 1
ATOM 2632 C CA . ALA B 1 57 ? -21.625 -15.273 11.594 1 98.44 57 ALA B CA 1
ATOM 2633 C C . ALA B 1 57 ? -21.016 -16.312 12.523 1 98.44 57 ALA B C 1
ATOM 2635 O O . ALA B 1 57 ? -20.203 -17.141 12.102 1 98.44 57 ALA B O 1
ATOM 2636 N N . ALA B 1 58 ? -21.391 -16.266 13.797 1 98.12 58 ALA B N 1
ATOM 2637 C CA . ALA B 1 58 ? -20.891 -17.219 14.781 1 98.12 58 ALA B CA 1
ATOM 2638 C C . ALA B 1 58 ? -21.281 -18.641 14.414 1 98.12 58 ALA B C 1
ATOM 2640 O O . ALA B 1 58 ? -20.5 -19.578 14.617 1 98.12 58 ALA B O 1
ATOM 2641 N N . ALA B 1 59 ? -22.422 -18.797 13.867 1 97.81 59 ALA B N 1
ATOM 2642 C CA . ALA B 1 59 ? -22.953 -20.109 13.516 1 97.81 59 ALA B CA 1
ATOM 2643 C C . ALA B 1 59 ? -22.172 -20.734 12.359 1 97.81 59 ALA B C 1
ATOM 2645 O O . ALA B 1 59 ? -22.25 -21.938 12.133 1 97.81 59 ALA B O 1
ATOM 2646 N N . LEU B 1 60 ? -21.406 -19.938 11.656 1 97.44 60 LEU B N 1
ATOM 2647 C CA . LEU B 1 60 ? -20.594 -20.438 10.562 1 97.44 60 LEU B CA 1
ATOM 2648 C C . LEU B 1 60 ? -19.312 -21.109 11.086 1 97.44 60 LEU B C 1
ATOM 2650 O O . LEU B 1 60 ? -18.547 -21.672 10.312 1 97.44 60 LEU B O 1
ATOM 2654 N N . LEU B 1 61 ? -19.047 -21 12.391 1 96.75 61 LEU B N 1
ATOM 2655 C CA . LEU B 1 61 ? -17.906 -21.594 13.078 1 96.75 61 LEU B CA 1
ATOM 2656 C C . LEU B 1 61 ? -16.594 -21.141 12.453 1 96.75 61 LEU B C 1
ATOM 2658 O O . LEU B 1 61 ? -15.797 -21.969 12.016 1 96.75 61 LEU B O 1
ATOM 2662 N N . PRO B 1 62 ? -16.391 -19.797 12.453 1 97.75 62 PRO B N 1
ATOM 2663 C CA . PRO B 1 62 ? -15.141 -19.297 11.875 1 97.75 62 PRO B CA 1
ATOM 2664 C C . PRO B 1 62 ? -13.914 -19.703 12.688 1 97.75 62 PRO B C 1
ATOM 2666 O O . PRO B 1 62 ? -14.016 -19.953 13.891 1 97.75 62 PRO B O 1
ATOM 2669 N N . ASP B 1 63 ? -12.75 -19.812 11.961 1 97.38 63 ASP B N 1
ATOM 2670 C CA . ASP B 1 63 ? -11.461 -20.047 12.602 1 97.38 63 ASP B CA 1
ATOM 2671 C C . ASP B 1 63 ? -10.883 -18.75 13.164 1 97.38 63 ASP B C 1
ATOM 2673 O O . ASP B 1 63 ? -10.031 -18.781 14.055 1 97.38 63 ASP B O 1
ATOM 2677 N N . LEU B 1 64 ? -11.32 -17.641 12.617 1 97.56 64 LEU B N 1
ATOM 2678 C CA . LEU B 1 64 ? -10.766 -16.328 12.938 1 97.56 64 LEU B CA 1
ATOM 2679 C C . LEU B 1 64 ? -11.828 -15.25 12.781 1 97.56 64 LEU B C 1
ATOM 2681 O O . LEU B 1 64 ? -12.594 -15.258 11.82 1 97.56 64 LEU B O 1
ATOM 2685 N N . VAL B 1 65 ? -11.891 -14.383 13.75 1 98.5 65 VAL B N 1
ATOM 2686 C CA . VAL B 1 65 ? -12.734 -13.195 13.633 1 98.5 65 VAL B CA 1
ATOM 2687 C C . VAL B 1 65 ? -11.859 -11.945 13.633 1 98.5 65 VAL B C 1
ATOM 2689 O O . VAL B 1 65 ? -11.062 -11.734 14.555 1 98.5 65 VAL B O 1
ATOM 2692 N N . ILE B 1 66 ? -11.992 -11.195 12.586 1 98.31 66 ILE B N 1
ATOM 2693 C CA . ILE B 1 66 ? -11.281 -9.922 12.484 1 98.31 66 ILE B CA 1
ATOM 2694 C C . ILE B 1 66 ? -12.234 -8.773 12.82 1 98.31 66 ILE B C 1
ATOM 2696 O O . ILE B 1 66 ? -13.336 -8.688 12.273 1 98.31 66 ILE B O 1
ATOM 2700 N N . LEU B 1 67 ? -11.844 -7.941 13.727 1 98.62 67 LEU B N 1
ATOM 2701 C CA . LEU B 1 67 ? -12.648 -6.793 14.133 1 98.62 67 LEU B CA 1
ATOM 2702 C C . LEU B 1 67 ? -12.414 -5.609 13.203 1 98.62 67 LEU B C 1
ATOM 2704 O O . LEU B 1 67 ? -11.336 -5.008 13.219 1 98.62 67 LEU B O 1
ATOM 2708 N N . GLY B 1 68 ? -13.422 -5.223 12.43 1 96.88 68 GLY B N 1
ATOM 2709 C CA . GLY B 1 68 ? -13.312 -4.211 11.391 1 96.88 68 GLY B CA 1
ATOM 2710 C C . GLY B 1 68 ? -13.531 -2.799 11.906 1 96.88 68 GLY B C 1
ATOM 2711 O O . GLY B 1 68 ? -14.25 -2.012 11.281 1 96.88 68 GLY B O 1
ATOM 2712 N N . VAL B 1 69 ? -13.031 -2.51 13.094 1 95.25 69 VAL B N 1
ATOM 2713 C CA . VAL B 1 69 ? -13.102 -1.177 13.68 1 95.25 69 VAL B CA 1
ATOM 2714 C C . VAL B 1 69 ? -11.758 -0.822 14.312 1 95.25 69 VAL B C 1
ATOM 2716 O O . VAL B 1 69 ? -10.945 -1.707 14.609 1 95.25 69 VAL B O 1
ATOM 2719 N N . LEU B 1 70 ? -11.555 0.492 14.531 1 92.31 70 LEU B N 1
ATOM 2720 C CA . LEU B 1 70 ? -10.273 0.914 15.094 1 92.31 70 LEU B CA 1
ATOM 2721 C C . LEU B 1 70 ? -10.414 1.25 16.578 1 92.31 70 LEU B C 1
ATOM 2723 O O . LEU B 1 70 ? -9.445 1.167 17.328 1 92.31 70 LEU B O 1
ATOM 2727 N N . ASP B 1 71 ? -11.57 1.635 16.984 1 93.31 71 ASP B N 1
ATOM 2728 C CA . ASP B 1 71 ? -11.828 2.055 18.359 1 93.31 71 ASP B CA 1
ATOM 2729 C C . ASP B 1 71 ? -11.719 0.877 19.328 1 93.31 71 ASP B C 1
ATOM 2731 O O . ASP B 1 71 ? -12.383 -0.147 19.141 1 93.31 71 ASP B O 1
ATOM 2735 N N . GLU B 1 72 ? -10.961 1.045 20.359 1 94.38 72 GLU B N 1
ATOM 2736 C CA . GLU B 1 72 ? -10.672 -0.043 21.281 1 94.38 72 GLU B CA 1
ATOM 2737 C C . GLU B 1 72 ? -11.914 -0.454 22.062 1 94.38 72 GLU B C 1
ATOM 2739 O O . GLU B 1 72 ? -12.156 -1.644 22.281 1 94.38 72 GLU B O 1
ATOM 2744 N N . GLU B 1 73 ? -12.656 0.531 22.516 1 95.88 73 GLU B N 1
ATOM 2745 C CA . GLU B 1 73 ? -13.867 0.223 23.266 1 95.88 73 GLU B CA 1
ATOM 2746 C C . GLU B 1 73 ? -14.852 -0.596 22.438 1 95.88 73 GLU B C 1
ATOM 2748 O O . GLU B 1 73 ? -15.438 -1.561 22.922 1 95.88 73 GLU B O 1
ATOM 2753 N N . ARG B 1 74 ? -15.008 -0.233 21.234 1 96.19 74 ARG B N 1
ATOM 2754 C CA . ARG B 1 74 ? -15.891 -0.963 20.328 1 96.19 74 ARG B CA 1
ATOM 2755 C C . ARG B 1 74 ? -15.375 -2.377 20.078 1 96.19 74 ARG B C 1
ATOM 2757 O O . ARG B 1 74 ? -16.156 -3.332 20.047 1 96.19 74 ARG B O 1
ATOM 2764 N N . ARG B 1 75 ? -14.078 -2.549 19.891 1 97.25 75 ARG B N 1
ATOM 2765 C CA . ARG B 1 75 ? -13.492 -3.867 19.688 1 97.25 75 ARG B CA 1
ATOM 2766 C C . ARG B 1 75 ? -13.75 -4.781 20.875 1 97.25 75 ARG B C 1
ATOM 2768 O O . ARG B 1 75 ? -14.133 -5.941 20.703 1 97.25 75 ARG B O 1
ATOM 2775 N N . ASN B 1 76 ? -13.602 -4.211 22.062 1 97.69 76 ASN B N 1
ATOM 2776 C CA . ASN B 1 76 ? -13.836 -4.992 23.266 1 97.69 76 ASN B CA 1
ATOM 2777 C C . ASN B 1 76 ? -15.289 -5.445 23.375 1 97.69 76 ASN B C 1
ATOM 2779 O O . ASN B 1 76 ? -15.57 -6.582 23.766 1 97.69 76 ASN B O 1
ATOM 2783 N N . SER B 1 77 ? -16.141 -4.52 23.031 1 98 77 SER B N 1
ATOM 2784 C CA . SER B 1 77 ? -17.562 -4.855 23.031 1 98 77 SER B CA 1
ATOM 2785 C C . SER B 1 77 ? -17.875 -5.961 22.031 1 98 77 SER B C 1
ATOM 2787 O O . SER B 1 77 ? -18.656 -6.867 22.312 1 98 77 SER B O 1
ATOM 2789 N N . MET B 1 78 ? -17.25 -5.926 20.891 1 98.19 78 MET B N 1
ATOM 2790 C CA . MET B 1 78 ? -17.453 -6.914 19.828 1 98.19 78 MET B CA 1
ATOM 2791 C C . MET B 1 78 ? -16.906 -8.273 20.25 1 98.19 78 MET B C 1
ATOM 2793 O O . MET B 1 78 ? -17.516 -9.312 19.953 1 98.19 78 MET B O 1
ATOM 2797 N N . ILE B 1 79 ? -15.773 -8.297 20.906 1 98.38 79 ILE B N 1
ATOM 2798 C CA . ILE B 1 79 ? -15.172 -9.523 21.422 1 98.38 79 ILE B CA 1
ATOM 2799 C C . ILE B 1 79 ? -16.125 -10.211 22.391 1 98.38 79 ILE B C 1
ATOM 2801 O O . ILE B 1 79 ? -16.438 -11.391 22.234 1 98.38 79 ILE B O 1
ATOM 2805 N N . LYS B 1 80 ? -16.625 -9.406 23.312 1 98.38 80 LYS B N 1
ATOM 2806 C CA . LYS B 1 80 ? -17.562 -9.938 24.312 1 98.38 80 LYS B CA 1
ATOM 2807 C C . LYS B 1 80 ? -18.828 -10.484 23.641 1 98.38 80 LYS B C 1
ATOM 2809 O O . LYS B 1 80 ? -19.328 -11.531 24.031 1 98.38 80 LYS B O 1
ATOM 2814 N N . GLN B 1 81 ? -19.266 -9.742 22.672 1 98.56 81 GLN B N 1
ATOM 2815 C CA . GLN B 1 81 ? -20.453 -10.164 21.938 1 98.56 81 GLN B CA 1
ATOM 2816 C C . GLN B 1 81 ? -20.25 -11.508 21.266 1 98.56 81 GLN B C 1
ATOM 2818 O O . GLN B 1 81 ? -21.078 -12.406 21.375 1 98.56 81 GLN B O 1
ATOM 2823 N N . MET B 1 82 ? -19.156 -11.703 20.562 1 98.44 82 MET B N 1
ATOM 2824 C CA . MET B 1 82 ? -18.875 -12.945 19.859 1 98.44 82 MET B CA 1
ATOM 2825 C C . MET B 1 82 ? -18.672 -14.094 20.844 1 98.44 82 MET B C 1
ATOM 2827 O O . MET B 1 82 ? -19.109 -15.219 20.594 1 98.44 82 MET B O 1
ATOM 2831 N N . GLU B 1 83 ? -18.031 -13.805 21.969 1 98.12 83 GLU B N 1
ATOM 2832 C CA . GLU B 1 83 ? -17.828 -14.812 23 1 98.12 83 GLU B CA 1
ATOM 2833 C C . GLU B 1 83 ? -19.172 -15.289 23.562 1 98.12 83 GLU B C 1
ATOM 2835 O O . GLU B 1 83 ? -19.359 -16.484 23.797 1 98.12 83 GLU B O 1
ATOM 2840 N N . ASN B 1 84 ? -20.031 -14.359 23.812 1 98.12 84 ASN B N 1
ATOM 2841 C CA . ASN B 1 84 ? -21.344 -14.688 24.328 1 98.12 84 ASN B CA 1
ATOM 2842 C C . ASN B 1 84 ? -22.141 -15.531 23.328 1 98.12 84 ASN B C 1
ATOM 2844 O O . ASN B 1 84 ? -23.062 -16.266 23.719 1 98.12 84 ASN B O 1
ATOM 2848 N N . LEU B 1 85 ? -21.766 -15.398 22.062 1 98.19 85 LEU B N 1
ATOM 2849 C CA . LEU B 1 85 ? -22.438 -16.156 21.016 1 98.19 85 LEU B CA 1
ATOM 2850 C C . LEU B 1 85 ? -21.781 -17.516 20.812 1 98.19 85 LEU B C 1
ATOM 2852 O O . LEU B 1 85 ? -22.156 -18.266 19.906 1 98.19 85 LEU B O 1
ATOM 2856 N N . GLY B 1 86 ? -20.688 -17.797 21.594 1 97.06 86 GLY B N 1
ATOM 2857 C CA . GLY B 1 86 ? -20.125 -19.125 21.578 1 97.06 86 GLY B CA 1
ATOM 2858 C C . GLY B 1 86 ? -18.797 -19.203 20.859 1 97.06 86 GLY B C 1
ATOM 2859 O O . GLY B 1 86 ? -18.203 -20.281 20.734 1 97.06 86 GLY B O 1
ATOM 2860 N N . TYR B 1 87 ? -18.312 -18.078 20.266 1 97.62 87 TYR B N 1
ATOM 2861 C CA . TYR B 1 87 ? -17.016 -18.094 19.609 1 97.62 87 TYR B CA 1
ATOM 2862 C C . TYR B 1 87 ? -15.883 -17.938 20.609 1 97.62 87 TYR B C 1
ATOM 2864 O O . TYR B 1 87 ? -15.867 -16.984 21.391 1 97.62 87 TYR B O 1
ATOM 2872 N N . HIS B 1 88 ? -14.859 -18.875 20.5 1 95.75 88 HIS B N 1
ATOM 2873 C CA . HIS B 1 88 ? -13.734 -18.828 21.422 1 95.75 88 HIS B CA 1
ATOM 2874 C C . HIS B 1 88 ? -12.406 -18.922 20.688 1 95.75 88 HIS B C 1
ATOM 2876 O O . HIS B 1 88 ? -11.391 -19.312 21.266 1 95.75 88 HIS B O 1
ATOM 2882 N N . GLY B 1 89 ? -12.438 -18.656 19.359 1 95.75 89 GLY B N 1
ATOM 2883 C CA . GLY B 1 89 ? -11.219 -18.625 18.562 1 95.75 89 GLY B CA 1
ATOM 2884 C C . GLY B 1 89 ? -10.477 -17.297 18.672 1 95.75 89 GLY B C 1
ATOM 2885 O O . GLY B 1 89 ? -10.797 -16.469 19.531 1 95.75 89 GLY B O 1
ATOM 2886 N N . PRO B 1 90 ? -9.461 -17.125 17.875 1 96.81 90 PRO B N 1
ATOM 2887 C CA . PRO B 1 90 ? -8.648 -15.914 17.922 1 96.81 90 PRO B CA 1
ATOM 2888 C C . PRO B 1 90 ? -9.336 -14.711 17.297 1 96.81 90 PRO B C 1
ATOM 2890 O O . PRO B 1 90 ? -10.156 -14.875 16.391 1 96.81 90 PRO B O 1
ATOM 2893 N N . PHE B 1 91 ? -9 -13.555 17.891 1 97.25 91 PHE B N 1
ATOM 2894 C CA . PHE B 1 91 ? -9.398 -12.273 17.312 1 97.25 91 PHE B CA 1
ATOM 2895 C C . PHE B 1 91 ? -8.188 -11.531 16.766 1 97.25 91 PHE B C 1
ATOM 2897 O O . PHE B 1 91 ? -7.082 -11.648 17.312 1 97.25 91 PHE B O 1
ATOM 2904 N N . ARG B 1 92 ? -8.367 -10.836 15.656 1 96 92 ARG B N 1
ATOM 2905 C CA . ARG B 1 92 ? -7.395 -9.898 15.109 1 96 92 ARG B CA 1
ATOM 2906 C C . ARG B 1 92 ? -8.055 -8.57 14.75 1 96 92 ARG B C 1
ATOM 2908 O O . ARG B 1 92 ? -9.281 -8.469 14.727 1 96 92 ARG B O 1
ATOM 2915 N N . ASP B 1 93 ? -7.328 -7.512 14.609 1 95.25 93 ASP B N 1
ATOM 2916 C CA . ASP B 1 93 ? -7.832 -6.219 14.164 1 95.25 93 ASP B CA 1
ATOM 2917 C C . ASP B 1 93 ? -6.762 -5.445 13.391 1 95.25 93 ASP B C 1
ATOM 2919 O O . ASP B 1 93 ? -5.574 -5.758 13.492 1 95.25 93 ASP B O 1
ATOM 2923 N N . PRO B 1 94 ? -7.18 -4.512 12.602 1 93.62 94 PRO B N 1
ATOM 2924 C CA . PRO B 1 94 ? -6.219 -3.789 11.766 1 93.62 94 PRO B CA 1
ATOM 2925 C C . PRO B 1 94 ? -5.656 -2.545 12.453 1 93.62 94 PRO B C 1
ATOM 2927 O O . PRO B 1 94 ? -5.094 -1.673 11.789 1 93.62 94 PRO B O 1
ATOM 2930 N N . SER B 1 95 ? -5.719 -2.377 13.742 1 92.19 95 SER B N 1
ATOM 2931 C CA . SER B 1 95 ? -5.344 -1.143 14.422 1 92.19 95 SER B CA 1
ATOM 2932 C C . SER B 1 95 ? -3.859 -0.846 14.25 1 92.19 95 SER B C 1
ATOM 2934 O O . SER B 1 95 ? -3.451 0.317 14.242 1 92.19 95 SER B O 1
ATOM 2936 N N . VAL B 1 96 ? -3.072 -1.879 14.062 1 90.25 96 VAL B N 1
ATOM 2937 C CA . VAL B 1 96 ? -1.629 -1.714 13.93 1 90.25 96 VAL B CA 1
ATOM 2938 C C . VAL B 1 96 ? -1.309 -0.962 12.641 1 90.25 96 VAL B C 1
ATOM 2940 O O . VAL B 1 96 ? -0.235 -0.369 12.508 1 90.25 96 VAL B O 1
ATOM 2943 N N . LEU B 1 97 ? -2.219 -0.961 11.727 1 91.44 97 LEU B N 1
ATOM 2944 C CA . LEU B 1 97 ? -2.002 -0.306 10.438 1 91.44 97 LEU B CA 1
ATOM 2945 C C . LEU B 1 97 ? -2.023 1.211 10.594 1 91.44 97 LEU B C 1
ATOM 2947 O O . LEU B 1 97 ? -1.604 1.936 9.688 1 91.44 97 LEU B O 1
ATOM 2951 N N . ARG B 1 98 ? -2.406 1.684 11.75 1 89.81 98 ARG B N 1
ATOM 2952 C CA . ARG B 1 98 ? -2.246 3.102 12.047 1 89.81 98 ARG B CA 1
ATOM 2953 C C . ARG B 1 98 ? -0.774 3.461 12.227 1 89.81 98 ARG B C 1
ATOM 2955 O O . ARG B 1 98 ? -0.356 4.57 11.883 1 89.81 98 ARG B O 1
ATOM 2962 N N . MET B 1 99 ? -0.108 2.498 12.773 1 92 99 MET B N 1
ATOM 2963 C CA . MET B 1 99 ? 1.325 2.682 12.984 1 92 99 MET B CA 1
ATOM 2964 C C . MET B 1 99 ? 2.104 2.385 11.703 1 92 99 MET B C 1
ATOM 2966 O O . MET B 1 99 ? 3.029 3.119 11.352 1 92 99 MET B O 1
ATOM 2970 N N . PHE B 1 100 ? 1.697 1.315 11.062 1 93.31 100 PHE B N 1
ATOM 2971 C CA . PHE B 1 100 ? 2.303 0.922 9.797 1 93.31 100 PHE B CA 1
ATOM 2972 C C . PHE B 1 100 ? 1.425 1.34 8.625 1 93.31 100 PHE B C 1
ATOM 2974 O O . PHE B 1 100 ? 0.581 0.566 8.164 1 93.31 100 PHE B O 1
ATOM 2981 N N . ASP B 1 101 ? 1.705 2.51 8.117 1 93.56 101 ASP B N 1
ATOM 2982 C CA . ASP B 1 101 ? 0.803 3.17 7.18 1 93.56 101 ASP B CA 1
ATOM 2983 C C . ASP B 1 101 ? 1.36 3.123 5.758 1 93.56 101 ASP B C 1
ATOM 2985 O O . ASP B 1 101 ? 2.381 3.752 5.465 1 93.56 101 ASP B O 1
ATOM 2989 N N . ALA B 1 102 ? 0.644 2.518 4.883 1 93.12 102 ALA B N 1
ATOM 2990 C CA . ALA B 1 102 ? 1.068 2.371 3.492 1 93.12 102 ALA B CA 1
ATOM 2991 C C . ALA B 1 102 ? 1.166 3.729 2.803 1 93.12 102 ALA B C 1
ATOM 2993 O O . ALA B 1 102 ? 2.023 3.934 1.941 1 93.12 102 ALA B O 1
ATOM 2994 N N . ARG B 1 103 ? 0.347 4.645 3.121 1 94.56 103 ARG B N 1
ATOM 2995 C CA . ARG B 1 103 ? 0.376 5.977 2.525 1 94.56 103 ARG B CA 1
ATOM 2996 C C . ARG B 1 103 ? 1.688 6.688 2.84 1 94.56 103 ARG B C 1
ATOM 2998 O O . ARG B 1 103 ? 2.264 7.352 1.974 1 94.56 103 ARG B O 1
ATOM 3005 N N . VAL B 1 104 ? 2.145 6.547 4.059 1 95.5 104 VAL B N 1
ATOM 3006 C CA . VAL B 1 104 ? 3.406 7.145 4.484 1 95.5 104 VAL B CA 1
ATOM 3007 C C . VAL B 1 104 ? 4.562 6.504 3.721 1 95.5 104 VAL B C 1
ATOM 3009 O O . VAL B 1 104 ? 5.445 7.203 3.219 1 95.5 104 VAL B O 1
ATOM 3012 N N . ALA B 1 105 ? 4.512 5.215 3.617 1 94.75 105 ALA B N 1
ATOM 3013 C CA . ALA B 1 105 ? 5.574 4.492 2.922 1 94.75 105 ALA B CA 1
ATOM 3014 C C . ALA B 1 105 ? 5.637 4.898 1.451 1 94.75 105 ALA B C 1
ATOM 3016 O O . ALA B 1 105 ? 6.727 5.102 0.905 1 94.75 105 ALA B O 1
ATOM 3017 N N . VAL B 1 106 ? 4.492 5.004 0.828 1 95.81 106 VAL B N 1
ATOM 3018 C CA . VAL B 1 106 ? 4.434 5.402 -0.574 1 95.81 106 VAL B CA 1
ATOM 3019 C C . VAL B 1 106 ? 5.004 6.809 -0.734 1 95.81 106 VAL B C 1
ATOM 3021 O O . VAL B 1 106 ? 5.82 7.055 -1.626 1 95.81 106 VAL B O 1
ATOM 3024 N N . MET B 1 107 ? 4.617 7.703 0.151 1 96.94 107 MET B N 1
ATOM 3025 C CA . MET B 1 107 ? 5.137 9.07 0.114 1 96.94 107 MET B CA 1
ATOM 3026 C C . MET B 1 107 ? 6.656 9.078 0.225 1 96.94 107 MET B C 1
ATOM 3028 O O . MET B 1 107 ? 7.336 9.766 -0.538 1 96.94 107 MET B O 1
ATOM 3032 N N . ARG B 1 108 ? 7.223 8.305 1.101 1 95.88 108 ARG B N 1
ATOM 3033 C CA . ARG B 1 108 ? 8.672 8.258 1.297 1 95.88 108 ARG B CA 1
ATOM 3034 C C . ARG B 1 108 ? 9.367 7.68 0.071 1 95.88 108 ARG B C 1
ATOM 3036 O O . ARG B 1 108 ? 10.414 8.188 -0.35 1 95.88 108 ARG B O 1
ATOM 3043 N N . LEU B 1 109 ? 8.805 6.664 -0.471 1 94.69 109 LEU B N 1
ATOM 3044 C CA . LEU B 1 109 ? 9.406 6.043 -1.649 1 94.69 109 LEU B CA 1
ATOM 3045 C C . LEU B 1 109 ? 9.32 6.977 -2.854 1 94.69 109 LEU B C 1
ATOM 3047 O O . LEU B 1 109 ? 10.25 7.031 -3.666 1 94.69 109 LEU B O 1
ATOM 3051 N N . LEU B 1 110 ? 8.227 7.66 -2.969 1 96.88 110 LEU B N 1
ATOM 3052 C CA . LEU B 1 110 ? 8.109 8.656 -4.031 1 96.88 110 LEU B CA 1
ATOM 3053 C C . LEU B 1 110 ? 9.156 9.75 -3.869 1 96.88 110 LEU B C 1
ATOM 3055 O O . LEU B 1 110 ? 9.742 10.203 -4.852 1 96.88 110 LEU B O 1
ATOM 3059 N N . SER B 1 111 ? 9.336 10.188 -2.635 1 97.56 111 SER B N 1
ATOM 3060 C CA . SER B 1 111 ? 10.391 11.164 -2.365 1 97.56 111 SER B CA 1
ATOM 3061 C C . SER B 1 111 ? 11.75 10.664 -2.836 1 97.56 111 SER B C 1
ATOM 3063 O O . SER B 1 111 ? 12.477 11.375 -3.525 1 97.56 111 SER B O 1
ATOM 3065 N N . GLU B 1 112 ? 12.07 9.445 -2.5 1 94.38 112 GLU B N 1
ATOM 3066 C CA . GLU B 1 112 ? 13.336 8.852 -2.934 1 94.38 112 GLU B CA 1
ATOM 3067 C C . GLU B 1 112 ? 13.445 8.844 -4.457 1 94.38 112 GLU B C 1
ATOM 3069 O O . GLU B 1 112 ? 14.492 9.195 -5.004 1 94.38 112 GLU B O 1
ATOM 3074 N N . GLN B 1 113 ? 12.398 8.461 -5.082 1 94.75 113 GLN B N 1
ATOM 3075 C CA . GLN B 1 113 ? 12.375 8.406 -6.539 1 94.75 113 GLN B CA 1
ATOM 3076 C C . GLN B 1 113 ? 12.562 9.797 -7.141 1 94.75 113 GLN B C 1
ATOM 3078 O O . GLN B 1 113 ? 13.312 9.969 -8.102 1 94.75 113 GLN B O 1
ATOM 3083 N N . ILE B 1 114 ? 11.898 10.781 -6.609 1 97.5 114 ILE B N 1
ATOM 3084 C CA . ILE B 1 114 ? 11.938 12.156 -7.094 1 97.5 114 ILE B CA 1
ATOM 3085 C C . ILE B 1 114 ? 13.359 12.703 -6.98 1 97.5 114 ILE B C 1
ATOM 3087 O O . ILE B 1 114 ? 13.859 13.352 -7.902 1 97.5 114 ILE B O 1
ATOM 3091 N N . TYR B 1 115 ? 13.992 12.398 -5.914 1 96.94 115 TYR B N 1
ATOM 3092 C CA . TYR B 1 115 ? 15.367 12.844 -5.742 1 96.94 115 TYR B CA 1
ATOM 3093 C C . TYR B 1 115 ? 16.312 12.086 -6.676 1 96.94 115 TYR B C 1
ATOM 3095 O O . TYR B 1 115 ? 17.203 12.672 -7.281 1 96.94 115 TYR B O 1
ATOM 3103 N N . GLN B 1 116 ? 16.109 10.805 -6.812 1 93.81 116 GLN B N 1
ATOM 3104 C CA . GLN B 1 116 ? 16.938 9.977 -7.68 1 93.81 116 GLN B CA 1
ATOM 3105 C C . GLN B 1 116 ? 16.859 10.453 -9.125 1 93.81 116 GLN B C 1
ATOM 3107 O O . GLN B 1 116 ? 17.859 10.414 -9.852 1 93.81 116 GLN B O 1
ATOM 3112 N N . LEU B 1 117 ? 15.727 10.883 -9.5 1 94.75 117 LEU B N 1
ATOM 3113 C CA . LEU B 1 117 ? 15.5 11.266 -10.891 1 94.75 117 LEU B CA 1
ATOM 3114 C C . LEU B 1 117 ? 15.656 12.766 -11.078 1 94.75 117 LEU B C 1
ATOM 3116 O O . LEU B 1 117 ? 15.406 13.297 -12.164 1 94.75 117 LEU B O 1
ATOM 3120 N N . ASP B 1 118 ? 15.945 13.5 -10.031 1 96.81 118 ASP B N 1
ATOM 3121 C CA . ASP B 1 118 ? 16.156 14.945 -10.031 1 96.81 118 ASP B CA 1
ATOM 3122 C C . ASP B 1 118 ? 14.938 15.672 -10.586 1 96.81 118 ASP B C 1
ATOM 3124 O O . ASP B 1 118 ? 15.07 16.562 -11.43 1 96.81 118 ASP B O 1
ATOM 3128 N N . ILE B 1 119 ? 13.773 15.203 -10.195 1 97.38 119 ILE B N 1
ATOM 3129 C CA . ILE B 1 119 ? 12.539 15.875 -10.594 1 97.38 119 ILE B CA 1
ATOM 3130 C C . ILE B 1 119 ? 12.414 17.203 -9.859 1 97.38 119 ILE B C 1
ATOM 3132 O O . ILE B 1 119 ? 12.438 17.25 -8.625 1 97.38 119 ILE B O 1
ATOM 3136 N N . PRO B 1 120 ? 12.258 18.281 -10.555 1 98.38 120 PRO B N 1
ATOM 3137 C CA . PRO B 1 120 ? 12.227 19.594 -9.898 1 98.38 120 PRO B CA 1
ATOM 3138 C C . PRO B 1 120 ? 10.867 19.922 -9.297 1 98.38 120 PRO B C 1
ATOM 3140 O O . PRO B 1 120 ? 9.859 19.312 -9.664 1 98.38 120 PRO B O 1
ATOM 3143 N N . GLY B 1 121 ? 10.883 20.938 -8.391 1 98.69 121 GLY B N 1
ATOM 3144 C CA . GLY B 1 121 ? 9.633 21.469 -7.871 1 98.69 121 GLY B CA 1
ATOM 3145 C C . GLY B 1 121 ? 9.523 21.359 -6.363 1 98.69 121 GLY B C 1
ATOM 3146 O O . GLY B 1 121 ? 10.188 20.531 -5.742 1 98.69 121 GLY B O 1
ATOM 3147 N N . ASN B 1 122 ? 8.648 22.156 -5.836 1 98.81 122 ASN B N 1
ATOM 3148 C CA . ASN B 1 122 ? 8.32 22.141 -4.414 1 98.81 122 ASN B CA 1
ATOM 3149 C C . ASN B 1 122 ? 7.223 21.141 -4.102 1 98.81 122 ASN B C 1
ATOM 3151 O O . ASN B 1 122 ? 6.824 20.359 -4.969 1 98.81 122 ASN B O 1
ATOM 3155 N N . VAL B 1 123 ? 6.84 21.031 -2.82 1 98.88 123 VAL B N 1
ATOM 3156 C CA . VAL B 1 123 ? 5.781 20.109 -2.428 1 98.88 123 VAL B CA 1
ATOM 3157 C C . VAL B 1 123 ? 4.629 20.875 -1.793 1 98.88 123 VAL B C 1
ATOM 3159 O O . VAL B 1 123 ? 4.781 22.047 -1.424 1 98.88 123 VAL B O 1
ATOM 3162 N N . ALA B 1 124 ? 3.443 20.25 -1.731 1 98.88 124 ALA B N 1
ATOM 3163 C CA . ALA B 1 124 ? 2.271 20.922 -1.174 1 98.88 124 ALA B CA 1
ATOM 3164 C C . ALA B 1 124 ? 1.313 19.906 -0.543 1 98.88 124 ALA B C 1
ATOM 3166 O O . ALA B 1 124 ? 1.372 18.719 -0.845 1 98.88 124 ALA B O 1
ATOM 3167 N N . GLU B 1 125 ? 0.491 20.375 0.357 1 98.88 125 GLU B N 1
ATOM 3168 C CA . GLU B 1 125 ? -0.631 19.625 0.908 1 98.88 125 GLU B CA 1
ATOM 3169 C C . GLU B 1 125 ? -1.889 20.484 0.989 1 98.88 125 GLU B C 1
ATOM 3171 O O . GLU B 1 125 ? -1.844 21.609 1.48 1 98.88 125 GLU B O 1
ATOM 3176 N N . LEU B 1 126 ? -2.932 20.062 0.412 1 98.75 126 LEU B N 1
ATOM 3177 C CA . LEU B 1 126 ? -4.27 20.594 0.652 1 98.75 126 LEU B CA 1
ATOM 3178 C C . LEU B 1 126 ? -5.012 19.75 1.686 1 98.75 126 LEU B C 1
ATOM 3180 O O . LEU B 1 126 ? -5.199 18.547 1.492 1 98.75 126 LEU B O 1
ATOM 3184 N N . GLY B 1 127 ? -5.48 20.344 2.732 1 98.12 127 GLY B N 1
ATOM 3185 C CA . GLY B 1 127 ? -6.004 19.625 3.885 1 98.12 127 GLY B CA 1
ATOM 3186 C C . GLY B 1 127 ? -4.938 19.266 4.902 1 98.12 127 GLY B C 1
ATOM 3187 O O . GLY B 1 127 ? -4.461 18.125 4.934 1 98.12 127 GLY B O 1
ATOM 3188 N N . VAL B 1 128 ? -4.648 20.281 5.773 1 98.12 128 VAL B N 1
ATOM 3189 C CA . VAL B 1 128 ? -3.494 20.188 6.664 1 98.12 128 VAL B CA 1
ATOM 3190 C C . VAL B 1 128 ? -3.941 19.688 8.039 1 98.12 128 VAL B C 1
ATOM 3192 O O . VAL B 1 128 ? -3.248 18.875 8.664 1 98.12 128 VAL B O 1
ATOM 3195 N N . PHE B 1 129 ? -5.031 20.172 8.555 1 96.12 129 PHE B N 1
ATOM 3196 C CA . PHE B 1 129 ? -5.547 19.906 9.891 1 96.12 129 PHE B CA 1
ATOM 3197 C C . PHE B 1 129 ? -4.469 20.156 10.945 1 96.12 129 PHE B C 1
ATOM 3199 O O . PHE B 1 129 ? -4.035 21.297 11.141 1 96.12 129 PHE B O 1
ATOM 3206 N N . ARG B 1 130 ? -3.881 19.234 11.445 1 95.5 130 ARG B N 1
ATOM 3207 C CA . ARG B 1 130 ? -2.943 19.438 12.547 1 95.5 130 ARG B CA 1
ATOM 3208 C C . ARG B 1 130 ? -1.503 19.25 12.078 1 95.5 130 ARG B C 1
ATOM 3210 O O . ARG B 1 130 ? -0.576 19.266 12.891 1 95.5 130 ARG B O 1
ATOM 3217 N N . GLY B 1 131 ? -1.277 18.953 10.891 1 96.31 131 GLY B N 1
ATOM 3218 C CA . GLY B 1 131 ? 0.042 19.031 10.289 1 96.31 131 GLY B CA 1
ATOM 3219 C C . GLY B 1 131 ? 0.833 17.734 10.43 1 96.31 131 GLY B C 1
ATOM 3220 O O . GLY B 1 131 ? 2.051 17.734 10.234 1 96.31 131 GLY B O 1
ATOM 3221 N N . GLU B 1 132 ? 0.185 16.656 10.758 1 93.62 132 GLU B N 1
ATOM 3222 C CA . GLU B 1 132 ? 0.895 15.391 10.969 1 93.62 132 GLU B CA 1
ATOM 3223 C C . GLU B 1 132 ? 1.523 14.891 9.672 1 93.62 132 GLU B C 1
ATOM 3225 O O . GLU B 1 132 ? 2.725 14.617 9.625 1 93.62 132 GLU B O 1
ATOM 3230 N N . PHE B 1 133 ? 0.727 14.789 8.672 1 96.19 133 PHE B N 1
ATOM 3231 C CA . PHE B 1 133 ? 1.255 14.305 7.402 1 96.19 133 PHE B CA 1
ATOM 3232 C C . PHE B 1 133 ? 2.156 15.352 6.754 1 96.19 133 PHE B C 1
ATOM 3234 O O . PHE B 1 133 ? 3.158 15.008 6.125 1 96.19 133 PHE B O 1
ATOM 3241 N N . SER B 1 134 ? 1.842 16.641 6.965 1 97.75 134 SER B N 1
ATOM 3242 C CA . SER B 1 134 ? 2.682 17.719 6.48 1 97.75 134 SER B CA 1
ATOM 3243 C C . SER B 1 134 ? 4.109 17.594 7 1 97.75 134 SER B C 1
ATOM 3245 O O . SER B 1 134 ? 5.07 17.797 6.254 1 97.75 134 SER B O 1
ATOM 3247 N N . SER B 1 135 ? 4.195 17.281 8.258 1 96.44 135 SER B N 1
ATOM 3248 C CA . SER B 1 135 ? 5.512 17.141 8.875 1 96.44 135 SER B CA 1
ATOM 3249 C C . SER B 1 135 ? 6.309 16.016 8.234 1 96.44 135 SER B C 1
ATOM 3251 O O . SER B 1 135 ? 7.52 16.125 8.047 1 96.44 135 SER B O 1
ATOM 3253 N N . LEU B 1 136 ? 5.684 14.969 7.918 1 96.19 136 LEU B N 1
ATOM 3254 C CA . LEU B 1 136 ? 6.332 13.836 7.266 1 96.19 136 LEU B CA 1
ATOM 3255 C C . LEU B 1 136 ? 6.781 14.203 5.855 1 96.19 136 LEU B C 1
ATOM 3257 O O . LEU B 1 136 ? 7.879 13.836 5.434 1 96.19 136 LEU B O 1
ATOM 3261 N N . ILE B 1 137 ? 5.926 14.93 5.133 1 98.12 137 ILE B N 1
ATOM 3262 C CA . ILE B 1 137 ? 6.289 15.383 3.795 1 98.12 137 ILE B CA 1
ATOM 3263 C C . ILE B 1 137 ? 7.52 16.281 3.871 1 98.12 137 ILE B C 1
ATOM 3265 O O . ILE B 1 137 ? 8.484 16.094 3.123 1 98.12 137 ILE B O 1
ATOM 3269 N N . SER B 1 138 ? 7.453 17.25 4.773 1 97.5 138 SER B N 1
ATOM 3270 C CA . SER B 1 138 ? 8.562 18.188 4.926 1 97.5 138 SER B CA 1
ATOM 3271 C C . SER B 1 138 ? 9.867 17.453 5.23 1 97.5 138 SER B C 1
ATOM 3273 O O . SER B 1 138 ? 10.914 17.797 4.691 1 97.5 138 SER B O 1
ATOM 3275 N N . ALA B 1 139 ? 9.805 16.453 6.055 1 94.94 139 ALA B N 1
ATOM 3276 C CA . ALA B 1 139 ? 10.984 15.672 6.414 1 94.94 139 ALA B CA 1
ATOM 3277 C C . ALA B 1 139 ? 11.516 14.898 5.211 1 94.94 139 ALA B C 1
ATOM 3279 O O . ALA B 1 139 ? 12.727 14.711 5.066 1 94.94 139 ALA B O 1
ATOM 3280 N N . ALA B 1 140 ? 10.672 14.461 4.391 1 96.31 140 ALA B N 1
ATOM 3281 C CA . ALA B 1 140 ? 11.055 13.672 3.225 1 96.31 140 ALA B CA 1
ATOM 3282 C C . ALA B 1 140 ? 11.641 14.555 2.131 1 96.31 140 ALA B C 1
ATOM 3284 O O . ALA B 1 140 ? 12.336 14.07 1.236 1 96.31 140 ALA B O 1
ATOM 3285 N N . PHE B 1 141 ? 11.312 15.82 2.148 1 97.81 141 PHE B N 1
ATOM 3286 C CA . PHE B 1 141 ? 11.812 16.781 1.18 1 97.81 141 PHE B CA 1
ATOM 3287 C C . PHE B 1 141 ? 12.5 17.953 1.882 1 97.81 141 PHE B C 1
ATOM 3289 O O . PHE B 1 141 ? 12.055 19.094 1.789 1 97.81 141 PHE B O 1
ATOM 3296 N N . PRO B 1 142 ? 13.633 17.734 2.441 1 95.88 142 PRO B N 1
ATOM 3297 C CA . PRO B 1 142 ? 14.242 18.703 3.367 1 95.88 142 PRO B CA 1
ATOM 3298 C C . PRO B 1 142 ? 14.75 19.953 2.662 1 95.88 142 PRO B C 1
ATOM 3300 O O . PRO B 1 142 ? 14.961 20.984 3.307 1 95.88 142 PRO B O 1
ATOM 3303 N N . ASP B 1 143 ? 14.969 19.875 1.407 1 97.31 143 ASP B N 1
ATOM 3304 C CA . ASP B 1 143 ? 15.547 21.016 0.708 1 97.31 143 ASP B CA 1
ATOM 3305 C C . ASP B 1 143 ? 14.484 21.75 -0.106 1 97.31 143 ASP B C 1
ATOM 3307 O O . ASP B 1 143 ? 14.805 22.641 -0.908 1 97.31 143 ASP B O 1
ATOM 3311 N N . ARG B 1 144 ? 13.234 21.375 -0.012 1 98.06 144 ARG B N 1
ATOM 3312 C CA . ARG B 1 144 ? 12.156 21.984 -0.781 1 98.06 144 ARG B CA 1
ATOM 3313 C C . ARG B 1 144 ? 11.188 22.734 0.131 1 98.06 144 ARG B C 1
ATOM 3315 O O . ARG B 1 144 ? 11.047 22.391 1.31 1 98.06 144 ARG B O 1
ATOM 3322 N N . LYS B 1 145 ? 10.539 23.75 -0.438 1 98.31 145 LYS B N 1
ATOM 3323 C CA . LYS B 1 145 ? 9.453 24.391 0.288 1 98.31 145 LYS B CA 1
ATOM 3324 C C . LYS B 1 145 ? 8.203 23.516 0.315 1 98.31 145 LYS B C 1
ATOM 3326 O O . LYS B 1 145 ? 7.922 22.797 -0.649 1 98.31 145 LYS B O 1
ATOM 3331 N N . ILE B 1 146 ? 7.516 23.609 1.436 1 98.75 146 ILE B N 1
ATOM 3332 C CA . ILE B 1 146 ? 6.219 22.938 1.513 1 98.75 146 ILE B CA 1
ATOM 3333 C C . ILE B 1 146 ? 5.113 23.984 1.625 1 98.75 146 ILE B C 1
ATOM 3335 O O . ILE B 1 146 ? 5.141 24.844 2.52 1 98.75 146 ILE B O 1
ATOM 3339 N N . HIS B 1 147 ? 4.199 24 0.677 1 98.81 147 HIS B N 1
ATOM 3340 C CA . HIS B 1 147 ? 3.02 24.859 0.671 1 98.81 147 HIS B CA 1
ATOM 3341 C C . HIS B 1 147 ? 1.822 24.156 1.299 1 98.81 147 HIS B C 1
ATOM 3343 O O . HIS B 1 147 ? 1.422 23.094 0.849 1 98.81 147 HIS B O 1
ATOM 3349 N N . LEU B 1 148 ? 1.237 24.766 2.352 1 98.75 148 LEU B N 1
ATOM 3350 C CA . LEU B 1 148 ? 0.145 24.156 3.1 1 98.75 148 LEU B CA 1
ATOM 3351 C C . LEU B 1 148 ? -1.145 24.953 2.932 1 98.75 148 LEU B C 1
ATOM 3353 O O . LEU B 1 148 ? -1.213 26.125 3.316 1 98.75 148 LEU B O 1
ATOM 3357 N N . PHE B 1 149 ? -2.125 24.312 2.373 1 98.62 149 PHE B N 1
ATOM 3358 C CA . PHE B 1 149 ? -3.424 24.938 2.141 1 98.62 149 PHE B CA 1
ATOM 3359 C C . PHE B 1 149 ? -4.473 24.375 3.098 1 98.62 149 PHE B C 1
ATOM 3361 O O . PHE B 1 149 ? -4.695 23.172 3.143 1 98.62 149 PHE B O 1
ATOM 3368 N N . ASP B 1 150 ? -5.105 25.188 3.865 1 98.12 150 ASP B N 1
ATOM 3369 C CA . ASP B 1 150 ? -6.176 24.812 4.789 1 98.12 150 ASP B CA 1
ATOM 3370 C C . ASP B 1 150 ? -6.977 26.031 5.227 1 98.12 150 ASP B C 1
ATOM 3372 O O . ASP B 1 150 ? -6.461 27.156 5.238 1 98.12 150 ASP B O 1
ATOM 3376 N N . THR B 1 151 ? -8.242 25.844 5.586 1 96.19 151 THR B N 1
ATOM 3377 C CA . THR B 1 151 ? -9.023 26.938 6.164 1 96.19 151 THR B CA 1
ATOM 3378 C C . THR B 1 151 ? -8.594 27.203 7.602 1 96.19 151 THR B C 1
ATOM 3380 O O . THR B 1 151 ? -8.805 28.297 8.117 1 96.19 151 THR B O 1
ATOM 3383 N N . PHE B 1 152 ? -8.062 26.156 8.242 1 96.12 152 PHE B N 1
ATOM 3384 C CA . PHE B 1 152 ? -7.719 26.125 9.664 1 96.12 152 PHE B CA 1
ATOM 3385 C C . PHE B 1 152 ? -8.914 26.516 10.516 1 96.12 152 PHE B C 1
ATOM 3387 O O . PHE B 1 152 ? -8.758 27.047 11.617 1 96.12 152 PHE B O 1
ATOM 3394 N N . GLU B 1 153 ? -10.109 26.344 9.945 1 94.5 153 GLU B N 1
ATOM 3395 C CA . GLU B 1 153 ? -11.375 26.609 10.625 1 94.5 153 GLU B CA 1
ATOM 3396 C C . GLU B 1 153 ? -12.352 25.453 10.445 1 94.5 153 GLU B C 1
ATOM 3398 O O . GLU B 1 153 ? -13.531 25.562 10.773 1 94.5 153 GLU B O 1
ATOM 3403 N N . GLY B 1 154 ? -11.812 24.391 9.875 1 94.12 154 GLY B N 1
ATOM 3404 C CA . GLY B 1 154 ? -12.656 23.234 9.586 1 94.12 154 GLY B CA 1
ATOM 3405 C C . GLY B 1 154 ? -13.359 23.328 8.242 1 94.12 154 GLY B C 1
ATOM 3406 O O . GLY B 1 154 ? -13.055 24.219 7.441 1 94.12 154 GLY B O 1
ATOM 3407 N N . PHE B 1 155 ? -14.227 22.422 7.949 1 93.12 155 PHE B N 1
ATOM 3408 C CA . PHE B 1 155 ? -14.945 22.375 6.684 1 93.12 155 PHE B CA 1
ATOM 3409 C C . PHE B 1 155 ? -15.781 23.641 6.492 1 93.12 155 PHE B C 1
ATOM 3411 O O . PHE B 1 155 ? -16.453 24.094 7.426 1 93.12 155 PHE B O 1
ATOM 3418 N N . SER B 1 156 ? -15.789 24.172 5.332 1 93.44 156 SER B N 1
ATOM 3419 C CA . SER B 1 156 ? -16.531 25.406 5.039 1 93.44 156 SER B CA 1
ATOM 3420 C C . SER B 1 156 ? -17.984 25.094 4.715 1 93.44 156 SER B C 1
ATOM 3422 O O . SER B 1 156 ? -18.297 24.031 4.172 1 93.44 156 SER B O 1
ATOM 3424 N N . GLU B 1 157 ? -18.781 26.016 4.973 1 92.62 157 GLU B N 1
ATOM 3425 C CA . GLU B 1 157 ? -20.203 25.891 4.652 1 92.62 157 GLU B CA 1
ATOM 3426 C C . GLU B 1 157 ? -20.422 25.719 3.152 1 92.62 157 GLU B C 1
ATOM 3428 O O . GLU B 1 157 ? -21.297 24.969 2.727 1 92.62 157 GLU B O 1
ATOM 3433 N N . LYS B 1 158 ? -19.656 26.469 2.385 1 92.81 158 LYS B N 1
ATOM 3434 C CA . LYS B 1 158 ? -19.75 26.406 0.929 1 92.81 158 LYS B CA 1
ATOM 3435 C C . LYS B 1 158 ? -19.547 24.969 0.435 1 92.81 158 LYS B C 1
ATOM 3437 O O . LYS B 1 158 ? -20.312 24.484 -0.393 1 92.81 158 LYS B O 1
ATOM 3442 N N . ASP B 1 159 ? -18.609 24.328 0.917 1 93.81 159 ASP B N 1
ATOM 3443 C CA . ASP B 1 159 ? -18.266 22.969 0.495 1 93.81 159 ASP B CA 1
ATOM 3444 C C . ASP B 1 159 ? -19.266 21.953 1.018 1 93.81 159 ASP B C 1
ATOM 3446 O O . ASP B 1 159 ? -19.625 21 0.313 1 93.81 159 ASP B O 1
ATOM 3450 N N . ILE B 1 160 ? -19.734 22.141 2.227 1 93.06 160 ILE B N 1
ATOM 3451 C CA . ILE B 1 160 ? -20.656 21.203 2.861 1 93.06 160 ILE B CA 1
ATOM 3452 C C . ILE B 1 160 ? -22 21.234 2.143 1 93.06 160 ILE B C 1
ATOM 3454 O O . ILE B 1 160 ? -22.672 20.203 2.008 1 93.06 160 ILE B O 1
ATOM 3458 N N . THR B 1 161 ? -22.375 22.422 1.701 1 92.81 161 THR B N 1
ATOM 3459 C CA . THR B 1 161 ? -23.625 22.547 0.948 1 92.81 161 THR B CA 1
ATOM 3460 C C . THR B 1 161 ? -23.594 21.672 -0.298 1 92.81 161 THR B C 1
ATOM 3462 O O . THR B 1 161 ? -24.562 20.969 -0.598 1 92.81 161 THR B O 1
ATOM 3465 N N . ILE B 1 162 ? -22.5 21.719 -0.946 1 90.75 162 ILE B N 1
ATOM 3466 C CA . ILE B 1 162 ? -22.328 20.891 -2.139 1 90.75 162 ILE B CA 1
ATOM 3467 C C . ILE B 1 162 ? -22.312 19.422 -1.751 1 90.75 162 ILE B C 1
ATOM 3469 O O . ILE B 1 162 ? -22.938 18.594 -2.412 1 90.75 162 ILE B O 1
ATOM 3473 N N . GLU B 1 163 ? -21.625 19.094 -0.706 1 90.44 163 GLU B N 1
ATOM 3474 C CA . GLU B 1 163 ? -21.547 17.719 -0.213 1 90.44 163 GLU B CA 1
ATOM 3475 C C . GLU B 1 163 ? -22.922 17.156 0.125 1 90.44 163 GLU B C 1
ATOM 3477 O O . GLU B 1 163 ? -23.234 16.031 -0.225 1 90.44 163 GLU B O 1
ATOM 3482 N N . ALA B 1 164 ? -23.672 17.938 0.796 1 89.62 164 ALA B N 1
ATOM 3483 C CA . ALA B 1 164 ? -25.016 17.547 1.238 1 89.62 164 ALA B CA 1
ATOM 3484 C C . ALA B 1 164 ? -25.953 17.375 0.051 1 89.62 164 ALA B C 1
ATOM 3486 O O . ALA B 1 164 ? -26.766 16.453 0.017 1 89.62 164 ALA B O 1
ATOM 3487 N N . SER B 1 165 ? -25.844 18.234 -0.867 1 90 165 SER B N 1
ATOM 3488 C CA . SER B 1 165 ? -26.719 18.203 -2.037 1 90 165 SER B CA 1
ATOM 3489 C C . SER B 1 165 ? -26.516 16.922 -2.836 1 90 165 SER B C 1
ATOM 3491 O O . SER B 1 165 ? -27.469 16.391 -3.434 1 90 165 SER B O 1
ATOM 3493 N N . GLY B 1 166 ? -25.312 16.375 -2.801 1 87.56 166 GLY B N 1
ATOM 3494 C CA . GLY B 1 166 ? -25 15.172 -3.549 1 87.56 166 GLY B CA 1
ATOM 3495 C C . GLY B 1 166 ? -25.031 13.914 -2.697 1 87.56 166 GLY B C 1
ATOM 3496 O O . GLY B 1 166 ? -24.734 12.82 -3.18 1 87.56 166 GLY B O 1
ATOM 3497 N N . ASN B 1 167 ? -25.406 14.094 -1.418 1 87.88 167 ASN B N 1
ATOM 3498 C CA . ASN B 1 167 ? -25.375 12.984 -0.472 1 87.88 167 ASN B CA 1
ATOM 3499 C C . ASN B 1 167 ? -24.047 12.25 -0.512 1 87.88 167 ASN B C 1
ATOM 3501 O O . ASN B 1 167 ? -24.016 11.023 -0.621 1 87.88 167 ASN B O 1
ATOM 3505 N N . LEU B 1 168 ? -23.031 13.016 -0.395 1 87.25 168 LEU B N 1
ATOM 3506 C CA . LEU B 1 168 ? -21.703 12.484 -0.676 1 87.25 168 LEU B CA 1
ATOM 3507 C C . LEU B 1 168 ? -20.984 12.078 0.612 1 87.25 168 LEU B C 1
ATOM 3509 O O . LEU B 1 168 ? -20.031 11.305 0.58 1 87.25 168 LEU B O 1
ATOM 3513 N N . SER B 1 169 ? -21.375 12.609 1.743 1 85.56 169 SER B N 1
ATOM 3514 C CA . SER B 1 169 ? -20.859 12.242 3.057 1 85.56 169 SER B CA 1
ATOM 3515 C C . SER B 1 169 ? -21.75 12.789 4.172 1 85.56 169 SER B C 1
ATOM 3517 O O . SER B 1 169 ? -22.75 13.453 3.908 1 85.56 169 SER B O 1
ATOM 3519 N N . ARG B 1 170 ? -21.375 12.523 5.391 1 83.5 170 ARG B N 1
ATOM 3520 C CA . ARG B 1 170 ? -22.094 13.039 6.559 1 83.5 170 ARG B CA 1
ATOM 3521 C C . ARG B 1 170 ? -21.312 14.188 7.203 1 83.5 170 ARG B C 1
ATOM 3523 O O . ARG B 1 170 ? -21.484 14.461 8.391 1 83.5 170 ARG B O 1
ATOM 3530 N N . ALA B 1 171 ? -20.469 14.758 6.453 1 86.56 171 ALA B N 1
ATOM 3531 C CA . ALA B 1 171 ? -19.625 15.844 6.941 1 86.56 171 ALA B CA 1
ATOM 3532 C C . ALA B 1 171 ? -20.453 17.062 7.328 1 86.56 171 ALA B C 1
ATOM 3534 O O . ALA B 1 171 ? -21.5 17.312 6.734 1 86.56 171 ALA B O 1
ATOM 3535 N N . LYS B 1 172 ? -19.938 17.844 8.359 1 91.25 172 LYS B N 1
ATOM 3536 C CA . LYS B 1 172 ? -20.609 19.047 8.844 1 91.25 172 LYS B CA 1
ATOM 3537 C C . LYS B 1 172 ? -19.656 20.234 8.867 1 91.25 172 LYS B C 1
ATOM 3539 O O . LYS B 1 172 ? -18.438 20.062 9 1 91.25 172 LYS B O 1
ATOM 3544 N N . THR B 1 173 ? -20.344 21.328 8.75 1 92.94 173 THR B N 1
ATOM 3545 C CA . THR B 1 173 ? -19.562 22.547 8.859 1 92.94 173 THR B CA 1
ATOM 3546 C C . THR B 1 173 ? -18.797 22.594 10.18 1 92.94 173 THR B C 1
ATOM 3548 O O . THR B 1 173 ? -19.359 22.234 11.227 1 92.94 173 THR B O 1
ATOM 3551 N N . GLY B 1 174 ? -17.516 22.891 10.055 1 89.75 174 GLY B N 1
ATOM 3552 C CA . GLY B 1 174 ? -16.719 23.031 11.258 1 89.75 174 GLY B CA 1
ATOM 3553 C C . GLY B 1 174 ? -16.016 21.734 11.664 1 89.75 174 GLY B C 1
ATOM 3554 O O . GLY B 1 174 ? -15.156 21.734 12.547 1 89.75 174 GLY B O 1
ATOM 3555 N N . ASP B 1 175 ? -16.422 20.641 11.102 1 89.94 175 ASP B N 1
ATOM 3556 C CA . ASP B 1 175 ? -15.641 19.438 11.32 1 89.94 175 ASP B CA 1
ATOM 3557 C C . ASP B 1 175 ? -14.156 19.688 11.047 1 89.94 175 ASP B C 1
ATOM 3559 O O . ASP B 1 175 ? -13.812 20.406 10.117 1 89.94 175 ASP B O 1
ATOM 3563 N N . PHE B 1 176 ? -13.219 19.188 11.984 1 90.38 176 PHE B N 1
ATOM 3564 C CA . PHE B 1 176 ? -11.773 19.328 11.906 1 90.38 176 PHE B CA 1
ATOM 3565 C C . PHE B 1 176 ? -11.344 20.766 12.172 1 90.38 176 PHE B C 1
ATOM 3567 O O . PHE B 1 176 ? -10.383 21.25 11.578 1 90.38 176 PHE B O 1
ATOM 3574 N N . SER B 1 177 ? -12.07 21.438 12.992 1 91.94 177 SER B N 1
ATOM 3575 C CA . SER B 1 177 ? -11.766 22.828 13.352 1 91.94 177 SER B CA 1
ATOM 3576 C C . SER B 1 177 ? -10.766 22.891 14.5 1 91.94 177 SER B C 1
ATOM 3578 O O . SER B 1 177 ? -10.242 23.953 14.82 1 91.94 177 SER B O 1
ATOM 3580 N N . SER B 1 178 ? -10.492 21.797 15.141 1 92.44 178 SER B N 1
ATOM 3581 C CA . SER B 1 178 ? -9.547 21.75 16.25 1 92.44 178 SER B CA 1
ATOM 3582 C C . SER B 1 178 ? -8.102 21.812 15.758 1 92.44 178 SER B C 1
ATOM 3584 O O . SER B 1 178 ? -7.34 20.859 15.945 1 92.44 178 SER B O 1
ATOM 3586 N N . THR B 1 179 ? -7.73 22.906 15.188 1 93.69 179 THR B N 1
ATOM 3587 C CA . THR B 1 179 ? -6.414 23.125 14.602 1 93.69 179 THR B CA 1
ATOM 3588 C C . THR B 1 179 ? -6.082 24.625 14.562 1 93.69 179 THR B C 1
ATOM 3590 O O . THR B 1 179 ? -6.965 25.469 14.742 1 93.69 179 THR B O 1
ATOM 3593 N N . ASP B 1 180 ? -4.777 24.938 14.484 1 94.44 180 ASP B N 1
ATOM 3594 C CA . ASP B 1 180 ? -4.309 26.297 14.32 1 94.44 180 ASP B CA 1
ATOM 3595 C C . ASP B 1 180 ? -2.912 26.328 13.703 1 94.44 180 ASP B C 1
ATOM 3597 O O . ASP B 1 180 ? -2.15 25.375 13.836 1 94.44 180 ASP B O 1
ATOM 3601 N N . ILE B 1 181 ? -2.648 27.469 13.148 1 96.75 181 ILE B N 1
ATOM 3602 C CA . ILE B 1 181 ? -1.423 27.625 12.375 1 96.75 181 ILE B CA 1
ATOM 3603 C C . ILE B 1 181 ? -0.209 27.438 13.281 1 96.75 181 ILE B C 1
ATOM 3605 O O . ILE B 1 181 ? 0.756 26.781 12.906 1 96.75 181 ILE B O 1
ATOM 3609 N N . ASP B 1 182 ? -0.25 27.984 14.422 1 96.25 182 ASP B N 1
ATOM 3610 C CA . ASP B 1 182 ? 0.887 27.922 15.336 1 96.25 182 ASP B CA 1
ATOM 3611 C C . ASP B 1 182 ? 1.205 26.469 15.703 1 96.25 182 ASP B C 1
ATOM 3613 O O . ASP B 1 182 ? 2.371 26.078 15.719 1 96.25 182 ASP B O 1
ATOM 3617 N N . SER B 1 183 ? 0.182 25.734 16 1 95.38 183 SER B N 1
ATOM 3618 C CA . SER B 1 183 ? 0.368 24.328 16.344 1 95.38 183 SER B CA 1
ATOM 3619 C C . SER B 1 183 ? 0.943 23.547 15.18 1 95.38 183 SER B C 1
ATOM 3621 O O . SER B 1 183 ? 1.769 22.656 15.367 1 95.38 183 SER B O 1
ATOM 3623 N N . VAL B 1 184 ? 0.506 23.859 13.969 1 96.75 184 VAL B N 1
ATOM 3624 C CA . VAL B 1 184 ? 1.005 23.203 12.773 1 96.75 184 VAL B CA 1
ATOM 3625 C C . VAL B 1 184 ? 2.48 23.531 12.57 1 96.75 184 VAL B C 1
ATOM 3627 O O . VAL B 1 184 ? 3.305 22.641 12.359 1 96.75 184 VAL B O 1
ATOM 3630 N N . LEU B 1 185 ? 2.826 24.797 12.688 1 96.75 185 LEU B N 1
ATOM 3631 C CA . LEU B 1 185 ? 4.211 25.203 12.492 1 96.75 185 LEU B CA 1
ATOM 3632 C C . LEU B 1 185 ? 5.121 24.578 13.539 1 96.75 185 LEU B C 1
ATOM 3634 O O . LEU B 1 185 ? 6.285 24.281 13.25 1 96.75 185 LEU B O 1
ATOM 3638 N N . HIS B 1 186 ? 4.594 24.312 14.672 1 94.25 186 HIS B N 1
ATOM 3639 C CA . HIS B 1 186 ? 5.359 23.734 15.773 1 94.25 186 HIS B CA 1
ATOM 3640 C C . HIS B 1 186 ? 5.789 22.312 15.461 1 94.25 186 HIS B C 1
ATOM 3642 O O . HIS B 1 186 ? 6.844 21.859 15.922 1 94.25 186 HIS B O 1
ATOM 3648 N N . VAL B 1 187 ? 4.996 21.609 14.703 1 92.75 187 VAL B N 1
ATOM 3649 C CA . VAL B 1 187 ? 5.309 20.203 14.461 1 92.75 187 VAL B CA 1
ATOM 3650 C C . VAL B 1 187 ? 6.129 20.078 13.18 1 92.75 187 VAL B C 1
ATOM 3652 O O . VAL B 1 187 ? 6.617 18.984 12.859 1 92.75 187 VAL B O 1
ATOM 3655 N N . MET B 1 188 ? 6.363 21.156 12.516 1 95.81 188 MET B N 1
ATOM 3656 C CA . MET B 1 188 ? 7.113 21.094 11.266 1 95.81 188 MET B CA 1
ATOM 3657 C C . MET B 1 188 ? 8.609 20.969 11.531 1 95.81 188 MET B C 1
ATOM 3659 O O . MET B 1 188 ? 9.148 21.688 12.383 1 95.81 188 MET B O 1
ATOM 3663 N N . PRO B 1 189 ? 9.312 20.094 10.797 1 93.06 189 PRO B N 1
ATOM 3664 C CA . PRO B 1 189 ? 10.758 19.969 10.961 1 93.06 189 PRO B CA 1
ATOM 3665 C C . PRO B 1 189 ? 11.5 21.266 10.664 1 93.06 189 PRO B C 1
ATOM 3667 O O . PRO B 1 189 ? 12.516 21.562 11.305 1 93.06 189 PRO B O 1
ATOM 3670 N N . ASP B 1 190 ? 11.07 22.047 9.688 1 94.75 190 ASP B N 1
ATOM 3671 C CA . ASP B 1 190 ? 11.664 23.328 9.312 1 94.75 190 ASP B CA 1
ATOM 3672 C C . ASP B 1 190 ? 10.586 24.359 8.984 1 94.75 190 ASP B C 1
ATOM 3674 O O . ASP B 1 190 ? 10.203 24.531 7.824 1 94.75 190 ASP B O 1
ATOM 3678 N N . PRO B 1 191 ? 10.219 25.094 9.914 1 95.56 191 PRO B N 1
ATOM 3679 C CA . PRO B 1 191 ? 9.164 26.078 9.711 1 95.56 191 PRO B CA 1
ATOM 3680 C C . PRO B 1 191 ? 9.555 27.172 8.711 1 95.56 191 PRO B C 1
ATOM 3682 O O . PRO B 1 191 ? 8.68 27.797 8.102 1 95.56 191 PRO B O 1
ATOM 3685 N N . THR B 1 192 ? 10.828 27.375 8.477 1 96.25 192 THR B N 1
ATOM 3686 C CA . THR B 1 192 ? 11.281 28.438 7.582 1 96.25 192 THR B CA 1
ATOM 3687 C C . THR B 1 192 ? 11.023 28.062 6.125 1 96.25 192 THR B C 1
ATOM 3689 O O . THR B 1 192 ? 11.023 28.922 5.246 1 96.25 192 THR B O 1
ATOM 3692 N N . ARG B 1 193 ? 10.766 26.812 5.891 1 97.5 193 ARG B N 1
ATOM 3693 C CA . ARG B 1 193 ? 10.477 26.359 4.539 1 97.5 193 ARG B CA 1
ATOM 3694 C C . ARG B 1 193 ? 8.984 26.047 4.367 1 97.5 193 ARG B C 1
ATOM 3696 O O . ARG B 1 193 ? 8.578 25.484 3.355 1 97.5 193 ARG B O 1
ATOM 3703 N N . THR B 1 194 ? 8.266 26.406 5.379 1 98.31 194 THR B N 1
ATOM 3704 C CA . THR B 1 194 ? 6.828 26.156 5.355 1 98.31 194 THR B CA 1
ATOM 3705 C C . THR B 1 194 ? 6.062 27.422 4.973 1 98.31 194 THR B C 1
ATOM 3707 O O . THR B 1 194 ? 6.242 28.469 5.59 1 98.31 194 THR B O 1
ATOM 3710 N N . VAL B 1 195 ? 5.285 27.375 3.949 1 98.38 195 VAL B N 1
ATOM 3711 C CA . VAL B 1 195 ? 4.453 28.484 3.508 1 98.38 195 VAL B CA 1
ATOM 3712 C C . VAL B 1 195 ? 2.982 28.156 3.754 1 98.38 195 VAL B C 1
ATOM 3714 O O . VAL B 1 195 ? 2.451 27.203 3.201 1 98.38 195 VAL B O 1
ATOM 3717 N N . ILE B 1 196 ? 2.35 28.984 4.547 1 98.31 196 ILE B N 1
ATOM 3718 C CA . ILE B 1 196 ? 0.96 28.766 4.93 1 98.31 196 ILE B CA 1
ATOM 3719 C C . ILE B 1 196 ? 0.032 29.531 3.996 1 98.31 196 ILE B C 1
ATOM 3721 O O . ILE B 1 196 ? 0.225 30.734 3.768 1 98.31 196 ILE B O 1
ATOM 3725 N N . HIS B 1 197 ? -0.909 28.844 3.422 1 98.25 197 HIS B N 1
ATOM 3726 C CA . HIS B 1 197 ? -1.992 29.438 2.648 1 98.25 197 HIS B CA 1
ATOM 3727 C C . HIS B 1 197 ? -3.34 29.234 3.328 1 98.25 197 HIS B C 1
ATOM 3729 O O . HIS B 1 197 ? -4.062 28.281 2.996 1 98.25 197 HIS B O 1
ATOM 3735 N N . LYS B 1 198 ? -3.715 30.141 4.266 1 97.75 198 LYS B N 1
ATOM 3736 C CA . LYS B 1 198 ? -4.953 30.031 5.031 1 97.75 198 LYS B CA 1
ATOM 3737 C C . LYS B 1 198 ? -6.137 30.594 4.238 1 97.75 198 LYS B C 1
ATOM 3739 O O . LYS B 1 198 ? -6.078 31.703 3.723 1 97.75 198 LYS B O 1
ATOM 3744 N N . GLY B 1 199 ? -7.152 29.812 4.109 1 96.69 199 GLY B N 1
ATOM 3745 C CA . GLY B 1 199 ? -8.359 30.281 3.441 1 96.69 199 GLY B CA 1
ATOM 3746 C C . GLY B 1 199 ? -9.07 29.188 2.664 1 96.69 199 GLY B C 1
ATOM 3747 O O . GLY B 1 199 ? -8.656 28.031 2.693 1 96.69 199 GLY B O 1
ATOM 3748 N N . TRP B 1 200 ? -10.102 29.594 2.057 1 95.94 200 TRP B N 1
ATOM 3749 C CA . TRP B 1 200 ? -10.93 28.672 1.29 1 95.94 200 TRP B CA 1
ATOM 3750 C C . TRP B 1 200 ? -10.281 28.344 -0.051 1 95.94 200 TRP B C 1
ATOM 3752 O O . TRP B 1 200 ? -9.812 29.234 -0.753 1 95.94 200 TRP B O 1
ATOM 3762 N N . PHE B 1 201 ? -10.07 27.109 -0.332 1 96 201 PHE B N 1
ATOM 3763 C CA . PHE B 1 201 ? -9.586 26.656 -1.626 1 96 201 PHE B CA 1
ATOM 3764 C C . PHE B 1 201 ? -10.727 26.578 -2.635 1 96 201 PHE B C 1
ATOM 3766 O O . PHE B 1 201 ? -11.812 26.078 -2.316 1 96 201 PHE B O 1
ATOM 3773 N N . PRO B 1 202 ? -10.539 27.078 -3.758 1 96.56 202 PRO B N 1
ATOM 3774 C CA . PRO B 1 202 ? -9.273 27.312 -4.453 1 96.56 202 PRO B CA 1
ATOM 3775 C C . PRO B 1 202 ? -8.844 28.766 -4.434 1 96.56 202 PRO B C 1
ATOM 3777 O O . PRO B 1 202 ? -7.906 29.156 -5.137 1 96.56 202 PRO B O 1
ATOM 3780 N N . ASP B 1 203 ? -9.484 29.641 -3.631 1 96.5 203 ASP B N 1
ATOM 3781 C CA . ASP B 1 203 ? -9.125 31.047 -3.613 1 96.5 203 ASP B CA 1
ATOM 3782 C C . ASP B 1 203 ? -7.641 31.234 -3.291 1 96.5 203 ASP B C 1
ATOM 3784 O O . ASP B 1 203 ? -6.98 32.094 -3.867 1 96.5 203 ASP B O 1
ATOM 3788 N N . THR B 1 204 ? -7.133 30.453 -2.467 1 96.69 204 THR B N 1
ATOM 3789 C CA . THR B 1 204 ? -5.77 30.594 -1.973 1 96.69 204 THR B CA 1
ATOM 3790 C C . THR B 1 204 ? -4.762 30.109 -3.012 1 96.69 204 THR B C 1
ATOM 3792 O O . THR B 1 204 ? -3.561 30.375 -2.889 1 96.69 204 THR B O 1
ATOM 3795 N N . PHE B 1 205 ? -5.188 29.422 -4.027 1 96.5 205 PHE B N 1
ATOM 3796 C CA . PHE B 1 205 ? -4.273 28.875 -5.023 1 96.5 205 PHE B CA 1
ATOM 3797 C C . PHE B 1 205 ? -3.572 29.984 -5.785 1 96.5 205 PHE B C 1
ATOM 3799 O O . PHE B 1 205 ? -2.512 29.781 -6.379 1 96.5 205 PHE B O 1
ATOM 3806 N N . SER B 1 206 ? -4.137 31.172 -5.863 1 93.75 206 SER B N 1
ATOM 3807 C CA . SER B 1 206 ? -3.572 32.312 -6.582 1 93.75 206 SER B CA 1
ATOM 3808 C C . SER B 1 206 ? -2.158 32.625 -6.102 1 93.75 206 SER B C 1
ATOM 3810 O O . SER B 1 206 ? -1.361 33.219 -6.836 1 93.75 206 SER B O 1
ATOM 3812 N N . ASP B 1 207 ? -1.807 32.188 -4.938 1 91.25 207 ASP B N 1
ATOM 3813 C CA . ASP B 1 207 ? -0.509 32.438 -4.32 1 91.25 207 ASP B CA 1
ATOM 3814 C C . ASP B 1 207 ? 0.594 31.625 -5.008 1 91.25 207 ASP B C 1
ATOM 3816 O O . ASP B 1 207 ? 1.779 31.922 -4.844 1 91.25 207 ASP B O 1
ATOM 3820 N N . VAL B 1 208 ? 0.141 30.547 -5.758 1 95.06 208 VAL B N 1
ATOM 3821 C CA . VAL B 1 208 ? 1.171 29.625 -6.227 1 95.06 208 VAL B CA 1
ATOM 3822 C C . VAL B 1 208 ? 0.984 29.359 -7.719 1 95.06 208 VAL B C 1
ATOM 3824 O O . VAL B 1 208 ? 1.354 28.281 -8.219 1 95.06 208 VAL B O 1
ATOM 3827 N N . THR B 1 209 ? 0.446 30.281 -8.422 1 91.75 209 THR B N 1
ATOM 3828 C CA . THR B 1 209 ? 0.117 30.078 -9.828 1 91.75 209 THR B CA 1
ATOM 3829 C C . THR B 1 209 ? 1.383 29.891 -10.664 1 91.75 209 THR B C 1
ATOM 3831 O O . THR B 1 209 ? 1.342 29.297 -11.742 1 91.75 209 THR B O 1
ATOM 3834 N N . ASP B 1 210 ? 2.525 30.312 -10.164 1 93.19 210 ASP B N 1
ATOM 3835 C CA . ASP B 1 210 ? 3.768 30.203 -10.922 1 93.19 210 ASP B CA 1
ATOM 3836 C C . ASP B 1 210 ? 4.688 29.141 -10.328 1 93.19 210 ASP B C 1
ATOM 3838 O O . ASP B 1 210 ? 5.824 28.984 -10.773 1 93.19 210 ASP B O 1
ATOM 3842 N N . GLU B 1 211 ? 4.164 28.453 -9.406 1 96.69 211 GLU B N 1
ATOM 3843 C CA . GLU B 1 211 ? 4.973 27.438 -8.734 1 96.69 211 GLU B CA 1
ATOM 3844 C C . GLU B 1 211 ? 4.945 26.125 -9.5 1 96.69 211 GLU B C 1
ATOM 3846 O O . GLU B 1 211 ? 3.992 25.844 -10.227 1 96.69 211 GLU B O 1
ATOM 3851 N N . THR B 1 212 ? 6.047 25.406 -9.438 1 98.25 212 THR B N 1
ATOM 3852 C CA . THR B 1 212 ? 6.133 24.016 -9.898 1 98.25 212 THR B CA 1
ATOM 3853 C C . THR B 1 212 ? 6.227 23.062 -8.727 1 98.25 212 THR B C 1
ATOM 3855 O O . THR B 1 212 ? 6.938 23.328 -7.75 1 98.25 212 THR B O 1
ATOM 3858 N N . PHE B 1 213 ? 5.5 21.969 -8.922 1 98.81 213 PHE B N 1
ATOM 3859 C CA . PHE B 1 213 ? 5.484 20.984 -7.836 1 98.81 213 PHE B CA 1
ATOM 3860 C C . PHE B 1 213 ? 5.984 19.625 -8.32 1 98.81 213 PHE B C 1
ATOM 3862 O O . PHE B 1 213 ? 5.836 19.297 -9.492 1 98.81 213 PHE B O 1
ATOM 3869 N N . CYS B 1 214 ? 6.633 18.875 -7.383 1 98.81 214 CYS B N 1
ATOM 3870 C CA . CYS B 1 214 ? 7.016 17.5 -7.695 1 98.81 214 CYS B CA 1
ATOM 3871 C C . CYS B 1 214 ? 6.176 16.5 -6.902 1 98.81 214 CYS B C 1
ATOM 3873 O O . CYS B 1 214 ? 6.137 15.312 -7.227 1 98.81 214 CYS B O 1
ATOM 3875 N N . PHE B 1 215 ? 5.531 16.953 -5.84 1 98.88 215 PHE B N 1
ATOM 3876 C CA . PHE B 1 215 ? 4.68 16.109 -5.004 1 98.88 215 PHE B CA 1
ATOM 3877 C C . PHE B 1 215 ? 3.594 16.938 -4.332 1 98.88 215 PHE B C 1
ATOM 3879 O O . PHE B 1 215 ? 3.883 17.969 -3.705 1 98.88 215 PHE B O 1
ATOM 3886 N N . VAL B 1 216 ? 2.359 16.516 -4.449 1 98.94 216 VAL B N 1
ATOM 3887 C CA . VAL B 1 216 ? 1.234 17.188 -3.816 1 98.94 216 VAL B CA 1
ATOM 3888 C C . VAL B 1 216 ? 0.316 16.172 -3.15 1 98.94 216 VAL B C 1
ATOM 3890 O O . VAL B 1 216 ? -0.103 15.195 -3.785 1 98.94 216 VAL B O 1
ATOM 3893 N N . SER B 1 217 ? 0.052 16.375 -1.872 1 98.88 217 SER B N 1
ATOM 3894 C CA . SER B 1 217 ? -0.937 15.578 -1.149 1 98.88 217 SER B CA 1
ATOM 3895 C C . SER B 1 217 ? -2.289 16.281 -1.114 1 98.88 217 SER B C 1
ATOM 3897 O O . SER B 1 217 ? -2.387 17.438 -0.688 1 98.88 217 SER B O 1
ATOM 3899 N N . LEU B 1 218 ? -3.316 15.641 -1.593 1 98.69 218 LEU B N 1
ATOM 3900 C CA . LEU B 1 218 ? -4.684 16.141 -1.514 1 98.69 218 LEU B CA 1
ATOM 3901 C C . LEU B 1 218 ? -5.488 15.375 -0.469 1 98.69 218 LEU B C 1
ATOM 3903 O O . LEU B 1 218 ? -5.738 14.18 -0.63 1 98.69 218 LEU B O 1
ATOM 3907 N N . ASP B 1 219 ? -5.852 16.016 0.585 1 97.56 219 ASP B N 1
ATOM 3908 C CA . ASP B 1 219 ? -6.566 15.398 1.702 1 97.56 219 ASP B CA 1
ATOM 3909 C C . ASP B 1 219 ? -7.684 16.312 2.207 1 97.56 219 ASP B C 1
ATOM 3911 O O . ASP B 1 219 ? -7.777 16.578 3.406 1 97.56 219 ASP B O 1
ATOM 3915 N N . ALA B 1 220 ? -8.516 16.797 1.284 1 94.88 220 ALA B N 1
ATOM 3916 C CA . ALA B 1 220 ? -9.594 17.719 1.65 1 94.88 220 ALA B CA 1
ATOM 3917 C C . ALA B 1 220 ? -10.875 16.969 1.97 1 94.88 220 ALA B C 1
ATOM 3919 O O . ALA B 1 220 ? -11.852 17.562 2.434 1 94.88 220 ALA B O 1
ATOM 3920 N N . ASP B 1 221 ? -10.953 15.656 1.675 1 92.75 221 ASP B N 1
ATOM 3921 C CA . ASP B 1 221 ? -12.047 14.742 2.02 1 92.75 221 ASP B CA 1
ATOM 3922 C C . ASP B 1 221 ? -13.273 15 1.147 1 92.75 221 ASP B C 1
ATOM 3924 O O . ASP B 1 221 ? -13.969 14.062 0.759 1 92.75 221 ASP B O 1
ATOM 3928 N N . LEU B 1 222 ? -13.492 16.281 0.736 1 94.31 222 LEU B N 1
ATOM 3929 C CA . LEU B 1 222 ? -14.758 16.719 0.147 1 94.31 222 LEU B CA 1
ATOM 3930 C C . LEU B 1 222 ? -14.648 16.812 -1.371 1 94.31 222 LEU B C 1
ATOM 3932 O O . LEU B 1 222 ? -13.547 16.969 -1.909 1 94.31 222 LEU B O 1
ATOM 3936 N N . TYR B 1 223 ? -15.758 16.844 -2.002 1 96.31 223 TYR B N 1
ATOM 3937 C CA . TYR B 1 223 ? -15.836 16.875 -3.459 1 96.31 223 TYR B CA 1
ATOM 3938 C C . TYR B 1 223 ? -15.297 18.203 -3.996 1 96.31 223 TYR B C 1
ATOM 3940 O O . TYR B 1 223 ? -14.352 18.219 -4.789 1 96.31 223 TYR B O 1
ATOM 3948 N N . ALA B 1 224 ? -15.844 19.281 -3.578 1 96 224 ALA B N 1
ATOM 3949 C CA . ALA B 1 224 ? -15.617 20.578 -4.215 1 96 224 ALA B CA 1
ATOM 3950 C C . ALA B 1 224 ? -14.141 20.969 -4.152 1 96 224 ALA B C 1
ATOM 3952 O O . ALA B 1 224 ? -13.531 21.297 -5.18 1 96 224 ALA B O 1
ATOM 3953 N N . PRO B 1 225 ? -13.547 20.969 -2.998 1 96.88 225 PRO B N 1
ATOM 3954 C CA . PRO B 1 225 ? -12.125 21.328 -2.973 1 96.88 225 PRO B CA 1
ATOM 3955 C C . PRO B 1 225 ? -11.25 20.344 -3.734 1 96.88 225 PRO B C 1
ATOM 3957 O O . PRO B 1 225 ? -10.258 20.734 -4.352 1 96.88 225 PRO B O 1
ATOM 3960 N N . THR B 1 226 ? -11.531 19.078 -3.721 1 97.69 226 THR B N 1
ATOM 3961 C CA . THR B 1 226 ? -10.773 18.078 -4.465 1 97.69 226 THR B CA 1
ATOM 3962 C C . THR B 1 226 ? -10.914 18.297 -5.969 1 97.69 226 THR B C 1
ATOM 3964 O O . THR B 1 226 ? -9.922 18.297 -6.703 1 97.69 226 THR B O 1
ATOM 3967 N N . ALA B 1 227 ? -12.164 18.516 -6.375 1 97.75 227 ALA B N 1
ATOM 3968 C CA . ALA B 1 227 ? -12.445 18.75 -7.789 1 97.75 227 ALA B CA 1
ATOM 3969 C C . ALA B 1 227 ? -11.711 19.984 -8.305 1 97.75 227 ALA B C 1
ATOM 3971 O O . ALA B 1 227 ? -11.242 20 -9.445 1 97.75 227 ALA B O 1
ATOM 3972 N N . ALA B 1 228 ? -11.648 20.984 -7.52 1 97.94 228 ALA B N 1
ATOM 3973 C CA . ALA B 1 228 ? -10.953 22.203 -7.898 1 97.94 228 ALA B CA 1
ATOM 3974 C C . ALA B 1 228 ? -9.438 22 -7.898 1 97.94 228 ALA B C 1
ATOM 3976 O O . ALA B 1 228 ? -8.734 22.531 -8.758 1 97.94 228 ALA B O 1
ATOM 3977 N N . ALA B 1 229 ? -8.906 21.203 -7 1 98.56 229 ALA B N 1
ATOM 3978 C CA . ALA B 1 229 ? -7.473 21.047 -6.766 1 98.56 229 ALA B CA 1
ATOM 3979 C C . ALA B 1 229 ? -6.82 20.219 -7.863 1 98.56 229 ALA B C 1
ATOM 3981 O O . ALA B 1 229 ? -5.688 20.484 -8.273 1 98.56 229 ALA B O 1
ATOM 3982 N N . LEU B 1 230 ? -7.5 19.188 -8.328 1 98.44 230 LEU B N 1
ATOM 3983 C CA . LEU B 1 230 ? -6.938 18.188 -9.234 1 98.44 230 LEU B CA 1
ATOM 3984 C C . LEU B 1 230 ? -6.391 18.859 -10.5 1 98.44 230 LEU B C 1
ATOM 3986 O O . LEU B 1 230 ? -5.199 18.75 -10.797 1 98.44 230 LEU B O 1
ATOM 3990 N N . PRO B 1 231 ? -7.195 19.625 -11.234 1 97.94 231 PRO B N 1
ATOM 3991 C CA . PRO B 1 231 ? -6.645 20.234 -12.453 1 97.94 231 PRO B CA 1
ATOM 3992 C C . PRO B 1 231 ? -5.59 21.297 -12.156 1 97.94 231 PRO B C 1
ATOM 3994 O O . PRO B 1 231 ? -4.605 21.422 -12.891 1 97.94 231 PRO B O 1
ATOM 3997 N N . LEU B 1 232 ? -5.781 22.078 -11.094 1 98.06 232 LEU B N 1
ATOM 3998 C CA . LEU B 1 232 ? -4.871 23.172 -10.766 1 98.06 232 LEU B CA 1
ATOM 3999 C C . LEU B 1 232 ? -3.484 22.641 -10.43 1 98.06 232 LEU B C 1
ATOM 4001 O O . LEU B 1 232 ? -2.484 23.094 -10.984 1 98.06 232 LEU B O 1
ATOM 4005 N N . PHE B 1 233 ? -3.41 21.625 -9.578 1 98.5 233 PHE B N 1
ATOM 4006 C CA . PHE B 1 233 ? -2.123 21.078 -9.156 1 98.5 233 PHE B CA 1
ATOM 4007 C C . PHE B 1 233 ? -1.521 20.203 -10.242 1 98.5 233 PHE B C 1
ATOM 4009 O O . PHE B 1 233 ? -0.302 20.172 -10.43 1 98.5 233 PHE B O 1
ATOM 4016 N N . TYR B 1 234 ? -2.365 19.453 -10.922 1 98.06 234 TYR B N 1
ATOM 4017 C CA . TYR B 1 234 ? -1.834 18.594 -11.984 1 98.06 234 TYR B CA 1
ATOM 4018 C C . TYR B 1 234 ? -1.095 19.438 -13.031 1 98.06 234 TYR B C 1
ATOM 4020 O O . TYR B 1 234 ? -0.015 19.047 -13.484 1 98.06 234 TYR B O 1
ATOM 4028 N N . GLU B 1 235 ? -1.67 20.562 -13.383 1 97.25 235 GLU B N 1
ATOM 4029 C CA . GLU B 1 235 ? -1.06 21.453 -14.375 1 97.25 235 GLU B CA 1
ATOM 4030 C C . GLU B 1 235 ? 0.293 21.969 -13.891 1 97.25 235 GLU B C 1
ATOM 4032 O O . GLU B 1 235 ? 1.191 22.219 -14.695 1 97.25 235 GLU B O 1
ATOM 4037 N N . ARG B 1 236 ? 0.477 22.047 -12.641 1 97.94 236 ARG B N 1
ATOM 4038 C CA . ARG B 1 236 ? 1.683 22.641 -12.078 1 97.94 236 ARG B CA 1
ATOM 4039 C C . ARG B 1 236 ? 2.68 21.562 -11.664 1 97.94 236 ARG B C 1
ATOM 4041 O O . ARG B 1 236 ? 3.77 21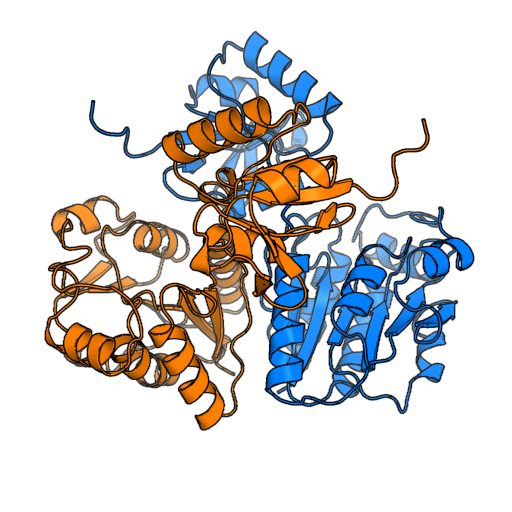.875 -11.172 1 97.94 236 ARG B O 1
ATOM 4048 N N . LEU B 1 237 ? 2.377 20.281 -11.836 1 98.12 237 LEU B N 1
ATOM 4049 C CA . LEU B 1 237 ? 3.32 19.203 -11.562 1 98.12 237 LEU B CA 1
ATOM 4050 C C . LEU B 1 237 ? 4.406 19.156 -12.633 1 98.12 237 LEU B C 1
ATOM 4052 O O . LEU B 1 237 ? 4.121 19.312 -13.82 1 98.12 237 LEU B O 1
ATOM 4056 N N . ALA B 1 238 ? 5.617 19.016 -12.227 1 98.12 238 ALA B N 1
ATOM 4057 C CA . ALA B 1 238 ? 6.68 18.625 -13.156 1 98.12 238 ALA B CA 1
ATOM 4058 C C . ALA B 1 238 ? 6.441 17.219 -13.703 1 98.12 238 ALA B C 1
ATOM 4060 O O . ALA B 1 238 ? 5.754 16.422 -13.086 1 98.12 238 ALA B O 1
ATOM 4061 N N . THR B 1 239 ? 7.004 16.969 -14.891 1 96.19 239 THR B N 1
ATOM 4062 C CA . THR B 1 239 ? 6.961 15.602 -15.406 1 96.19 239 THR B CA 1
ATOM 4063 C C . THR B 1 239 ? 7.539 14.625 -14.383 1 96.19 239 THR B C 1
ATOM 4065 O O . THR B 1 239 ? 8.625 14.859 -13.844 1 96.19 239 THR B O 1
ATOM 4068 N N . GLY B 1 240 ? 6.816 13.617 -14.086 1 96 240 GLY B N 1
ATOM 4069 C CA . GLY B 1 240 ? 7.238 12.648 -13.086 1 96 240 GLY B CA 1
ATOM 4070 C C . GLY B 1 240 ? 6.695 12.953 -11.703 1 96 240 GLY B C 1
ATOM 4071 O O . GLY B 1 240 ? 6.773 12.117 -10.805 1 96 240 GLY B O 1
ATOM 4072 N N . GLY B 1 241 ? 6.168 14.172 -11.562 1 98.06 241 GLY B N 1
ATOM 4073 C CA . GLY B 1 241 ? 5.555 14.531 -10.289 1 98.06 241 GLY B CA 1
ATOM 4074 C C . GLY B 1 241 ? 4.293 13.742 -9.992 1 98.06 241 GLY B C 1
ATOM 4075 O O . GLY B 1 241 ? 3.738 13.094 -10.875 1 98.06 241 GLY B O 1
ATOM 4076 N N . VAL B 1 242 ? 3.816 13.82 -8.68 1 98.5 242 VAL B N 1
ATOM 4077 C CA . VAL B 1 242 ? 2.734 12.93 -8.273 1 98.5 242 VAL B CA 1
ATOM 4078 C C . VAL B 1 242 ? 1.729 13.688 -7.414 1 98.5 242 VAL B C 1
ATOM 4080 O O . VAL B 1 242 ? 2.113 14.477 -6.547 1 98.5 242 VAL B O 1
ATOM 4083 N N . LEU B 1 243 ? 0.443 13.445 -7.73 1 98.75 243 LEU B N 1
ATOM 4084 C CA . LEU B 1 243 ? -0.635 13.734 -6.793 1 98.75 243 LEU B CA 1
ATOM 4085 C C . LEU B 1 243 ? -0.962 12.516 -5.941 1 98.75 243 LEU B C 1
ATOM 4087 O O . LEU B 1 243 ? -1.256 11.445 -6.48 1 98.75 243 LEU B O 1
ATOM 4091 N N . LEU B 1 244 ? -0.796 12.594 -4.645 1 98.5 244 LEU B N 1
ATOM 4092 C CA . LEU B 1 244 ? -1.264 11.578 -3.705 1 98.5 244 LEU B CA 1
ATOM 4093 C C . LEU B 1 244 ? -2.58 12 -3.059 1 98.5 244 LEU B C 1
ATOM 4095 O O . LEU B 1 244 ? -2.623 12.984 -2.314 1 98.5 244 LEU B O 1
ATOM 4099 N N . ILE B 1 245 ? -3.67 11.258 -3.277 1 98.12 245 ILE B N 1
ATOM 4100 C CA . ILE B 1 245 ? -5.012 11.695 -2.904 1 98.12 245 ILE B CA 1
ATOM 4101 C C . ILE B 1 245 ? -5.594 10.75 -1.858 1 98.12 245 ILE B C 1
ATOM 4103 O O . ILE B 1 245 ? -5.637 9.531 -2.068 1 98.12 245 ILE B O 1
ATOM 4107 N N . HIS B 1 246 ? -6.004 11.297 -0.798 1 96.31 246 HIS B N 1
ATOM 4108 C CA . HIS B 1 246 ? -6.602 10.547 0.297 1 96.31 246 HIS B CA 1
ATOM 4109 C C . HIS B 1 246 ? -8.086 10.289 0.042 1 96.31 246 HIS B C 1
ATOM 4111 O O . HIS B 1 246 ? -8.734 11.031 -0.697 1 96.31 246 HIS B O 1
ATOM 4117 N N . ASP B 1 247 ? -8.68 9.188 0.489 1 93.56 247 ASP B N 1
ATOM 4118 C CA . ASP B 1 247 ? -10.094 8.836 0.619 1 93.56 247 ASP B CA 1
ATOM 4119 C C . ASP B 1 247 ? -10.703 8.523 -0.742 1 93.56 247 ASP B C 1
ATOM 4121 O O . ASP B 1 247 ? -11.93 8.562 -0.901 1 93.56 247 ASP B O 1
ATOM 4125 N N . VAL B 1 248 ? -9.938 8.242 -1.74 1 93.94 248 VAL B N 1
ATOM 4126 C CA . VAL B 1 248 ? -10.453 7.941 -3.072 1 93.94 248 VAL B CA 1
ATOM 4127 C C . VAL B 1 248 ? -11.289 6.66 -3.027 1 93.94 248 VAL B C 1
ATOM 4129 O O . VAL B 1 248 ? -12.383 6.605 -3.598 1 93.94 248 VAL B O 1
ATOM 4132 N N . TYR B 1 249 ? -10.844 5.699 -2.297 1 88.81 249 TYR B N 1
ATOM 4133 C CA . TYR B 1 249 ? -11.539 4.418 -2.234 1 88.81 249 TYR B CA 1
ATOM 4134 C C . TYR B 1 249 ? -12.25 4.25 -0.897 1 88.81 249 TYR B C 1
ATOM 4136 O O . TYR B 1 249 ? -12.492 3.123 -0.454 1 88.81 249 TYR B O 1
ATOM 4144 N N . SER B 1 250 ? -12.508 5.336 -0.294 1 87.38 250 SER B N 1
ATOM 4145 C CA . SER B 1 250 ? -13.234 5.344 0.973 1 87.38 250 SER B CA 1
ATOM 4146 C C . SER B 1 250 ? -14.734 5.172 0.751 1 87.38 250 SER B C 1
ATOM 4148 O O . SER B 1 250 ? -15.289 5.684 -0.226 1 87.38 250 SER B O 1
ATOM 4150 N N . THR B 1 251 ? -15.359 4.492 1.65 1 84.56 251 THR B N 1
ATOM 4151 C CA . THR B 1 251 ? -16.812 4.391 1.606 1 84.56 251 THR B CA 1
ATOM 4152 C C . THR B 1 251 ? -17.469 5.543 2.371 1 84.56 251 THR B C 1
ATOM 4154 O O . THR B 1 251 ? -18.672 5.742 2.297 1 84.56 251 THR B O 1
ATOM 4157 N N . GLN B 1 252 ? -16.688 6.363 3.021 1 83.5 252 GLN B N 1
ATOM 4158 C CA . GLN B 1 252 ? -17.188 7.445 3.861 1 83.5 252 GLN B CA 1
ATOM 4159 C C . GLN B 1 252 ? -17.234 8.766 3.096 1 83.5 252 GLN B C 1
ATOM 4161 O O . GLN B 1 252 ? -17.984 9.672 3.455 1 83.5 252 GLN B O 1
ATOM 4166 N N . PHE B 1 253 ? -16.406 8.922 2.148 1 85.19 253 PHE B N 1
ATOM 4167 C CA . PHE B 1 253 ? -16.281 10.156 1.394 1 85.19 253 PHE B CA 1
ATOM 4168 C C . PHE B 1 253 ? -16.391 9.898 -0.104 1 85.19 253 PHE B C 1
ATOM 4170 O O . PHE B 1 253 ? -15.383 9.969 -0.818 1 85.19 253 PHE B O 1
ATOM 4177 N N . SER B 1 254 ? -17.562 9.797 -0.548 1 90.06 254 SER B N 1
ATOM 4178 C CA . SER B 1 254 ? -17.766 9.461 -1.953 1 90.06 254 SER B CA 1
ATOM 4179 C C . SER B 1 254 ? -17.469 10.656 -2.855 1 90.06 254 SER B C 1
ATOM 4181 O O . SER B 1 254 ? -17.281 10.5 -4.062 1 90.06 254 SER B O 1
ATOM 4183 N N . GLY B 1 255 ? -17.422 11.852 -2.242 1 92.62 255 GLY B N 1
ATOM 4184 C CA . GLY B 1 255 ? -17.125 13.055 -3.002 1 92.62 255 GLY B CA 1
ATOM 4185 C C . GLY B 1 255 ? -15.727 13.039 -3.609 1 92.62 255 GLY B C 1
ATOM 4186 O O . GLY B 1 255 ? -15.547 13.438 -4.762 1 92.62 255 GLY B O 1
ATOM 4187 N N . CYS B 1 256 ? -14.812 12.617 -2.838 1 94.25 256 CYS B N 1
ATOM 4188 C CA . CYS B 1 256 ? -13.445 12.523 -3.33 1 94.25 256 CYS B CA 1
ATOM 4189 C C . CYS B 1 256 ? -13.352 11.555 -4.508 1 94.25 256 CYS B C 1
ATOM 4191 O O . CYS B 1 256 ? -12.75 11.875 -5.535 1 94.25 256 CYS B O 1
ATOM 4193 N N . ARG B 1 257 ? -13.953 10.453 -4.391 1 93.5 257 ARG B N 1
ATOM 4194 C CA . ARG B 1 257 ? -13.969 9.453 -5.457 1 93.5 257 ARG B CA 1
ATOM 4195 C C . ARG B 1 257 ? -14.578 10.023 -6.73 1 93.5 257 ARG B C 1
ATOM 4197 O O . ARG B 1 257 ? -14.062 9.805 -7.828 1 93.5 257 ARG B O 1
ATOM 4204 N N . LYS B 1 258 ? -15.672 10.648 -6.543 1 95.44 258 LYS B N 1
ATOM 4205 C CA . LYS B 1 258 ? -16.344 11.25 -7.684 1 95.44 258 LYS B CA 1
ATOM 4206 C C . LYS B 1 258 ? -15.453 12.273 -8.383 1 95.44 258 LYS B C 1
ATOM 4208 O O . LYS B 1 258 ? -15.328 12.258 -9.609 1 95.44 258 LYS B O 1
ATOM 4213 N N . ALA B 1 259 ? -14.836 13.148 -7.633 1 97.5 259 ALA B N 1
ATOM 4214 C CA . ALA B 1 259 ? -13.953 14.18 -8.188 1 97.5 259 ALA B CA 1
ATOM 4215 C C . ALA B 1 259 ? -12.797 13.555 -8.953 1 97.5 259 ALA B C 1
ATOM 4217 O O . ALA B 1 259 ? -12.492 13.961 -10.078 1 97.5 259 ALA B O 1
ATOM 4218 N N . VAL B 1 260 ? -12.188 12.539 -8.359 1 97.5 260 VAL B N 1
ATOM 4219 C CA . VAL B 1 260 ? -11.039 11.875 -8.961 1 97.5 260 VAL B CA 1
ATOM 4220 C C . VAL B 1 260 ? -11.484 11.133 -10.227 1 97.5 260 VAL B C 1
ATOM 4222 O O . VAL B 1 260 ? -10.812 11.188 -11.25 1 97.5 260 VAL B O 1
ATOM 4225 N N . GLY B 1 261 ? -12.594 10.453 -10.117 1 96 261 GLY B N 1
ATOM 4226 C CA . GLY B 1 261 ? -13.125 9.75 -11.266 1 96 261 GLY B CA 1
ATOM 4227 C C . GLY B 1 261 ? -13.391 10.664 -12.453 1 96 261 GLY B C 1
ATOM 4228 O O . GLY B 1 261 ? -13 10.352 -13.578 1 96 261 GLY B O 1
ATOM 4229 N N . GLU B 1 262 ? -14.047 11.742 -12.219 1 97.19 262 GLU B N 1
ATOM 4230 C CA . GLU B 1 262 ? -14.359 12.703 -13.266 1 97.19 262 GLU B CA 1
ATOM 4231 C C . GLU B 1 262 ? -13.086 13.289 -13.875 1 97.19 262 GLU B C 1
ATOM 4233 O O . GLU B 1 262 ? -12.992 13.438 -15.094 1 97.19 262 GLU B O 1
ATOM 4238 N N . PHE B 1 263 ? -12.18 13.57 -13.062 1 97.88 263 PHE B N 1
ATOM 4239 C CA . PHE B 1 263 ? -10.922 14.133 -13.531 1 97.88 263 PHE B CA 1
ATOM 4240 C C . PHE B 1 263 ? -10.172 13.133 -14.406 1 97.88 263 PHE B C 1
ATOM 4242 O O . PHE B 1 263 ? -9.672 13.492 -15.477 1 97.88 263 PHE B O 1
ATOM 4249 N N . CYS B 1 264 ? -10.078 11.922 -13.961 1 96.12 264 CYS B N 1
ATOM 4250 C CA . CYS B 1 264 ? -9.375 10.883 -14.703 1 96.12 264 CYS B CA 1
ATOM 4251 C C . CYS B 1 264 ? -10.047 10.609 -16.031 1 96.12 264 CYS B C 1
ATOM 4253 O O . CYS B 1 264 ? -9.375 10.445 -17.062 1 96.12 264 CYS B O 1
ATOM 4255 N N . LEU B 1 265 ? -11.344 10.555 -15.984 1 94.38 265 LEU B N 1
ATOM 4256 C CA . LEU B 1 265 ? -12.086 10.328 -17.219 1 94.38 265 LEU B CA 1
ATOM 4257 C C . LEU B 1 265 ? -11.836 11.453 -18.219 1 94.38 265 LEU B C 1
ATOM 4259 O O . LEU B 1 265 ? -11.531 11.195 -19.391 1 94.38 265 LEU B O 1
ATOM 4263 N N . LYS B 1 266 ? -11.906 12.648 -17.781 1 96.12 266 LYS B N 1
ATOM 4264 C CA . LYS B 1 266 ? -11.758 13.82 -18.625 1 96.12 266 LYS B CA 1
ATOM 4265 C C . LYS B 1 266 ? -10.359 13.891 -19.234 1 96.12 266 LYS B C 1
ATOM 4267 O O . LYS B 1 266 ? -10.188 14.32 -20.375 1 96.12 266 LYS B O 1
ATOM 4272 N N . ASN B 1 267 ? -9.383 13.469 -18.5 1 95.12 267 ASN B N 1
ATOM 4273 C CA . ASN B 1 267 ? -8 13.664 -18.922 1 95.12 267 ASN B CA 1
ATOM 4274 C C . ASN B 1 267 ? -7.352 12.352 -19.359 1 95.12 267 ASN B C 1
ATOM 4276 O O . ASN B 1 267 ? -6.148 12.305 -19.609 1 95.12 267 ASN B O 1
ATOM 4280 N N . HIS B 1 268 ? -8.086 11.281 -19.375 1 92.81 268 HIS B N 1
ATOM 4281 C CA . HIS B 1 268 ? -7.613 9.969 -19.797 1 92.81 268 HIS B CA 1
ATOM 4282 C C . HIS B 1 268 ? -6.457 9.5 -18.906 1 92.81 268 HIS B C 1
ATOM 4284 O O . HIS B 1 268 ? -5.41 9.086 -19.422 1 92.81 268 HIS B O 1
ATOM 4290 N N . LEU B 1 269 ? -6.688 9.648 -17.641 1 94.25 269 LEU B N 1
ATOM 4291 C CA . LEU B 1 269 ? -5.723 9.227 -16.625 1 94.25 269 LEU B CA 1
ATOM 4292 C C . LEU B 1 269 ? -6.293 8.109 -15.773 1 94.25 269 LEU B C 1
ATOM 4294 O O . LEU B 1 269 ? -7.473 7.762 -15.891 1 94.25 269 LEU B O 1
ATOM 4298 N N . PHE B 1 270 ? -5.441 7.531 -15 1 94 270 PHE B N 1
ATOM 4299 C CA . PHE B 1 270 ? -5.824 6.488 -14.055 1 94 270 PHE B CA 1
ATOM 4300 C C . PHE B 1 270 ? -5.344 6.828 -12.648 1 94 270 PHE B C 1
ATOM 4302 O O . PHE B 1 270 ? -4.234 7.332 -12.469 1 94 270 PHE B O 1
ATOM 4309 N N . ALA B 1 271 ? -6.199 6.609 -11.688 1 95.19 271 ALA B N 1
ATOM 4310 C CA . ALA B 1 271 ? -5.801 6.723 -10.281 1 95.19 271 ALA B CA 1
ATOM 4311 C C . ALA B 1 271 ? -5.336 5.375 -9.734 1 95.19 271 ALA B C 1
ATOM 4313 O O . ALA B 1 271 ? -6.141 4.453 -9.57 1 95.19 271 ALA B O 1
ATOM 4314 N N . ASP B 1 272 ? -4.062 5.27 -9.461 1 95.75 272 ASP B N 1
ATOM 4315 C CA . ASP B 1 272 ? -3.498 4.004 -9 1 95.75 272 ASP B CA 1
ATOM 4316 C C . ASP B 1 272 ? -3.66 3.854 -7.484 1 95.75 272 ASP B C 1
ATOM 4318 O O . ASP B 1 272 ? -3.34 4.77 -6.727 1 95.75 272 ASP B O 1
ATOM 4322 N N . PRO B 1 273 ? -4.062 2.723 -7.031 1 95 273 PRO B N 1
ATOM 4323 C CA . PRO B 1 273 ? -4.387 2.557 -5.609 1 95 273 PRO B CA 1
ATOM 4324 C C . PRO B 1 273 ? -3.146 2.463 -4.727 1 95 273 PRO B C 1
ATOM 4326 O O . PRO B 1 273 ? -2.133 1.891 -5.137 1 95 273 PRO B O 1
ATOM 4329 N N . VAL B 1 274 ? -3.033 2.955 -3.457 1 89.75 274 VAL B N 1
ATOM 4330 C CA . VAL B 1 274 ? -1.989 2.893 -2.439 1 89.75 274 VAL B CA 1
ATOM 4331 C C . VAL B 1 274 ? -2.467 2.045 -1.262 1 89.75 274 VAL B C 1
ATOM 4333 O O . VAL B 1 274 ? -1.662 1.394 -0.591 1 89.75 274 VAL B O 1
ATOM 4336 N N . CYS B 1 275 ? -3.461 1.522 -1.084 1 80.5 275 CYS B N 1
ATOM 4337 C CA . CYS B 1 275 ? -4.27 0.687 -0.203 1 80.5 275 CYS B CA 1
ATOM 4338 C C . CYS B 1 275 ? -3.896 0.914 1.257 1 80.5 275 CYS B C 1
ATOM 4340 O O . CYS B 1 275 ? -3.488 -0.02 1.95 1 80.5 275 CYS B O 1
ATOM 4342 N N . ASP B 1 276 ? -4.012 2.078 1.777 1 83.75 276 ASP B N 1
ATOM 4343 C CA . ASP B 1 276 ? -4.066 2.363 3.207 1 83.75 276 ASP B CA 1
ATOM 4344 C C . ASP B 1 276 ? -5.461 2.092 3.768 1 83.75 276 ASP B C 1
ATOM 4346 O O . ASP B 1 276 ? -6.324 1.557 3.068 1 83.75 276 ASP B O 1
ATOM 4350 N N . LEU B 1 277 ? -5.699 2.264 5 1 85.62 277 LEU B N 1
ATOM 4351 C CA . LEU B 1 277 ? -6.969 1.921 5.629 1 85.62 277 LEU B CA 1
ATOM 4352 C C . LEU B 1 277 ? -8.07 2.875 5.18 1 85.62 277 LEU B C 1
ATOM 4354 O O . LEU B 1 277 ? -9.258 2.604 5.387 1 85.62 277 LEU B O 1
ATOM 4358 N N . HIS B 1 278 ? -7.648 3.93 4.43 1 86.06 278 HIS B N 1
ATOM 4359 C CA . HIS B 1 278 ? -8.641 4.953 4.125 1 86.06 278 HIS B CA 1
ATOM 4360 C C . HIS B 1 278 ? -8.906 5.035 2.627 1 86.06 278 HIS B C 1
ATOM 4362 O O . HIS B 1 278 ? -9.859 5.684 2.195 1 86.06 278 HIS B O 1
ATOM 4368 N N . GLY B 1 279 ? -8.109 4.387 1.874 1 90.06 279 GLY B N 1
ATOM 4369 C CA . GLY B 1 279 ? -8.383 4.328 0.446 1 90.06 279 GLY B CA 1
ATOM 4370 C C . GLY B 1 279 ? -7.715 5.445 -0.333 1 90.06 279 GLY B C 1
ATOM 4371 O O . GLY B 1 279 ? -8.383 6.207 -1.032 1 90.06 279 GLY B O 1
ATOM 4372 N N . SER B 1 280 ? -6.379 5.551 -0.37 1 95.19 280 SER B N 1
ATOM 4373 C CA . SER B 1 280 ? -5.633 6.562 -1.108 1 95.19 280 SER B CA 1
ATOM 4374 C C . SER B 1 280 ? -5.301 6.09 -2.518 1 95.19 280 SER B C 1
ATOM 4376 O O . SER B 1 280 ? -5.367 4.891 -2.807 1 95.19 280 SER B O 1
ATOM 4378 N N . ALA B 1 281 ? -5.07 7.059 -3.402 1 96.62 281 ALA B N 1
ATOM 4379 C CA . ALA B 1 281 ? -4.629 6.801 -4.77 1 96.62 281 ALA B CA 1
ATOM 4380 C C . ALA B 1 281 ? -3.576 7.816 -5.207 1 96.62 281 ALA B C 1
ATOM 4382 O O . ALA B 1 281 ? -3.391 8.844 -4.555 1 96.62 281 ALA B O 1
ATOM 4383 N N . MET B 1 282 ? -2.85 7.469 -6.246 1 97.12 282 MET B N 1
ATOM 4384 C CA . MET B 1 282 ? -1.886 8.422 -6.789 1 97.12 282 MET B CA 1
ATOM 4385 C C . MET B 1 282 ? -2.092 8.609 -8.289 1 97.12 282 MET B C 1
ATOM 4387 O O . MET B 1 282 ? -2.568 7.703 -8.969 1 97.12 282 MET B O 1
ATOM 4391 N N . ILE B 1 283 ? -1.852 9.805 -8.805 1 97 283 ILE B N 1
ATOM 4392 C CA . ILE B 1 283 ? -1.839 10.164 -10.211 1 97 283 ILE B CA 1
ATOM 4393 C C . ILE B 1 283 ? -0.485 10.773 -10.578 1 97 283 ILE B C 1
ATOM 4395 O O . ILE B 1 283 ? -0.039 11.734 -9.961 1 97 283 ILE B O 1
ATOM 4399 N N . ARG B 1 284 ? 0.104 10.227 -11.539 1 95.31 284 ARG B N 1
ATOM 4400 C CA . ARG B 1 284 ? 1.422 10.656 -11.992 1 95.31 284 ARG B CA 1
ATOM 4401 C C . ARG B 1 284 ? 1.311 11.555 -13.219 1 95.31 284 ARG B C 1
ATOM 4403 O O . ARG B 1 284 ? 0.501 11.297 -14.117 1 95.31 284 ARG B O 1
ATOM 4410 N N . LYS B 1 285 ? 2.131 12.602 -13.172 1 94.12 285 LYS B N 1
ATOM 4411 C CA . LYS B 1 285 ? 2.258 13.43 -14.367 1 94.12 285 LYS B CA 1
ATOM 4412 C C . LYS B 1 285 ? 3.238 12.82 -15.359 1 94.12 285 LYS B C 1
ATOM 4414 O O . LYS B 1 285 ? 4.387 12.523 -15.008 1 94.12 285 LYS B O 1
ATOM 4419 N N . LEU B 1 286 ? 2.82 12.492 -16.578 1 83 286 LEU B N 1
ATOM 4420 C CA . LEU B 1 286 ? 3.672 11.898 -17.594 1 83 286 LEU B CA 1
ATOM 4421 C C . LEU B 1 286 ? 4.102 12.945 -18.625 1 83 286 LEU B C 1
ATOM 4423 O O . LEU B 1 286 ? 3.369 13.906 -18.875 1 83 286 LEU B O 1
#

Solvent-accessible surface area (backbone atoms only — not comparable to full-atom values): 29287 Å² total; per-residue (Å²): 127,77,74,80,78,64,41,43,24,32,31,44,26,69,50,52,47,16,51,41,48,59,43,16,51,29,80,47,54,40,79,67,31,26,17,31,88,55,70,88,48,44,78,39,62,60,83,92,34,39,24,32,41,55,68,60,49,46,72,66,64,51,58,32,40,32,35,23,57,71,53,64,69,59,47,52,52,51,51,53,51,42,40,75,66,68,49,82,61,55,75,49,59,64,53,63,44,62,43,48,21,28,56,52,19,31,53,49,51,50,38,53,50,36,60,75,67,64,49,56,54,29,36,35,34,37,47,44,63,64,23,65,68,56,21,52,50,44,61,60,38,75,89,41,44,35,39,39,33,31,53,60,52,24,43,47,62,75,48,36,52,55,31,54,75,66,67,26,46,86,75,51,66,39,48,71,33,89,34,42,67,68,61,25,46,68,59,33,83,53,50,90,41,50,42,82,36,75,35,62,68,68,69,46,50,71,82,49,75,86,49,48,24,31,37,33,38,41,45,61,56,38,28,60,51,42,47,55,43,51,63,59,50,57,72,29,36,29,70,72,8,36,41,40,33,46,30,40,68,24,79,63,24,42,23,23,27,50,30,53,49,52,51,21,63,75,66,75,51,66,75,44,61,33,46,30,74,49,17,29,26,35,39,71,39,121,128,76,74,78,79,63,40,43,25,32,31,43,27,70,48,53,48,17,51,39,48,60,42,16,50,28,80,46,55,40,78,65,30,27,16,32,89,55,71,88,49,43,80,39,61,60,85,93,35,41,25,32,40,54,69,61,49,45,71,66,63,51,58,31,39,32,36,22,56,72,52,63,69,59,47,53,52,49,52,52,51,43,42,75,64,69,47,82,63,56,76,49,60,63,54,63,45,61,43,48,21,26,58,50,20,31,52,49,52,49,38,52,48,34,60,75,67,64,46,57,53,28,34,36,33,36,47,44,65,61,22,65,66,54,23,54,52,43,62,59,38,74,91,43,45,35,39,39,31,31,53,60,51,25,42,48,60,74,50,38,53,55,32,54,74,65,67,25,45,86,75,50,66,40,49,69,32,90,35,42,70,68,62,24,47,66,60,33,82,54,51,90,39,51,44,82,36,74,35,62,68,70,71,48,51,72,80,49,74,86,48,47,23,30,37,34,38,41,46,60,57,38,28,59,51,42,48,56,43,51,62,59,51,56,72,28,36,30,70,70,9,37,42,40,33,47,29,41,67,25,78,62,23,43,23,23,28,50,30,52,49,52,50,21,63,75,68,75,51,66,73,44,60,32,44,30,75,50,16,28,27,36,37,71,39,120

Sequence (572 aa):
MMAKSVYKTVIFGAGQIGQMTARLLSSPCQLLCFADNDPHKHGSYIGNIPVCSPDTAAALLPDLVILGVLDEERRNSMIKQMENLGYHGPFRDPSVLRMFDARVAVMRLLSEQIYQLDIPGNVAELGVFRGEFSSLISAAFPDRKIHLFDTFEGFSEKDITIEASGNLSRAKTGDFSSTDIDSVLHVMPDPTRTVIHKGWFPDTFSDVTDETFCFVSLDADLYAPTAAALPLFYERLATGGVLLIHDVYSTQFSGCRKAVGEFCLKNHLFADPVCDLHGSAMIRKLMMAKSVYKTVIFGAGQIGQMTARLLSSPCQLLCFADNDPHKHGSYIGNIPVCSPDTAAALLPDLVILGVLDEERRNSMIKQMENLGYHGPFRDPSVLRMFDARVAVMRLLSEQIYQLDIPGNVAELGVFRGEFSSLISAAFPDRKIHLFDTFEGFSEKDITIEASGNLSRAKTGDFSSTDIDSVLHVMPDPTRTVIHKGWFPDTFSDVTDETFCFVSLDADLYAPTAAALPLFYERLATGGVLLIHDVYSTQFSGCRKAVGEFCLKNHLFADPVCDLHGSAMIRKL